Protein AF-A0A0L7LU04-F1 (afdb_monomer_lite)

Radius of gyration: 30.48 Å; chains: 1; bounding box: 85×67×81 Å

Organism: Operophtera brumata (NCBI:txid104452)

Foldseek 3Di:
DKDKDWDWDQDPVRDIDIDIDIAAADAQFDPLDPLFPPHPDDPVSNLAYLFADDQFPVDNGFAEEEEDLVCLVQQVVLLLDLQAARYEYEPLSLVSCCVPPVVSSVSVVVSCVDSVRRYHYGDQCRHPQLHDDDDVPDDPNNVSLSSSLSVLVCQQCRSPPPGDPRSGHHYEYADPDPVSVVVSVVVVGHYDHPLNRQVRRDDPPPPCSNVSRGDPDDDDDDDPPRLEDDADDPVVLVVCVVVVQKFKWFWAADPLDNQWIWTDTPPDPFTAIAGGCQQCRPADHGFTFIKGWDPLVPFDADDPDSDPDDDDPDDDDDDDDPVPGTHTYIGTRDGPGHDDFPLVVLPPDDPDPDDDPVCVVVVVVSVCSVVVAPQDDQDPQLVVLADPPPDDDPPVVVVVVVVVVCVVVVPDPDDDDPVVVVPDDPPPDDDPPVVVVVVVVVVPVVDPDVPDCPCCNRPNPPGSNVVVCVVNVDWDDDPPDIRHD

Structure (mmCIF, N/CA/C/O backbone):
data_AF-A0A0L7LU04-F1
#
_entry.id   AF-A0A0L7LU04-F1
#
loop_
_atom_site.group_PDB
_atom_site.id
_atom_site.type_symbol
_atom_site.label_atom_id
_atom_site.label_alt_id
_atom_site.label_comp_id
_atom_site.label_asym_id
_atom_site.label_entity_id
_atom_site.label_seq_id
_atom_site.pdbx_PDB_ins_code
_atom_site.Cartn_x
_atom_site.Cartn_y
_atom_site.Cartn_z
_atom_site.occupancy
_atom_site.B_iso_or_equiv
_atom_site.auth_seq_id
_atom_site.auth_comp_id
_atom_site.auth_asym_id
_atom_site.auth_atom_id
_atom_site.pdbx_PDB_model_num
ATOM 1 N N . MET A 1 1 ? 5.557 -22.199 -21.491 1.00 81.62 1 MET A N 1
ATOM 2 C CA . MET A 1 1 ? 6.171 -23.237 -20.617 1.00 81.62 1 MET A CA 1
ATOM 3 C C . MET A 1 1 ? 5.313 -23.362 -19.359 1.00 81.62 1 MET A C 1
ATOM 5 O O . MET A 1 1 ? 4.557 -22.440 -19.093 1.00 81.62 1 MET A O 1
ATOM 9 N N . TRP A 1 2 ? 5.343 -24.463 -18.610 1.00 83.25 2 TRP A N 1
ATOM 10 C CA . TRP A 1 2 ? 4.590 -24.562 -17.351 1.00 83.25 2 TRP A CA 1
ATOM 11 C C . TRP A 1 2 ? 5.420 -25.272 -16.281 1.00 83.25 2 TRP A C 1
ATOM 13 O O . TRP A 1 2 ? 6.280 -26.090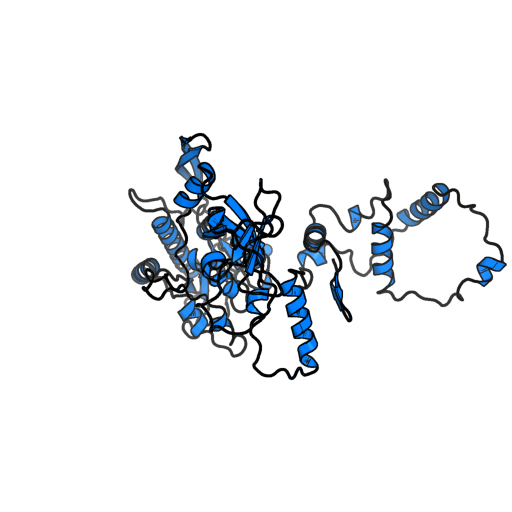 -16.602 1.00 83.25 2 TRP A O 1
ATOM 23 N N . THR A 1 3 ? 5.180 -24.919 -15.023 1.00 87.31 3 THR A N 1
ATOM 24 C CA . THR A 1 3 ? 5.770 -25.539 -13.829 1.00 87.31 3 THR A CA 1
ATOM 25 C C . THR A 1 3 ? 4.661 -25.851 -12.821 1.00 87.31 3 THR A C 1
ATOM 27 O O . THR A 1 3 ? 3.513 -25.429 -12.985 1.00 87.31 3 THR A O 1
ATOM 30 N N . THR A 1 4 ? 4.968 -26.617 -11.779 1.00 86.81 4 THR A N 1
ATOM 31 C CA . THR A 1 4 ? 4.013 -26.970 -10.721 1.00 86.81 4 THR A CA 1
ATOM 32 C C . THR A 1 4 ? 4.350 -26.247 -9.429 1.00 86.81 4 THR A C 1
ATOM 34 O O . THR A 1 4 ? 5.377 -26.518 -8.808 1.00 86.81 4 THR A O 1
ATOM 37 N N . LYS A 1 5 ? 3.443 -25.392 -8.955 1.00 84.31 5 LYS A N 1
ATOM 38 C CA . LYS A 1 5 ? 3.542 -24.763 -7.637 1.00 84.31 5 LYS A CA 1
ATOM 39 C C . LYS A 1 5 ? 2.853 -25.658 -6.614 1.00 84.31 5 LYS A C 1
ATOM 41 O O . LYS A 1 5 ? 1.632 -25.824 -6.632 1.00 84.31 5 LYS A O 1
ATOM 46 N N . THR A 1 6 ? 3.635 -26.245 -5.711 1.00 83.94 6 THR A N 1
ATOM 47 C CA . THR A 1 6 ? 3.106 -27.054 -4.605 1.00 83.94 6 THR A CA 1
ATOM 48 C C . THR A 1 6 ? 3.223 -26.302 -3.291 1.00 83.94 6 THR A C 1
ATOM 50 O O . THR A 1 6 ? 4.317 -25.870 -2.933 1.00 83.94 6 THR A O 1
ATOM 53 N N . PHE A 1 7 ? 2.132 -26.189 -2.541 1.00 84.12 7 PHE A N 1
ATOM 54 C CA . PHE A 1 7 ? 2.149 -25.609 -1.200 1.00 84.12 7 PHE A CA 1
ATOM 55 C C . PHE A 1 7 ? 1.216 -26.369 -0.261 1.00 84.12 7 PHE A C 1
ATOM 57 O O . PHE A 1 7 ? 0.313 -27.092 -0.683 1.00 84.12 7 PHE A O 1
ATOM 64 N N . ILE A 1 8 ? 1.476 -26.234 1.034 1.00 86.50 8 ILE A N 1
ATOM 65 C CA . ILE A 1 8 ? 0.716 -26.899 2.087 1.00 86.50 8 ILE A CA 1
ATOM 66 C C . ILE A 1 8 ? -0.233 -25.872 2.697 1.00 86.50 8 ILE A C 1
ATOM 68 O O . ILE A 1 8 ? 0.207 -24.818 3.148 1.00 86.50 8 ILE A O 1
ATOM 72 N N . ALA A 1 9 ? -1.528 -26.176 2.718 1.00 83.81 9 ALA A N 1
ATOM 73 C CA . ALA A 1 9 ? -2.553 -25.322 3.301 1.00 83.81 9 ALA A CA 1
ATOM 74 C C . ALA A 1 9 ? -3.255 -26.044 4.453 1.00 83.81 9 ALA A C 1
ATOM 76 O O . ALA A 1 9 ? -3.662 -27.202 4.330 1.00 83.81 9 ALA A O 1
ATOM 77 N N . LYS A 1 10 ? -3.427 -25.345 5.577 1.00 86.50 10 LYS A N 1
ATOM 78 C CA . LYS A 1 10 ? -4.241 -25.826 6.693 1.00 86.50 10 LYS A CA 1
ATOM 79 C C . LYS A 1 10 ? -5.684 -25.379 6.478 1.00 86.50 10 LYS A C 1
ATOM 81 O O . LYS A 1 10 ? -5.964 -24.197 6.317 1.00 86.50 10 LYS A O 1
ATOM 86 N N . THR A 1 11 ? -6.608 -26.328 6.464 1.00 86.00 11 THR A N 1
ATOM 87 C CA . THR A 1 11 ? -8.044 -26.036 6.370 1.00 86.00 11 THR A CA 1
ATOM 88 C C . THR A 1 11 ? -8.572 -25.440 7.676 1.00 86.00 11 THR A C 1
ATOM 90 O O . THR A 1 11 ? -7.995 -25.656 8.743 1.00 86.00 11 THR A O 1
ATOM 93 N N . LYS A 1 12 ? -9.737 -24.774 7.623 1.00 82.38 12 LYS A N 1
ATOM 94 C CA . LYS A 1 12 ? -10.444 -24.269 8.819 1.00 82.38 12 LYS A CA 1
ATOM 95 C C . LYS A 1 12 ? -10.717 -25.362 9.870 1.00 82.38 12 LYS A C 1
ATOM 97 O O . LYS A 1 12 ? -10.828 -25.059 11.048 1.00 82.38 12 LYS A O 1
ATOM 102 N N . ARG A 1 13 ? -10.790 -26.633 9.450 1.00 82.69 13 ARG A N 1
ATOM 103 C CA . ARG A 1 13 ? -10.989 -27.809 10.320 1.00 82.69 13 ARG A CA 1
ATOM 104 C C . ARG A 1 13 ? -9.685 -28.419 10.852 1.00 82.69 13 ARG A C 1
ATOM 106 O O . ARG A 1 13 ? -9.722 -29.444 11.514 1.00 82.69 13 ARG A O 1
ATOM 113 N N . GLY A 1 14 ? -8.532 -27.825 10.543 1.00 84.12 14 GLY A N 1
ATOM 114 C CA . GLY A 1 14 ? -7.225 -28.280 11.015 1.00 84.12 14 GLY A CA 1
ATOM 115 C C . GLY A 1 14 ? -6.525 -29.316 10.131 1.00 84.12 14 GLY A C 1
ATOM 116 O O . GLY A 1 14 ? -5.341 -29.559 10.347 1.00 84.12 14 GLY A O 1
ATOM 117 N N . ASN A 1 15 ? -7.194 -29.862 9.109 1.00 88.38 15 ASN A N 1
ATOM 118 C CA . ASN A 1 15 ? -6.579 -30.806 8.170 1.00 88.38 15 ASN A CA 1
ATOM 119 C C . ASN A 1 15 ? -5.531 -30.109 7.301 1.00 88.38 15 ASN A C 1
ATOM 121 O O . ASN A 1 15 ? -5.766 -28.998 6.818 1.00 88.38 15 ASN A O 1
ATOM 125 N N . ILE A 1 16 ? -4.413 -30.792 7.075 1.00 90.56 16 ILE A N 1
ATOM 126 C CA . ILE A 1 16 ? -3.304 -30.331 6.245 1.00 90.56 16 ILE A CA 1
ATOM 127 C C . ILE A 1 16 ? -3.500 -30.895 4.835 1.00 90.56 16 ILE A C 1
ATOM 129 O O . ILE A 1 16 ? -3.539 -32.109 4.653 1.00 90.56 16 ILE A O 1
ATOM 133 N N . LEU A 1 17 ? -3.634 -30.018 3.840 1.00 90.00 17 LEU A N 1
ATOM 134 C CA . LEU A 1 17 ? -3.782 -30.387 2.434 1.00 90.00 17 LEU A CA 1
ATOM 135 C C . LEU A 1 17 ? -2.553 -29.948 1.643 1.00 90.00 17 LEU A C 1
ATOM 137 O O . LEU A 1 17 ? -2.097 -28.811 1.770 1.00 90.00 17 LEU A O 1
ATOM 141 N N . LYS A 1 18 ? -2.047 -30.834 0.783 1.00 90.81 18 LYS A N 1
ATOM 142 C CA . LYS A 1 18 ? -1.066 -30.475 -0.243 1.00 90.81 18 LYS A CA 1
ATOM 143 C C . LYS A 1 18 ? -1.823 -30.011 -1.482 1.00 90.81 18 LYS A C 1
ATOM 145 O O . LYS A 1 18 ? -2.494 -30.809 -2.128 1.00 90.81 18 LYS A O 1
ATOM 150 N N . ILE A 1 19 ? -1.717 -28.727 -1.797 1.00 89.69 19 ILE A N 1
ATOM 151 C CA . ILE A 1 19 ? -2.315 -28.134 -2.989 1.00 89.69 19 ILE A CA 1
ATOM 152 C C . ILE A 1 19 ? -1.240 -28.085 -4.072 1.00 89.69 19 ILE A C 1
ATOM 154 O O . ILE A 1 19 ? -0.146 -27.561 -3.855 1.00 89.69 19 ILE A O 1
ATOM 158 N N . VAL A 1 20 ? -1.557 -28.653 -5.232 1.00 90.81 20 VAL A N 1
ATOM 159 C CA . VAL A 1 20 ? -0.726 -28.609 -6.437 1.00 90.81 20 VAL A CA 1
ATOM 160 C C . VAL A 1 20 ? -1.469 -27.764 -7.460 1.00 90.81 20 VAL A C 1
ATOM 162 O O . VAL A 1 20 ? -2.628 -28.046 -7.757 1.00 90.81 20 VAL A O 1
ATOM 165 N N . ARG A 1 21 ? -0.826 -26.708 -7.955 1.00 90.50 21 ARG A N 1
ATOM 166 C CA . ARG A 1 21 ? -1.361 -25.854 -9.017 1.00 90.50 21 ARG A CA 1
ATOM 167 C C . ARG A 1 21 ? -0.387 -25.809 -10.179 1.00 90.50 21 ARG A C 1
ATOM 169 O O . ARG A 1 21 ? 0.825 -25.749 -9.976 1.00 90.50 21 ARG A O 1
ATOM 176 N N . GLU A 1 22 ? -0.936 -25.820 -11.381 1.00 92.00 22 GLU A N 1
ATOM 177 C CA . GLU A 1 22 ? -0.183 -25.504 -12.587 1.00 92.00 22 GLU A CA 1
ATOM 178 C C . GLU A 1 22 ? 0.118 -24.006 -12.608 1.00 92.00 22 GLU A C 1
ATOM 180 O O . GLU A 1 22 ? -0.724 -23.182 -12.246 1.00 92.00 22 GLU A O 1
ATOM 185 N N . HIS A 1 23 ? 1.335 -23.664 -13.007 1.00 90.19 23 HIS A N 1
ATOM 186 C CA . HIS A 1 23 ? 1.807 -22.295 -13.108 1.00 90.19 23 HIS A CA 1
ATOM 187 C C . HIS A 1 23 ? 2.390 -22.079 -14.499 1.00 90.19 23 HIS A C 1
ATOM 189 O O . HIS A 1 23 ? 3.407 -22.671 -14.867 1.00 90.19 23 HIS A O 1
ATOM 195 N N . TYR A 1 24 ? 1.707 -21.261 -15.290 1.00 92.81 24 TYR A N 1
ATOM 196 C CA . TYR A 1 24 ? 2.056 -21.017 -16.682 1.00 92.81 24 TYR A CA 1
ATOM 197 C C . TYR A 1 24 ? 3.085 -19.892 -16.778 1.00 92.81 24 TYR A C 1
ATOM 199 O O . TYR A 1 24 ? 2.895 -18.820 -16.204 1.00 92.81 24 TYR A O 1
ATOM 207 N N . LEU A 1 25 ? 4.163 -20.171 -17.511 1.00 92.44 25 LEU A N 1
ATOM 208 C CA . LEU A 1 25 ? 5.245 -19.248 -17.831 1.00 92.44 25 LEU A CA 1
ATOM 209 C C . LEU A 1 25 ? 5.133 -18.824 -19.293 1.00 92.44 25 LEU A C 1
ATOM 211 O O . LEU A 1 25 ? 5.158 -19.662 -20.209 1.00 92.44 25 LEU A O 1
ATOM 215 N N . ARG A 1 26 ? 5.014 -17.518 -19.462 1.00 91.12 26 ARG A N 1
ATOM 216 C CA . ARG A 1 26 ? 4.784 -16.771 -20.687 1.00 91.12 26 ARG A CA 1
ATOM 217 C C . ARG A 1 26 ? 6.038 -15.986 -21.062 1.00 91.12 26 ARG A C 1
ATOM 219 O O . ARG A 1 26 ? 6.888 -15.723 -20.217 1.00 91.12 26 ARG A O 1
ATOM 226 N N . ASP A 1 27 ? 6.154 -15.676 -22.339 1.00 87.06 27 ASP A N 1
ATOM 227 C CA . ASP A 1 27 ? 7.192 -14.845 -22.955 1.00 87.06 27 ASP A CA 1
ATOM 228 C C . ASP A 1 27 ? 6.599 -13.608 -23.651 1.00 87.06 27 ASP A C 1
ATOM 230 O O . ASP A 1 27 ? 7.330 -12.708 -24.050 1.00 87.06 27 ASP A O 1
ATOM 234 N N . ASP A 1 28 ? 5.271 -13.534 -23.746 1.00 84.69 28 ASP A N 1
ATOM 235 C CA . ASP A 1 28 ? 4.505 -12.452 -24.361 1.00 84.69 28 ASP A CA 1
ATOM 236 C C . ASP A 1 28 ? 4.049 -11.380 -23.355 1.00 84.69 28 ASP A C 1
ATOM 238 O O . ASP A 1 28 ? 3.158 -10.585 -23.654 1.00 84.69 28 ASP A O 1
ATOM 242 N N . LEU A 1 29 ? 4.632 -11.346 -22.149 1.00 85.69 29 LEU A N 1
ATOM 243 C CA . LEU A 1 29 ? 4.326 -10.302 -21.171 1.00 85.69 29 LEU A CA 1
ATOM 244 C C . LEU A 1 29 ? 5.107 -9.025 -21.478 1.00 85.69 29 LEU A C 1
ATOM 246 O O . LEU A 1 29 ? 6.306 -9.034 -21.757 1.00 85.69 29 LEU A O 1
ATOM 250 N N . LEU A 1 30 ? 4.384 -7.914 -21.409 1.00 87.81 30 LEU A N 1
ATOM 251 C CA . LEU A 1 30 ? 4.849 -6.593 -21.800 1.00 87.81 30 LEU A CA 1
ATOM 252 C C . LEU A 1 30 ? 5.572 -5.901 -20.640 1.00 87.81 30 LEU A C 1
ATOM 254 O O . LEU A 1 30 ? 5.132 -5.970 -19.494 1.00 87.81 30 LEU A O 1
ATOM 258 N N . CYS A 1 31 ? 6.656 -5.186 -20.946 1.00 85.75 31 CYS A N 1
ATOM 259 C CA . CYS A 1 31 ? 7.436 -4.453 -19.943 1.00 85.75 31 CYS A CA 1
ATOM 260 C C . CYS A 1 31 ? 6.826 -3.097 -19.520 1.00 85.75 31 CYS A C 1
ATOM 262 O O . CYS A 1 31 ? 7.292 -2.503 -18.550 1.00 85.75 31 CYS A O 1
ATOM 264 N N . GLY A 1 32 ? 5.804 -2.617 -20.238 1.00 85.50 32 GLY A N 1
ATOM 265 C CA . GLY A 1 32 ? 5.115 -1.337 -20.030 1.00 85.50 32 GLY A CA 1
ATOM 266 C C . GLY A 1 32 ? 5.879 -0.077 -20.453 1.00 85.50 32 GLY A C 1
ATOM 267 O O . GLY A 1 32 ? 5.367 1.017 -20.228 1.00 85.50 32 GLY A O 1
ATOM 268 N N . SER A 1 33 ? 7.080 -0.196 -21.031 1.00 87.88 33 SER A N 1
ATOM 269 C CA . SER A 1 33 ? 7.980 0.935 -21.294 1.00 87.88 33 SER A CA 1
ATOM 270 C C . SER A 1 33 ? 7.949 1.433 -22.734 1.00 87.88 33 SER A C 1
ATOM 272 O O . SER A 1 33 ? 8.171 0.667 -23.667 1.00 87.88 33 SER A O 1
ATOM 274 N N . ALA A 1 34 ? 7.800 2.750 -22.900 1.00 85.00 34 ALA A N 1
ATOM 275 C CA . ALA A 1 34 ? 7.950 3.427 -24.188 1.00 85.00 34 ALA A CA 1
ATOM 276 C C . ALA A 1 34 ? 9.391 3.391 -24.732 1.00 85.00 34 ALA A C 1
ATOM 278 O O . ALA A 1 34 ? 9.600 3.609 -25.922 1.00 85.00 34 ALA A O 1
ATOM 279 N N . ALA A 1 35 ? 10.393 3.144 -23.877 1.00 82.94 35 ALA A N 1
ATOM 280 C CA . ALA A 1 35 ? 11.785 2.981 -24.304 1.00 82.94 35 ALA A CA 1
ATOM 281 C C . ALA A 1 35 ? 12.062 1.582 -24.883 1.00 82.94 35 ALA A C 1
ATOM 283 O O . ALA A 1 35 ? 13.128 1.347 -25.453 1.00 82.94 35 ALA A O 1
ATOM 284 N N . CYS A 1 36 ? 11.134 0.633 -24.725 1.00 83.94 36 CYS A N 1
ATOM 285 C CA . CYS A 1 36 ? 11.332 -0.723 -25.200 1.00 83.94 36 CYS A CA 1
ATOM 286 C C . CYS A 1 36 ? 10.977 -0.867 -26.683 1.00 83.94 36 CYS A C 1
ATOM 288 O O . CYS A 1 36 ? 9.837 -0.674 -27.093 1.00 83.94 36 CYS A O 1
ATOM 290 N N . ASN A 1 37 ? 11.956 -1.324 -27.467 1.00 76.81 37 ASN A N 1
ATOM 291 C CA . ASN A 1 37 ? 11.791 -1.636 -28.891 1.00 76.81 37 ASN A CA 1
ATOM 292 C C . ASN A 1 37 ? 11.601 -3.142 -29.165 1.00 76.81 37 ASN A C 1
ATOM 294 O O . ASN A 1 37 ? 11.558 -3.562 -30.319 1.00 76.81 37 ASN A O 1
ATOM 298 N N . VAL A 1 38 ? 11.572 -3.974 -28.117 1.00 77.94 38 VAL A N 1
ATOM 299 C CA . VAL A 1 38 ? 11.483 -5.445 -28.216 1.00 77.94 38 VAL A CA 1
ATOM 300 C C . VAL A 1 38 ? 10.051 -5.934 -28.017 1.00 77.94 38 VAL A C 1
ATOM 302 O O . VAL A 1 38 ? 9.598 -6.836 -28.718 1.00 77.94 38 VAL A O 1
ATOM 305 N N . CYS A 1 39 ? 9.347 -5.369 -27.039 1.00 81.50 39 CYS A N 1
ATOM 306 C CA . CYS A 1 39 ? 7.998 -5.784 -26.690 1.00 81.50 39 CYS A CA 1
ATOM 307 C C . CYS A 1 39 ? 6.972 -5.213 -27.688 1.00 81.50 39 CYS A C 1
ATOM 309 O O . CYS A 1 39 ? 7.042 -4.030 -28.024 1.00 81.50 39 CYS A O 1
ATOM 311 N N . PRO A 1 40 ? 5.988 -6.012 -28.140 1.00 74.12 40 PRO A N 1
ATOM 312 C CA . PRO A 1 40 ? 4.936 -5.554 -29.043 1.00 74.12 40 PRO A CA 1
ATOM 313 C C . PRO A 1 40 ? 3.859 -4.779 -28.268 1.00 74.12 40 PRO A C 1
ATOM 315 O O . PRO A 1 40 ? 2.761 -5.283 -28.044 1.00 74.12 40 PRO A O 1
ATOM 318 N N . HIS A 1 41 ? 4.190 -3.570 -27.817 1.00 73.44 41 HIS A N 1
ATOM 319 C CA . HIS A 1 41 ? 3.253 -2.698 -27.114 1.00 73.44 41 HIS A CA 1
ATOM 320 C C . HIS A 1 41 ? 2.180 -2.144 -28.056 1.00 73.44 41 HIS A C 1
ATOM 322 O O . HIS A 1 41 ? 2.491 -1.701 -29.163 1.00 73.44 41 HIS A O 1
ATOM 328 N N . LYS A 1 42 ? 0.922 -2.116 -27.604 1.00 70.50 42 LYS A N 1
ATOM 329 C CA . LYS A 1 42 ? -0.072 -1.170 -28.133 1.00 70.50 42 LYS A CA 1
ATOM 330 C C . LYS A 1 42 ? 0.049 0.165 -27.401 1.00 70.50 42 LYS A C 1
ATOM 332 O O . LYS A 1 42 ? 0.465 0.182 -26.246 1.00 70.50 42 LYS A O 1
ATOM 337 N N . ASP A 1 43 ? -0.382 1.255 -28.033 1.00 64.12 43 ASP A N 1
ATOM 338 C CA . ASP A 1 43 ? -0.293 2.605 -27.453 1.00 64.12 43 ASP A CA 1
ATOM 339 C C . ASP A 1 43 ? -0.981 2.710 -26.076 1.00 64.12 43 ASP A C 1
ATOM 341 O O . ASP A 1 43 ? -0.444 3.335 -25.168 1.00 64.12 43 ASP A O 1
ATOM 345 N N . ASP A 1 44 ? -2.105 2.013 -25.873 1.00 66.00 44 ASP A N 1
ATOM 346 C CA . ASP A 1 44 ? -2.839 1.990 -24.594 1.00 66.00 44 ASP A CA 1
ATOM 347 C C . ASP A 1 44 ? -2.147 1.171 -23.481 1.00 66.00 44 ASP A C 1
ATOM 349 O O . ASP A 1 44 ? -2.550 1.231 -22.318 1.00 66.00 44 ASP A O 1
ATOM 353 N N . GLU A 1 45 ? -1.137 0.370 -23.831 1.00 68.31 45 GLU A N 1
ATOM 354 C CA . GLU A 1 45 ? -0.403 -0.537 -22.934 1.00 68.31 45 GLU A CA 1
ATOM 355 C C . GLU A 1 45 ? 0.968 0.036 -22.527 1.00 68.31 45 GLU A C 1
ATOM 357 O O . GLU A 1 45 ? 1.679 -0.561 -21.711 1.00 68.31 45 GLU A O 1
ATOM 362 N N . ILE A 1 46 ? 1.342 1.191 -23.090 1.00 74.00 46 ILE A N 1
ATOM 363 C CA . ILE A 1 46 ? 2.531 1.956 -22.721 1.00 74.00 46 ILE A CA 1
ATOM 364 C C . ILE A 1 46 ? 2.163 2.853 -21.544 1.00 74.00 46 ILE A C 1
ATOM 366 O O . ILE A 1 46 ? 1.357 3.771 -21.668 1.00 74.00 46 ILE A O 1
ATOM 370 N N . VAL A 1 47 ? 2.770 2.578 -20.393 1.00 78.38 47 VAL A N 1
ATOM 371 C CA . VAL A 1 47 ? 2.519 3.333 -19.160 1.00 78.38 47 VAL A CA 1
ATOM 372 C C . VAL A 1 47 ? 3.764 4.098 -18.730 1.00 78.38 47 VAL A C 1
ATOM 374 O O . VAL A 1 47 ? 3.649 5.226 -18.276 1.00 78.38 47 VAL A O 1
ATOM 377 N N . LEU A 1 48 ? 4.956 3.518 -18.888 1.00 86.06 48 LEU A N 1
ATOM 378 C CA . LEU A 1 48 ? 6.213 4.142 -18.479 1.00 86.06 48 LEU A CA 1
ATOM 379 C C . LEU A 1 48 ? 6.793 4.990 -19.614 1.00 86.06 48 LEU A C 1
ATOM 381 O O . LEU A 1 48 ? 6.894 4.547 -20.762 1.00 86.06 48 LEU A O 1
ATOM 385 N N . GLU A 1 49 ? 7.249 6.190 -19.275 1.00 86.19 49 GLU A N 1
ATOM 386 C CA . GLU A 1 49 ? 7.833 7.145 -20.215 1.00 86.19 49 GLU A CA 1
ATOM 387 C C . GLU A 1 49 ? 9.208 6.699 -20.707 1.00 86.19 49 GLU A C 1
ATOM 389 O O . GLU A 1 49 ? 9.979 6.088 -19.971 1.00 86.19 49 GLU A O 1
ATOM 394 N N . ALA A 1 50 ? 9.575 7.067 -21.937 1.00 82.69 50 ALA A N 1
ATOM 395 C CA . ALA A 1 50 ? 10.880 6.707 -22.492 1.00 82.69 50 ALA A CA 1
ATOM 396 C C . ALA A 1 50 ? 12.045 7.418 -21.777 1.00 82.69 50 ALA A C 1
ATOM 398 O O . ALA A 1 50 ? 13.134 6.862 -21.661 1.00 82.69 50 ALA A O 1
ATOM 399 N N . LYS A 1 51 ? 11.813 8.648 -21.298 1.00 83.25 51 LYS A N 1
ATOM 400 C CA . LYS A 1 51 ? 12.802 9.499 -20.617 1.00 83.25 51 LYS A CA 1
ATOM 401 C C . LYS A 1 51 ? 12.192 10.099 -19.348 1.00 83.25 51 LYS A C 1
ATOM 403 O O . LYS A 1 51 ? 11.809 11.269 -19.368 1.00 83.25 51 LYS A O 1
ATOM 408 N N . PRO A 1 52 ? 12.068 9.310 -18.268 1.00 84.62 52 PRO A N 1
ATOM 409 C CA . PRO A 1 52 ? 11.537 9.802 -17.004 1.00 84.62 52 PRO A CA 1
ATOM 410 C C . PRO A 1 52 ? 12.418 10.927 -16.449 1.00 84.62 52 PRO A C 1
ATOM 412 O O . PRO A 1 52 ? 13.650 10.854 -16.496 1.00 84.62 52 PRO A O 1
ATOM 415 N N . LYS A 1 53 ? 11.788 11.970 -15.904 1.00 81.31 53 LYS A N 1
ATOM 416 C CA . LYS A 1 53 ? 12.494 13.061 -15.224 1.00 81.31 53 LYS A CA 1
ATOM 417 C C . LYS A 1 53 ? 13.044 12.550 -13.891 1.00 81.31 53 LYS A C 1
ATOM 419 O O . LYS A 1 53 ? 12.278 12.127 -13.029 1.00 81.31 53 LYS A O 1
ATOM 424 N N . SER A 1 54 ? 14.359 12.616 -13.701 1.00 77.25 54 SER A N 1
ATOM 425 C CA . SER A 1 54 ? 14.969 12.338 -12.403 1.00 77.25 54 SER A CA 1
ATOM 426 C C . SER A 1 54 ? 14.624 13.452 -11.417 1.00 77.25 54 SER A C 1
ATOM 428 O O . SER A 1 54 ? 14.912 14.624 -11.652 1.00 77.25 54 SER A O 1
ATOM 430 N N . ILE A 1 55 ? 14.001 13.080 -10.300 1.00 78.25 55 ILE A N 1
ATOM 431 C CA . ILE A 1 55 ? 13.745 14.002 -9.188 1.00 78.25 55 ILE A CA 1
ATOM 432 C C . ILE A 1 55 ? 14.820 13.908 -8.102 1.00 78.25 55 ILE A C 1
ATOM 434 O O . ILE A 1 55 ? 14.887 14.780 -7.255 1.00 78.25 55 ILE A O 1
ATOM 438 N N . CYS A 1 56 ? 15.651 12.864 -8.084 1.00 81.56 56 CYS A N 1
ATOM 439 C CA . CYS A 1 56 ? 16.602 12.599 -7.003 1.00 81.56 56 CYS A CA 1
ATOM 440 C C . CYS A 1 56 ? 18.030 13.018 -7.391 1.00 81.56 56 CYS A C 1
ATOM 442 O O . CYS A 1 56 ? 18.539 12.578 -8.419 1.00 81.56 56 CYS A O 1
ATOM 444 N N . ALA A 1 57 ? 18.704 13.796 -6.538 1.00 81.06 57 ALA A N 1
ATOM 445 C CA . ALA A 1 57 ? 20.094 14.230 -6.723 1.00 81.06 57 ALA A CA 1
ATOM 446 C C . ALA A 1 57 ? 21.092 13.062 -6.734 1.00 81.06 57 ALA A C 1
ATOM 448 O O . ALA A 1 57 ? 22.150 13.161 -7.353 1.00 81.06 57 ALA A O 1
ATOM 449 N N . LEU A 1 58 ? 20.769 11.951 -6.058 1.00 83.44 58 LEU A N 1
ATOM 450 C CA . LEU A 1 58 ? 21.608 10.745 -6.059 1.00 83.44 58 LEU A CA 1
ATOM 451 C C . LEU A 1 58 ? 21.702 10.112 -7.452 1.00 83.44 58 LEU A C 1
ATOM 453 O O . LEU A 1 58 ? 22.687 9.443 -7.767 1.00 83.44 58 LEU A O 1
ATOM 457 N N . PHE A 1 59 ? 20.678 10.318 -8.281 1.00 85.00 59 PHE A N 1
ATOM 458 C CA . PHE A 1 59 ? 20.542 9.694 -9.587 1.00 85.00 59 PHE A CA 1
ATOM 459 C C . PHE A 1 59 ? 20.231 10.756 -10.639 1.00 85.00 59 PHE A C 1
ATOM 461 O O . PHE A 1 59 ? 19.084 10.942 -11.041 1.00 85.00 59 PHE A O 1
ATOM 468 N N . ASP A 1 60 ? 21.281 11.420 -11.126 1.00 82.56 60 ASP A N 1
ATOM 469 C CA . ASP A 1 60 ? 21.200 12.465 -12.160 1.00 82.56 60 ASP A CA 1
ATOM 470 C C . ASP A 1 60 ? 21.009 11.897 -13.585 1.00 82.56 60 ASP A C 1
ATOM 472 O O . ASP A 1 60 ? 21.576 12.362 -14.571 1.00 82.56 60 ASP A O 1
ATOM 476 N N . TYR A 1 61 ? 20.256 10.803 -13.698 1.00 86.62 61 TYR A N 1
ATOM 477 C CA . TYR A 1 61 ? 19.947 10.131 -14.955 1.00 86.62 61 TYR A CA 1
ATOM 478 C C . TYR A 1 61 ? 18.498 9.628 -14.958 1.00 86.62 61 TYR A C 1
ATOM 480 O O . TYR A 1 61 ? 17.967 9.304 -13.890 1.00 86.62 61 TYR A O 1
ATOM 488 N N . PRO A 1 62 ? 17.855 9.502 -16.137 1.00 88.75 62 PRO A N 1
ATOM 489 C CA . PRO A 1 62 ? 16.515 8.936 -16.248 1.00 88.75 62 PRO A CA 1
ATOM 490 C C . PRO A 1 62 ? 16.473 7.525 -15.659 1.00 88.75 62 PRO A C 1
ATOM 492 O O . PRO A 1 62 ? 17.260 6.657 -16.051 1.00 88.75 62 PRO A O 1
ATOM 495 N N . HIS A 1 63 ? 15.571 7.291 -14.709 1.00 90.81 63 HIS A N 1
ATOM 496 C CA . HIS A 1 63 ? 15.431 5.995 -14.061 1.00 90.81 63 HIS A CA 1
ATOM 497 C C . HIS A 1 63 ? 13.976 5.633 -13.761 1.00 90.81 63 HIS A C 1
ATOM 499 O O . HIS A 1 63 ? 13.139 6.504 -13.539 1.00 90.81 63 HIS A O 1
ATOM 505 N N . TYR A 1 64 ? 13.701 4.331 -13.737 1.00 93.75 64 TYR A N 1
ATOM 506 C CA . TYR A 1 64 ? 12.483 3.733 -13.204 1.00 93.75 64 TYR A CA 1
ATOM 507 C C . TYR A 1 64 ? 12.706 3.254 -11.776 1.00 93.75 64 TYR A C 1
ATOM 509 O O . TYR A 1 64 ? 13.799 2.800 -11.426 1.00 93.75 64 TYR A O 1
ATOM 517 N N . LEU A 1 65 ? 11.651 3.310 -10.971 1.00 94.56 65 LEU A N 1
ATOM 518 C CA . LEU A 1 65 ? 11.673 2.838 -9.590 1.00 94.56 65 LEU A CA 1
ATOM 519 C C . LEU A 1 65 ? 11.018 1.465 -9.503 1.00 94.56 65 LEU A C 1
ATOM 521 O O . LEU A 1 65 ? 9.878 1.308 -9.919 1.00 94.56 65 LEU A O 1
ATOM 525 N N . VAL A 1 66 ? 11.708 0.479 -8.939 1.00 96.19 66 VAL A N 1
ATOM 526 C CA . VAL A 1 66 ? 11.112 -0.810 -8.561 1.00 96.19 66 VAL A CA 1
ATOM 527 C C . VAL A 1 66 ? 10.934 -0.808 -7.053 1.00 96.19 66 VAL A C 1
ATOM 529 O O . VAL A 1 66 ? 11.896 -0.580 -6.321 1.00 96.19 66 VAL A O 1
ATOM 532 N N . LEU A 1 67 ? 9.711 -1.046 -6.586 1.00 95.38 67 LEU A N 1
ATOM 533 C CA . LEU A 1 67 ? 9.408 -1.048 -5.155 1.00 95.38 67 LEU A CA 1
ATOM 534 C C . LEU A 1 67 ? 9.552 -2.440 -4.546 1.00 95.38 67 LEU A C 1
ATOM 536 O O . LEU A 1 67 ? 9.156 -3.436 -5.154 1.00 95.38 67 LEU A O 1
ATOM 540 N N . ASP A 1 68 ? 10.055 -2.485 -3.317 1.00 94.94 68 ASP A N 1
ATOM 541 C CA . ASP A 1 68 ? 9.945 -3.640 -2.430 1.00 94.94 68 ASP A CA 1
ATOM 542 C C . ASP A 1 68 ? 8.599 -3.663 -1.670 1.00 94.94 68 ASP A C 1
ATOM 544 O O . ASP A 1 68 ? 7.946 -2.633 -1.480 1.00 94.94 68 ASP A O 1
ATOM 548 N N . SER A 1 69 ? 8.192 -4.839 -1.188 1.00 92.44 69 SER A N 1
ATOM 549 C CA . SER A 1 69 ? 6.976 -5.043 -0.391 1.00 92.44 69 SER A CA 1
ATOM 550 C C . SER A 1 69 ? 6.955 -4.188 0.877 1.00 92.44 69 SER A C 1
ATOM 552 O O . SER A 1 69 ? 5.936 -3.568 1.184 1.00 92.44 69 SER A O 1
ATOM 554 N N . ASN A 1 70 ? 8.078 -4.099 1.596 1.00 90.81 70 ASN A N 1
ATOM 555 C CA . ASN A 1 70 ? 8.158 -3.336 2.846 1.00 90.81 70 ASN A CA 1
ATOM 556 C C . ASN A 1 70 ? 8.017 -1.829 2.620 1.00 90.81 70 ASN A C 1
ATOM 558 O O . ASN A 1 70 ? 7.410 -1.136 3.435 1.00 90.81 70 ASN A O 1
ATOM 562 N N . VAL A 1 71 ? 8.529 -1.333 1.492 1.00 92.12 71 VAL A N 1
ATOM 563 C CA . VAL A 1 71 ? 8.392 0.073 1.098 1.00 92.12 71 VAL A CA 1
ATOM 564 C C . VAL A 1 71 ? 6.920 0.426 0.928 1.00 92.12 71 VAL A C 1
ATOM 566 O O . VAL A 1 71 ? 6.454 1.410 1.491 1.00 92.12 71 VAL A O 1
ATOM 569 N N . VAL A 1 72 ? 6.159 -0.419 0.233 1.00 92.81 72 VAL A N 1
ATOM 570 C CA . VAL A 1 72 ? 4.722 -0.198 0.040 1.00 92.81 72 VAL A CA 1
ATOM 571 C C . VAL A 1 72 ? 3.945 -0.309 1.354 1.00 92.81 72 VAL A C 1
ATOM 573 O O . VAL A 1 72 ? 3.044 0.485 1.601 1.00 92.81 72 VAL A O 1
ATOM 576 N N . LEU A 1 73 ? 4.285 -1.272 2.215 1.00 90.06 73 LEU A N 1
ATOM 577 C CA . LEU A 1 73 ? 3.585 -1.483 3.488 1.00 90.06 73 LEU A CA 1
ATOM 578 C C . LEU A 1 73 ? 3.809 -0.361 4.506 1.00 90.06 73 LEU A C 1
ATOM 580 O O . LEU A 1 73 ? 2.916 -0.090 5.307 1.00 90.06 73 LEU A O 1
ATOM 584 N N . HIS A 1 74 ? 4.990 0.257 4.509 1.00 88.19 74 HIS A N 1
ATOM 585 C CA . HIS A 1 74 ? 5.369 1.233 5.532 1.00 88.19 74 HIS A CA 1
ATOM 586 C C . HIS A 1 74 ? 5.376 2.679 5.040 1.00 88.19 74 HIS A C 1
ATOM 588 O O . HIS A 1 74 ? 5.313 3.580 5.868 1.00 88.19 74 HIS A O 1
ATOM 594 N N . GLN A 1 75 ? 5.459 2.916 3.730 1.00 88.88 75 GLN A N 1
ATOM 595 C CA . GLN A 1 75 ? 5.614 4.253 3.145 1.00 88.88 75 GLN A CA 1
ATOM 596 C C . GLN A 1 75 ? 4.530 4.555 2.099 1.00 88.88 75 GLN A C 1
ATOM 598 O O . GLN A 1 75 ? 4.779 5.286 1.142 1.00 88.88 75 GLN A O 1
ATOM 603 N N . ILE A 1 76 ? 3.323 3.995 2.254 1.00 89.44 76 ILE A N 1
ATOM 604 C CA . ILE A 1 76 ? 2.213 4.235 1.316 1.00 89.44 76 ILE A CA 1
ATOM 605 C C . ILE A 1 76 ? 1.870 5.727 1.199 1.00 89.44 76 ILE A C 1
ATOM 607 O O . ILE A 1 76 ? 1.629 6.198 0.096 1.00 89.44 76 ILE A O 1
ATOM 611 N N . ASP A 1 77 ? 1.970 6.486 2.293 1.00 87.38 77 ASP A N 1
ATOM 612 C CA . ASP A 1 77 ? 1.675 7.925 2.313 1.00 87.38 77 ASP A CA 1
ATOM 613 C C . ASP A 1 77 ? 2.664 8.729 1.442 1.00 87.38 77 ASP A C 1
ATOM 615 O O . ASP A 1 77 ? 2.295 9.717 0.815 1.00 87.38 77 ASP A O 1
ATOM 619 N N . VAL A 1 78 ? 3.920 8.273 1.336 1.00 88.38 78 VAL A N 1
ATOM 620 C CA . VAL A 1 78 ? 4.924 8.837 0.413 1.00 88.38 78 VAL A CA 1
ATOM 621 C C . VAL A 1 78 ? 4.602 8.460 -1.035 1.00 88.38 78 VAL A C 1
ATOM 623 O O . VAL A 1 78 ? 4.840 9.245 -1.951 1.00 88.38 78 VAL A O 1
ATOM 626 N N . LEU A 1 79 ? 4.063 7.257 -1.257 1.00 89.38 79 LEU A N 1
ATOM 627 C CA . LEU A 1 79 ? 3.645 6.802 -2.582 1.00 89.38 79 LEU A CA 1
ATOM 628 C C . LEU A 1 79 ? 2.360 7.483 -3.058 1.00 89.38 79 LEU A C 1
ATOM 630 O O . LEU A 1 79 ? 2.140 7.511 -4.263 1.00 89.38 79 LEU A O 1
ATOM 634 N N . GLU A 1 80 ? 1.520 8.026 -2.183 1.00 87.56 80 GLU A N 1
ATOM 635 C CA . GLU A 1 80 ? 0.306 8.758 -2.571 1.00 87.56 80 GLU A CA 1
ATOM 636 C C . GLU A 1 80 ? 0.594 10.167 -3.082 1.00 87.56 80 GLU A C 1
ATOM 638 O O . GLU A 1 80 ? -0.121 10.649 -3.959 1.00 87.56 80 GLU A O 1
ATOM 643 N N . GLU A 1 81 ? 1.686 10.778 -2.628 1.00 86.00 81 GLU A N 1
ATOM 644 C CA . GLU A 1 81 ? 2.128 12.084 -3.106 1.00 86.00 81 GLU A CA 1
ATOM 645 C C . GLU A 1 81 ? 2.501 12.077 -4.592 1.00 86.00 81 GLU A C 1
ATOM 647 O O . GLU A 1 81 ? 3.158 11.162 -5.093 1.00 86.00 81 GLU A O 1
ATOM 652 N N . ASP A 1 82 ? 2.180 13.167 -5.291 1.00 82.62 82 ASP A N 1
ATOM 653 C CA . ASP A 1 82 ? 2.437 13.344 -6.729 1.00 82.62 82 ASP A CA 1
ATOM 654 C C . ASP A 1 82 ? 3.935 13.478 -7.088 1.00 82.62 82 ASP A C 1
ATOM 656 O O . ASP A 1 82 ? 4.286 13.715 -8.243 1.00 82.62 82 ASP A O 1
ATOM 660 N N . ALA A 1 83 ? 4.838 13.315 -6.117 1.00 83.81 83 ALA A N 1
ATOM 661 C CA . ALA A 1 83 ? 6.281 13.425 -6.306 1.00 83.81 83 ALA A CA 1
ATOM 662 C C . ALA A 1 83 ? 6.860 12.272 -7.143 1.00 83.81 83 ALA A C 1
ATOM 664 O O . ALA A 1 83 ? 7.701 12.490 -8.016 1.00 83.81 83 ALA A O 1
ATOM 665 N N . LEU A 1 84 ? 6.429 11.035 -6.875 1.00 87.50 84 LEU A N 1
ATOM 666 C CA . LEU A 1 84 ? 6.983 9.840 -7.514 1.00 87.50 84 LEU A CA 1
ATOM 667 C C . LEU A 1 84 ? 6.212 9.500 -8.791 1.00 87.50 84 LEU A C 1
ATOM 669 O O . LEU A 1 84 ? 4.984 9.367 -8.763 1.00 87.50 84 LEU A O 1
ATOM 673 N N . SER A 1 85 ? 6.951 9.308 -9.885 1.00 89.00 85 SER A N 1
ATOM 674 C CA . SER A 1 85 ? 6.430 8.900 -11.192 1.00 89.00 85 SER A CA 1
ATOM 675 C C . SER A 1 85 ? 7.274 7.781 -11.805 1.00 89.00 85 SER A C 1
ATOM 677 O O . SER A 1 85 ? 8.416 7.569 -11.396 1.00 89.00 85 SER A O 1
ATOM 679 N N . ASN A 1 86 ? 6.720 7.077 -12.797 1.00 91.38 86 ASN A N 1
ATOM 680 C CA . ASN A 1 86 ? 7.399 6.000 -13.530 1.00 91.38 86 ASN A CA 1
ATOM 681 C C . ASN A 1 86 ? 7.871 4.857 -12.607 1.00 91.38 86 ASN A C 1
ATOM 683 O O . ASN A 1 86 ? 9.046 4.475 -12.567 1.00 91.38 86 ASN A O 1
ATOM 687 N N . VAL A 1 87 ? 6.917 4.322 -11.843 1.00 93.94 87 VAL A N 1
ATOM 688 C CA . VAL A 1 87 ? 7.141 3.294 -10.823 1.00 93.94 87 VAL A CA 1
ATOM 689 C C . VAL A 1 87 ? 6.646 1.937 -11.320 1.00 93.94 87 VAL A C 1
ATOM 691 O O . VAL A 1 87 ? 5.527 1.806 -11.814 1.00 93.94 87 VAL A O 1
ATOM 694 N N . ILE A 1 88 ? 7.468 0.908 -11.151 1.00 95.12 88 ILE A N 1
ATOM 695 C CA . ILE A 1 88 ? 7.182 -0.484 -11.482 1.00 95.12 88 ILE A CA 1
ATOM 696 C C . ILE A 1 88 ? 6.823 -1.228 -10.197 1.00 95.12 88 ILE A C 1
ATOM 698 O O . ILE A 1 88 ? 7.633 -1.364 -9.276 1.00 95.12 88 ILE A O 1
ATOM 702 N N . ILE A 1 89 ? 5.608 -1.764 -10.163 1.00 95.38 89 ILE A N 1
ATOM 703 C CA . ILE A 1 89 ? 5.107 -2.601 -9.079 1.00 95.38 89 ILE A CA 1
ATOM 704 C C . ILE A 1 89 ? 5.028 -4.041 -9.573 1.00 95.38 89 ILE A C 1
ATOM 706 O O . ILE A 1 89 ? 4.308 -4.366 -10.516 1.00 95.38 89 ILE A O 1
ATOM 710 N N . LEU A 1 90 ? 5.758 -4.928 -8.908 1.00 96.25 90 LEU A N 1
ATOM 711 C CA . LEU A 1 90 ? 5.796 -6.344 -9.254 1.00 96.25 90 LEU A CA 1
ATOM 712 C C . LEU A 1 90 ? 4.559 -7.081 -8.719 1.00 96.25 90 LEU A C 1
ATOM 714 O O . LEU A 1 90 ? 4.048 -6.770 -7.643 1.00 96.25 90 LEU A O 1
ATOM 718 N N . GLN A 1 91 ? 4.107 -8.118 -9.425 1.00 94.62 91 GLN A N 1
ATOM 719 C CA . GLN A 1 91 ? 3.014 -8.978 -8.961 1.00 94.62 91 GLN A CA 1
ATOM 720 C C . GLN A 1 91 ? 3.332 -9.631 -7.610 1.00 94.62 91 GLN A C 1
ATOM 722 O O . GLN A 1 91 ? 2.445 -9.733 -6.767 1.00 94.62 91 GLN A O 1
ATOM 727 N N . THR A 1 92 ? 4.587 -10.028 -7.370 1.00 94.38 92 THR A N 1
ATOM 728 C CA . THR A 1 92 ? 5.017 -10.546 -6.057 1.00 94.38 92 THR A CA 1
ATOM 729 C C . THR A 1 92 ? 4.741 -9.567 -4.924 1.00 94.38 92 THR A C 1
ATOM 731 O O . THR A 1 92 ? 4.258 -9.977 -3.873 1.00 94.38 92 THR A O 1
ATOM 734 N N . VAL A 1 93 ? 5.002 -8.281 -5.168 1.00 95.12 93 VAL A N 1
ATOM 735 C CA . VAL A 1 93 ? 4.783 -7.197 -4.206 1.00 95.12 93 VAL A CA 1
ATOM 736 C C . VAL A 1 93 ? 3.286 -6.975 -3.994 1.00 95.12 93 VAL A C 1
ATOM 738 O O . VAL A 1 93 ? 2.825 -6.914 -2.858 1.00 95.12 93 VAL A O 1
ATOM 741 N N . LEU A 1 94 ? 2.493 -6.959 -5.070 1.00 94.81 94 LEU A N 1
ATOM 742 C CA . LEU A 1 94 ? 1.031 -6.837 -4.989 1.00 94.81 94 LEU A CA 1
ATOM 743 C C . LEU A 1 94 ? 0.384 -7.973 -4.192 1.00 94.81 94 LEU A C 1
ATOM 745 O O . LEU A 1 94 ? -0.488 -7.726 -3.360 1.00 94.81 94 LEU A O 1
ATOM 749 N N . GLU A 1 95 ? 0.794 -9.218 -4.442 1.00 92.94 95 GLU A N 1
ATOM 750 C CA . GLU A 1 95 ? 0.283 -10.382 -3.716 1.00 92.94 95 GLU A CA 1
ATOM 751 C C . GLU A 1 95 ? 0.664 -10.326 -2.235 1.00 92.94 95 GLU A C 1
ATOM 753 O O . GLU A 1 95 ? -0.173 -10.600 -1.374 1.00 92.94 95 GLU A O 1
ATOM 758 N N . GLU A 1 96 ? 1.897 -9.936 -1.921 1.00 93.00 96 GLU A N 1
ATOM 759 C CA . GLU A 1 96 ? 2.366 -9.803 -0.546 1.00 93.00 96 GLU A CA 1
ATOM 760 C C . GLU A 1 96 ? 1.619 -8.709 0.220 1.00 93.00 96 GLU A C 1
ATOM 762 O O . GLU A 1 96 ? 1.073 -8.982 1.291 1.00 93.00 96 GLU A O 1
ATOM 767 N N . VAL A 1 97 ? 1.492 -7.513 -0.360 1.00 93.62 97 VAL A N 1
ATOM 768 C CA . VAL A 1 97 ? 0.742 -6.400 0.237 1.00 93.62 97 VAL A CA 1
ATOM 769 C C . VAL A 1 97 ? -0.719 -6.794 0.454 1.00 93.62 97 VAL A C 1
ATOM 771 O O . VAL A 1 97 ? -1.251 -6.587 1.540 1.00 93.62 97 VAL A O 1
ATOM 774 N N . LYS A 1 98 ? -1.350 -7.462 -0.521 1.00 93.25 98 LYS A N 1
ATOM 775 C CA . LYS A 1 98 ? -2.723 -7.976 -0.397 1.00 93.25 98 LYS A CA 1
ATOM 776 C C . LYS A 1 98 ? -2.890 -8.957 0.765 1.00 93.25 98 LYS A C 1
ATOM 778 O O . LYS A 1 98 ? -3.915 -8.942 1.442 1.00 93.25 98 LYS A O 1
ATOM 783 N N . HIS A 1 99 ? -1.914 -9.838 0.978 1.00 89.00 99 HIS A N 1
ATOM 784 C CA . HIS A 1 99 ? -1.964 -10.824 2.057 1.00 89.00 99 HIS A CA 1
ATOM 785 C C . HIS A 1 99 ? -1.694 -10.221 3.440 1.00 89.00 99 HIS A C 1
ATOM 787 O O . HIS A 1 99 ? -2.232 -10.738 4.419 1.00 89.00 99 HIS A O 1
ATOM 793 N N . GLN A 1 100 ? -0.884 -9.164 3.520 1.00 88.88 100 GLN A N 1
ATOM 794 C CA . GLN A 1 100 ? -0.528 -8.496 4.774 1.00 88.88 100 GLN A CA 1
ATOM 795 C C . GLN A 1 100 ? -1.567 -7.447 5.188 1.00 88.88 100 GLN A C 1
ATOM 797 O O . GLN A 1 100 ? -2.039 -7.464 6.322 1.00 88.88 100 GLN A O 1
ATOM 802 N N . ASN A 1 101 ? -1.944 -6.544 4.279 1.00 87.12 101 ASN A N 1
ATOM 803 C CA . ASN A 1 101 ? -2.872 -5.454 4.557 1.00 87.12 101 ASN A CA 1
ATOM 804 C C . ASN A 1 101 ? -3.737 -5.114 3.329 1.00 87.12 101 ASN A C 1
ATOM 806 O O . ASN A 1 101 ? -3.316 -4.424 2.399 1.00 87.12 101 ASN A O 1
ATOM 810 N N . GLN A 1 102 ? -4.996 -5.558 3.366 1.00 87.62 102 GLN A N 1
ATOM 811 C CA . GLN A 1 102 ? -5.964 -5.331 2.291 1.00 87.62 102 GLN A CA 1
ATOM 812 C C . GLN A 1 102 ? -6.281 -3.839 2.070 1.00 87.62 102 GLN A C 1
ATOM 814 O O . GLN A 1 102 ? -6.582 -3.466 0.938 1.00 87.62 102 GLN A O 1
ATOM 819 N N . ALA A 1 103 ? -6.207 -2.992 3.106 1.00 85.50 103 ALA A N 1
ATOM 820 C CA . ALA A 1 103 ? -6.478 -1.558 2.984 1.00 85.50 103 ALA A CA 1
ATOM 821 C C . ALA A 1 103 ? -5.372 -0.850 2.187 1.00 85.50 103 ALA A C 1
ATOM 823 O O . ALA A 1 103 ? -5.666 -0.151 1.221 1.00 85.50 103 ALA A O 1
ATOM 824 N N . ILE A 1 104 ? -4.101 -1.127 2.507 1.00 89.50 104 ILE A N 1
ATOM 825 C CA . ILE A 1 104 ? -2.951 -0.624 1.732 1.00 89.50 104 ILE A CA 1
ATOM 826 C C . ILE A 1 104 ? -3.010 -1.141 0.293 1.00 89.50 104 ILE A C 1
ATOM 828 O O . ILE A 1 104 ? -2.722 -0.406 -0.644 1.00 89.50 104 ILE A O 1
ATOM 832 N N . PHE A 1 105 ? -3.444 -2.389 0.091 1.00 92.44 105 PHE A N 1
ATOM 833 C CA . PHE A 1 105 ? -3.637 -2.929 -1.251 1.00 92.44 105 PHE A CA 1
ATOM 834 C C . PHE A 1 105 ? -4.701 -2.166 -2.061 1.00 92.44 105 PHE A C 1
ATOM 836 O O . PHE A 1 105 ? -4.495 -1.964 -3.253 1.00 92.44 105 PHE A O 1
ATOM 843 N N . GLN A 1 106 ? -5.818 -1.731 -1.457 1.00 89.25 106 GLN A N 1
ATOM 844 C CA . GLN A 1 106 ? -6.799 -0.887 -2.162 1.00 89.25 106 GLN A CA 1
ATOM 845 C C . GLN A 1 106 ? -6.214 0.484 -2.515 1.00 89.25 106 GLN A C 1
ATOM 847 O O . GLN A 1 106 ? -6.262 0.858 -3.683 1.00 89.25 106 GLN A O 1
ATOM 852 N N . ARG A 1 107 ? -5.564 1.157 -1.556 1.00 90.69 107 ARG A N 1
ATOM 853 C CA . ARG A 1 107 ? -4.873 2.440 -1.785 1.00 90.69 107 ARG A CA 1
ATOM 854 C C . ARG A 1 107 ? -3.852 2.333 -2.925 1.00 90.69 107 ARG A C 1
ATOM 856 O O . ARG A 1 107 ? -3.836 3.138 -3.848 1.00 90.69 107 ARG A O 1
ATOM 863 N N . LEU A 1 108 ? -3.064 1.257 -2.952 1.00 92.06 108 LEU A N 1
ATOM 864 C CA . LEU A 1 108 ? -2.109 0.996 -4.030 1.00 92.06 108 LEU A CA 1
ATOM 865 C C . LEU A 1 108 ? -2.776 0.809 -5.402 1.00 92.06 108 LEU A C 1
ATOM 867 O O . LEU A 1 108 ? -2.232 1.253 -6.411 1.00 92.06 108 LEU A O 1
ATOM 871 N N . LEU A 1 109 ? -3.940 0.152 -5.466 1.00 91.00 109 LEU A N 1
ATOM 872 C CA . LEU A 1 109 ? -4.693 0.013 -6.717 1.00 91.00 109 LEU A CA 1
ATOM 873 C C . LEU A 1 109 ? -5.233 1.357 -7.215 1.00 91.00 109 LEU A C 1
ATOM 875 O O . LEU A 1 109 ? -5.262 1.570 -8.425 1.00 91.00 109 LEU A O 1
ATOM 879 N N . GLU A 1 110 ? -5.625 2.258 -6.314 1.00 88.44 110 GLU A N 1
ATOM 880 C CA . GLU A 1 110 ? -6.031 3.623 -6.665 1.00 88.44 110 GLU A CA 1
ATOM 881 C C . GLU A 1 110 ? -4.856 4.414 -7.254 1.00 88.44 110 GLU A C 1
ATOM 883 O O . GLU A 1 110 ? -5.007 5.044 -8.303 1.00 88.44 110 GLU A O 1
ATOM 888 N N . ILE A 1 111 ? -3.659 4.285 -6.664 1.00 89.44 111 ILE A N 1
ATOM 889 C CA . ILE A 1 111 ? -2.422 4.878 -7.200 1.00 89.44 111 ILE A CA 1
ATOM 890 C C . ILE A 1 111 ? -2.117 4.332 -8.603 1.00 89.44 111 ILE A C 1
ATOM 892 O O . ILE A 1 111 ? -1.840 5.106 -9.517 1.00 89.44 111 ILE A O 1
ATOM 896 N N . ILE A 1 112 ? -2.215 3.011 -8.805 1.00 89.38 112 ILE A N 1
ATOM 897 C CA . ILE A 1 112 ? -2.012 2.378 -10.123 1.00 89.38 112 ILE A CA 1
ATOM 898 C C . ILE A 1 112 ? -3.082 2.827 -11.132 1.00 89.38 112 ILE A C 1
ATOM 900 O O . ILE A 1 112 ? -2.794 2.980 -12.318 1.00 89.38 112 ILE A O 1
ATOM 904 N N . GLY A 1 113 ? -4.318 3.051 -10.680 1.00 85.50 113 GLY A N 1
ATOM 905 C CA . GLY A 1 113 ? -5.410 3.543 -11.519 1.00 85.50 113 GLY A CA 1
ATOM 906 C C . GLY A 1 113 ? -5.185 4.966 -12.039 1.00 85.50 113 GLY A C 1
ATOM 907 O O . GLY A 1 113 ? -5.717 5.327 -13.094 1.00 85.50 113 GLY A O 1
ATOM 908 N N . ASN A 1 114 ? -4.377 5.771 -11.343 1.00 83.19 114 ASN A N 1
ATOM 909 C CA . ASN A 1 114 ? -4.056 7.132 -11.748 1.00 83.19 114 ASN A CA 1
ATOM 910 C C . ASN A 1 114 ? -2.980 7.161 -12.849 1.00 83.19 114 ASN A C 1
ATOM 912 O O . ASN A 1 114 ? -1.773 7.123 -12.597 1.00 83.19 114 ASN A O 1
ATOM 916 N N . LYS A 1 115 ? -3.427 7.322 -14.099 1.00 81.19 115 LYS A N 1
ATOM 917 C CA . LYS A 1 115 ? -2.555 7.355 -15.284 1.00 81.19 115 LYS A CA 1
ATOM 918 C C . LYS A 1 115 ? -1.555 8.515 -15.312 1.00 81.19 115 LYS A C 1
ATOM 920 O O . LYS A 1 115 ? -0.590 8.433 -16.055 1.00 81.19 115 LYS A O 1
ATOM 925 N N . LYS A 1 116 ? -1.741 9.578 -14.521 1.00 84.31 116 LYS A N 1
ATOM 926 C CA . LYS A 1 116 ? -0.850 10.757 -14.543 1.00 84.31 116 LYS A CA 1
ATOM 927 C C . LYS A 1 116 ? 0.559 10.458 -14.042 1.00 84.31 116 LYS A C 1
ATOM 929 O O . LYS A 1 116 ? 1.495 11.163 -14.396 1.00 84.31 116 LYS A O 1
ATOM 934 N N . ARG A 1 117 ? 0.693 9.446 -13.183 1.00 82.31 117 ARG A N 1
ATOM 935 C CA . ARG A 1 117 ? 1.933 9.151 -12.457 1.00 82.31 117 ARG A CA 1
ATOM 936 C C . ARG A 1 117 ? 2.701 7.962 -13.027 1.00 82.31 117 ARG A C 1
ATOM 938 O O . ARG A 1 117 ? 3.786 7.651 -12.542 1.00 82.31 117 ARG A O 1
ATOM 945 N N . ASN A 1 118 ? 2.172 7.316 -14.068 1.00 90.12 118 ASN A N 1
ATOM 946 C CA . ASN A 1 118 ? 2.846 6.234 -14.785 1.00 90.12 118 ASN A CA 1
ATOM 947 C C . ASN A 1 118 ? 3.238 5.057 -13.868 1.00 90.12 118 ASN A C 1
ATOM 949 O O . ASN A 1 118 ? 4.378 4.594 -13.877 1.00 90.12 118 ASN A O 1
ATOM 953 N N . PHE A 1 119 ? 2.302 4.586 -13.039 1.00 92.69 119 PHE A N 1
ATOM 954 C CA . PHE A 1 119 ? 2.486 3.385 -12.221 1.00 92.69 119 PHE A CA 1
ATOM 955 C C . PHE A 1 119 ? 2.137 2.140 -13.037 1.00 92.69 119 PHE A C 1
ATOM 957 O O . PHE A 1 119 ? 1.006 1.980 -13.494 1.00 92.69 119 PHE A O 1
ATOM 964 N N . PHE A 1 120 ? 3.101 1.240 -13.208 1.00 92.81 120 PHE A N 1
ATOM 965 C CA . PHE A 1 120 ? 2.945 0.045 -14.027 1.00 92.81 120 PHE A CA 1
ATOM 966 C C . PHE A 1 120 ? 2.995 -1.232 -13.187 1.00 92.81 120 PHE A C 1
ATOM 968 O O . PHE A 1 120 ? 3.920 -1.441 -12.402 1.00 92.81 120 PHE A O 1
ATOM 975 N N . SER A 1 121 ? 2.016 -2.118 -13.384 1.00 93.12 121 SER A N 1
ATOM 976 C CA . SER A 1 121 ? 1.997 -3.443 -12.760 1.00 93.12 121 SER A CA 1
ATOM 977 C C . SER A 1 121 ? 2.654 -4.477 -13.674 1.00 93.12 121 SER A C 1
ATOM 979 O O . SER A 1 121 ? 2.149 -4.765 -14.759 1.00 93.12 121 SER A O 1
ATOM 981 N N . PHE A 1 122 ? 3.761 -5.067 -13.221 1.00 94.56 122 PHE A N 1
ATOM 982 C CA . PHE A 1 122 ? 4.498 -6.082 -13.968 1.00 94.56 122 PHE A CA 1
ATOM 983 C C . PHE A 1 122 ? 4.297 -7.490 -13.394 1.00 94.56 122 PHE A C 1
ATOM 985 O O . PHE A 1 122 ? 4.544 -7.769 -12.218 1.00 94.56 122 PHE A O 1
ATOM 992 N N . VAL A 1 123 ? 3.894 -8.413 -14.267 1.00 94.19 123 VAL A N 1
ATOM 993 C CA . VAL A 1 123 ? 3.508 -9.793 -13.939 1.00 94.19 123 VAL A CA 1
ATOM 994 C C . VAL A 1 123 ? 4.743 -10.710 -13.898 1.00 94.19 123 VAL A C 1
ATOM 996 O O . VAL A 1 123 ? 4.905 -11.618 -14.713 1.00 94.19 123 VAL A O 1
ATOM 999 N N . ASN A 1 124 ? 5.643 -10.470 -12.941 1.00 94.19 124 ASN A N 1
ATOM 1000 C CA . ASN A 1 124 ? 6.930 -11.173 -12.842 1.00 94.19 124 ASN A CA 1
ATOM 1001 C C . ASN A 1 124 ? 6.814 -12.678 -12.545 1.00 94.19 124 ASN A C 1
ATOM 1003 O O . ASN A 1 124 ? 7.694 -13.444 -12.937 1.00 94.19 124 ASN A O 1
ATOM 1007 N N . GLU A 1 125 ? 5.747 -13.126 -11.878 1.00 92.25 125 GLU A N 1
ATOM 1008 C CA . GLU A 1 125 ? 5.543 -14.553 -11.602 1.00 92.25 125 GLU A CA 1
ATOM 1009 C C . GLU A 1 125 ? 5.243 -15.351 -12.871 1.00 92.25 125 GLU A C 1
ATOM 1011 O O . GLU A 1 125 ? 5.623 -16.514 -12.966 1.00 92.25 125 GLU A O 1
ATOM 1016 N N . HIS A 1 126 ? 4.553 -14.767 -13.848 1.00 92.12 126 HIS A N 1
ATOM 1017 C CA . HIS A 1 126 ? 4.188 -15.476 -15.073 1.00 92.12 126 HIS A CA 1
ATOM 1018 C C . HIS A 1 126 ? 5.175 -15.250 -16.212 1.00 92.12 126 HIS A C 1
ATOM 1020 O O . HIS A 1 126 ? 5.029 -15.890 -17.247 1.00 92.12 126 HIS A O 1
ATOM 1026 N N . GLN A 1 127 ? 6.184 -14.399 -16.033 1.00 92.19 127 GLN A N 1
ATOM 1027 C CA . GLN A 1 127 ? 7.204 -14.155 -17.046 1.00 92.19 127 GLN A CA 1
ATOM 1028 C C . GLN A 1 127 ? 8.352 -15.154 -16.913 1.00 92.19 127 GLN A C 1
ATOM 1030 O O . GLN A 1 127 ? 8.937 -15.331 -15.846 1.00 92.19 127 GLN A O 1
ATOM 1035 N N . LYS A 1 128 ? 8.688 -15.811 -18.025 1.00 90.94 128 LYS A N 1
ATOM 1036 C CA . LYS A 1 128 ? 9.658 -16.913 -18.079 1.00 90.94 128 LYS A CA 1
ATOM 1037 C C . LYS A 1 128 ? 11.035 -16.538 -17.522 1.00 90.94 128 LYS A C 1
ATOM 1039 O O . LYS A 1 128 ? 11.624 -17.344 -16.810 1.00 90.94 128 LYS A O 1
ATOM 1044 N N . ASP A 1 129 ? 11.526 -15.341 -17.835 1.00 90.38 129 ASP A N 1
ATOM 1045 C CA . ASP A 1 129 ? 12.892 -14.915 -17.497 1.00 90.38 129 ASP A CA 1
ATOM 1046 C C . ASP A 1 129 ? 13.019 -14.319 -16.085 1.00 90.38 129 ASP A C 1
ATOM 1048 O O . ASP A 1 129 ? 14.118 -14.247 -15.528 1.00 90.38 129 ASP A O 1
ATOM 1052 N N . THR A 1 130 ? 11.901 -13.898 -15.488 1.00 93.94 130 THR A N 1
ATOM 1053 C CA . THR A 1 130 ? 11.873 -13.338 -14.127 1.00 93.94 130 THR A CA 1
ATOM 1054 C C . THR A 1 130 ? 11.361 -14.324 -13.086 1.00 93.94 130 THR A C 1
ATOM 1056 O O . THR A 1 130 ? 11.581 -14.121 -11.892 1.00 93.94 130 THR A O 1
ATOM 1059 N N . TYR A 1 131 ? 10.689 -15.396 -13.512 1.00 93.81 131 TYR A N 1
ATOM 1060 C CA . TYR A 1 131 ? 10.167 -16.406 -12.608 1.00 93.81 131 TYR A CA 1
ATOM 1061 C C . TYR A 1 131 ? 11.287 -17.162 -11.897 1.00 93.81 131 TYR A C 1
ATOM 1063 O O . TYR A 1 131 ? 12.220 -17.679 -12.513 1.00 93.81 131 TYR A O 1
ATOM 1071 N N . ILE A 1 132 ? 11.143 -17.292 -10.579 1.00 92.56 132 ILE A N 1
ATOM 1072 C CA . ILE A 1 132 ? 12.078 -18.043 -9.749 1.00 92.56 132 ILE A CA 1
ATOM 1073 C C . ILE A 1 132 ? 11.372 -19.070 -8.865 1.00 92.56 132 ILE A C 1
ATOM 1075 O O . ILE A 1 132 ? 10.358 -18.800 -8.210 1.00 92.56 132 ILE A O 1
ATOM 1079 N N . GLU A 1 133 ? 11.976 -20.252 -8.782 1.00 89.50 133 GLU A N 1
ATOM 1080 C CA . GLU A 1 133 ? 11.547 -21.312 -7.877 1.00 89.50 133 GLU A CA 1
ATOM 1081 C C . GLU A 1 133 ? 12.163 -21.138 -6.484 1.00 89.50 133 GLU A C 1
ATOM 1083 O O . GLU A 1 133 ? 13.259 -20.585 -6.309 1.00 89.50 133 GLU A O 1
ATOM 1088 N N . ARG A 1 134 ? 11.434 -21.609 -5.470 1.00 89.69 134 ARG A N 1
ATOM 1089 C CA . ARG A 1 134 ? 11.873 -21.573 -4.074 1.00 89.69 134 ARG A CA 1
ATOM 1090 C C . ARG A 1 134 ? 12.955 -22.625 -3.841 1.00 89.69 134 ARG A C 1
ATOM 1092 O 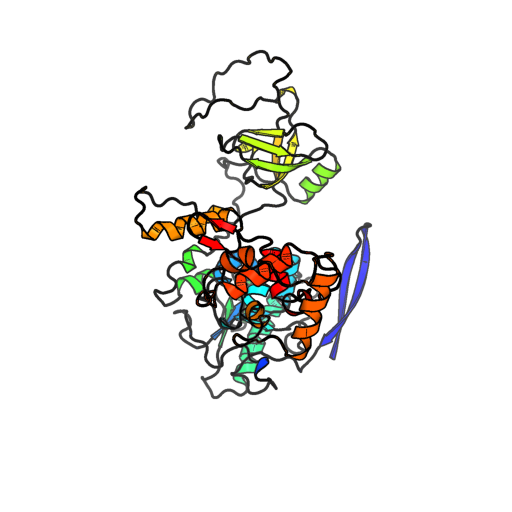O . ARG A 1 134 ? 12.746 -23.802 -4.131 1.00 89.69 134 ARG A O 1
ATOM 1099 N N . LYS A 1 135 ? 14.092 -22.213 -3.281 1.00 90.94 135 LYS A N 1
ATOM 1100 C CA . LYS A 1 135 ? 15.182 -23.127 -2.918 1.00 90.94 135 LYS A CA 1
ATOM 1101 C C . LYS A 1 135 ? 14.803 -23.952 -1.677 1.00 90.94 135 LYS A C 1
ATOM 1103 O O . LYS A 1 135 ? 14.050 -23.475 -0.822 1.00 90.94 135 LYS A O 1
ATOM 1108 N N . PRO A 1 136 ? 15.316 -25.188 -1.535 1.00 88.75 136 PRO A N 1
ATOM 1109 C CA . PRO A 1 136 ? 15.052 -26.000 -0.351 1.00 88.75 136 PRO A CA 1
ATOM 1110 C C . PRO A 1 136 ? 15.590 -25.301 0.908 1.00 88.75 136 PRO A C 1
ATOM 1112 O O . PRO A 1 136 ? 16.768 -24.971 0.980 1.00 88.75 136 PRO A O 1
ATOM 1115 N N . GLY A 1 137 ? 14.717 -25.067 1.892 1.00 87.19 137 GLY A N 1
ATOM 1116 C CA . GLY A 1 137 ? 15.060 -24.405 3.161 1.00 87.19 137 GLY A CA 1
ATOM 1117 C C . GLY A 1 137 ? 14.976 -22.871 3.163 1.00 87.19 137 GLY A C 1
ATOM 1118 O O . GLY A 1 137 ? 15.057 -22.274 4.230 1.00 87.19 137 GLY A O 1
ATOM 1119 N N . GLU A 1 138 ? 14.756 -22.233 2.012 1.00 91.44 138 GLU A N 1
ATOM 1120 C CA . GLU A 1 138 ? 14.581 -20.775 1.886 1.00 91.44 138 GLU A CA 1
ATOM 1121 C C . GLU A 1 138 ? 13.228 -20.339 2.474 1.00 91.44 138 GLU A C 1
ATOM 1123 O O . GLU A 1 138 ? 12.228 -21.054 2.309 1.00 91.44 138 GLU A O 1
ATOM 1128 N N . LYS A 1 139 ? 13.149 -19.187 3.158 1.00 89.69 139 LYS A N 1
ATOM 1129 C CA . LYS A 1 139 ? 11.857 -18.637 3.608 1.00 89.69 139 LYS A CA 1
ATOM 1130 C C . LYS A 1 139 ? 11.091 -18.037 2.427 1.00 89.69 139 LYS A C 1
ATOM 1132 O O . LYS A 1 139 ? 11.629 -17.833 1.345 1.00 89.69 139 LYS A O 1
ATOM 1137 N N . GLN A 1 140 ? 9.797 -17.781 2.622 1.00 88.31 140 GLN A N 1
ATOM 1138 C CA . GLN A 1 140 ? 8.991 -17.148 1.575 1.00 88.31 140 GLN A CA 1
ATOM 1139 C C . GLN A 1 140 ? 9.452 -15.708 1.294 1.00 88.31 140 GLN A C 1
ATOM 1141 O O . GLN A 1 140 ? 9.496 -15.334 0.129 1.00 88.31 140 GLN A O 1
ATOM 1146 N N . ASN A 1 141 ? 9.846 -14.963 2.336 1.00 89.44 141 ASN A N 1
ATOM 1147 C CA . ASN A 1 141 ? 10.374 -13.600 2.216 1.00 89.44 141 ASN A CA 1
ATOM 1148 C C . ASN A 1 141 ? 11.648 -13.569 1.365 1.00 89.44 141 ASN A C 1
ATOM 1150 O O . ASN A 1 141 ? 11.645 -12.971 0.302 1.00 89.44 141 ASN A O 1
ATOM 1154 N N . ASP A 1 142 ? 12.660 -14.361 1.736 1.00 90.62 142 ASP A N 1
ATOM 1155 C CA . ASP A 1 142 ? 13.935 -14.425 1.006 1.00 90.62 142 ASP A CA 1
ATOM 1156 C C . ASP A 1 142 ? 13.743 -14.774 -0.485 1.00 90.62 142 ASP A C 1
ATOM 1158 O O . ASP A 1 142 ? 14.458 -14.285 -1.365 1.00 90.62 142 ASP A O 1
ATOM 1162 N N . ARG A 1 143 ? 12.746 -15.622 -0.784 1.00 93.06 143 ARG A N 1
ATOM 1163 C CA . ARG A 1 143 ? 12.354 -15.925 -2.162 1.00 93.06 143 ARG A CA 1
ATOM 1164 C C . ARG A 1 143 ? 11.744 -14.700 -2.838 1.00 93.06 143 ARG A C 1
ATOM 1166 O O . ARG A 1 143 ? 12.092 -14.443 -3.982 1.00 93.06 143 ARG A O 1
ATOM 1173 N N . ASN A 1 144 ? 10.819 -13.988 -2.199 1.00 93.25 144 ASN A N 1
ATOM 1174 C CA . ASN A 1 144 ? 10.211 -12.785 -2.772 1.00 93.25 144 ASN A CA 1
ATOM 1175 C C . ASN A 1 144 ? 11.277 -11.711 -3.044 1.00 93.25 144 ASN A C 1
ATOM 1177 O O . ASN A 1 144 ? 11.352 -11.229 -4.171 1.00 93.25 144 ASN A O 1
ATOM 1181 N N . ASP A 1 145 ? 12.187 -11.464 -2.101 1.00 93.19 145 ASP A N 1
ATOM 1182 C CA . ASP A 1 145 ? 13.307 -10.521 -2.250 1.00 93.19 145 ASP A CA 1
ATOM 1183 C C . ASP A 1 145 ? 14.182 -10.879 -3.461 1.00 93.19 145 ASP A C 1
ATOM 1185 O O . ASP A 1 145 ? 14.582 -10.037 -4.269 1.00 93.19 145 ASP A O 1
ATOM 1189 N N . ARG A 1 146 ? 14.446 -12.178 -3.648 1.00 94.12 146 ARG A N 1
ATOM 1190 C CA . ARG A 1 146 ? 15.172 -12.688 -4.816 1.00 94.12 146 ARG A CA 1
ATOM 1191 C C . ARG A 1 146 ? 14.388 -12.518 -6.120 1.00 94.12 146 ARG A C 1
ATOM 1193 O O . ARG A 1 146 ? 15.013 -12.290 -7.153 1.00 94.12 146 ARG A O 1
ATOM 1200 N N . ALA A 1 147 ? 13.059 -12.625 -6.095 1.00 95.12 147 ALA A N 1
ATOM 1201 C CA . ALA A 1 147 ? 12.214 -12.412 -7.274 1.00 95.12 147 ALA A CA 1
ATOM 1202 C C . ALA A 1 147 ? 12.230 -10.940 -7.697 1.00 95.12 147 ALA A C 1
ATOM 1204 O O . ALA A 1 147 ? 12.290 -10.645 -8.889 1.00 95.12 147 ALA A O 1
ATOM 1205 N N . ILE A 1 148 ? 12.227 -10.031 -6.720 1.00 95.81 148 ILE A N 1
ATOM 1206 C CA . ILE A 1 148 ? 12.304 -8.586 -6.937 1.00 95.81 148 ILE A CA 1
ATOM 1207 C C . ILE A 1 148 ? 13.652 -8.218 -7.564 1.00 95.81 148 ILE A C 1
ATOM 1209 O O . ILE A 1 148 ? 13.688 -7.559 -8.602 1.00 95.81 148 ILE A O 1
ATOM 1213 N N . ARG A 1 149 ? 14.760 -8.733 -7.014 1.00 95.50 149 ARG A N 1
ATOM 1214 C CA . ARG A 1 149 ? 16.102 -8.534 -7.590 1.00 95.50 149 ARG A CA 1
ATOM 1215 C C . ARG A 1 149 ? 16.237 -9.112 -8.998 1.00 95.50 149 ARG A C 1
ATOM 1217 O O . ARG A 1 149 ? 16.785 -8.451 -9.875 1.00 95.50 149 ARG A O 1
ATOM 1224 N N . GLN A 1 150 ? 15.697 -10.309 -9.241 1.00 95.44 150 GLN A N 1
ATOM 1225 C CA . GLN A 1 150 ? 15.693 -10.912 -10.577 1.00 95.44 150 GLN A CA 1
ATOM 1226 C C . GLN A 1 150 ? 14.914 -10.053 -11.582 1.00 95.44 150 GLN A C 1
ATOM 1228 O O . GLN A 1 150 ? 15.371 -9.871 -12.708 1.00 95.44 150 GLN A O 1
ATOM 1233 N N . ALA A 1 151 ? 13.760 -9.509 -11.188 1.00 95.44 151 ALA A N 1
ATOM 1234 C CA . ALA A 1 151 ? 12.979 -8.623 -12.043 1.00 95.44 151 ALA A CA 1
ATOM 1235 C C . ALA A 1 151 ? 13.716 -7.303 -12.327 1.00 95.44 151 ALA A C 1
ATOM 1237 O O . ALA A 1 151 ? 13.751 -6.874 -13.477 1.00 95.44 151 ALA A O 1
ATOM 1238 N N . ALA A 1 152 ? 14.359 -6.696 -11.323 1.00 95.00 152 ALA A N 1
ATOM 1239 C CA . ALA A 1 152 ? 15.156 -5.481 -11.503 1.00 95.00 152 ALA A CA 1
ATOM 1240 C C . ALA A 1 152 ? 16.324 -5.696 -12.485 1.00 95.00 152 ALA A C 1
ATOM 1242 O O . ALA A 1 152 ? 16.478 -4.933 -13.439 1.00 95.00 152 ALA A O 1
ATOM 1243 N N . ALA A 1 153 ? 17.082 -6.786 -12.320 1.00 94.88 153 ALA A N 1
ATOM 1244 C CA . ALA A 1 153 ? 18.161 -7.156 -13.239 1.00 94.88 153 ALA A CA 1
ATOM 1245 C C . ALA A 1 153 ? 17.644 -7.472 -14.656 1.00 94.88 153 ALA A C 1
ATOM 1247 O O . ALA A 1 153 ? 18.273 -7.126 -15.660 1.00 94.88 153 ALA A O 1
ATOM 1248 N N . TRP A 1 154 ? 16.475 -8.111 -14.760 1.00 93.81 154 TRP A N 1
ATOM 1249 C CA . TRP A 1 154 ? 15.839 -8.362 -16.050 1.00 93.81 154 TRP A CA 1
ATOM 1250 C C . TRP A 1 154 ? 15.460 -7.057 -16.748 1.00 93.81 154 TRP A C 1
ATOM 1252 O O . TRP A 1 154 ? 15.760 -6.915 -17.924 1.00 93.81 154 TRP A O 1
ATOM 1262 N N . TYR A 1 155 ? 14.882 -6.079 -16.047 1.00 92.25 155 TYR A N 1
ATOM 1263 C CA . TYR A 1 155 ? 14.553 -4.785 -16.650 1.00 92.25 155 TYR A CA 1
ATOM 1264 C C . TYR A 1 155 ? 15.797 -4.044 -17.156 1.00 92.25 155 TYR A C 1
ATOM 1266 O O . TYR A 1 155 ? 15.778 -3.507 -18.261 1.00 92.25 155 TYR A O 1
ATOM 1274 N N . GLU A 1 156 ? 16.898 -4.059 -16.403 1.00 90.31 156 GLU A N 1
ATOM 1275 C CA . GLU A 1 156 ? 18.152 -3.421 -16.823 1.00 90.31 156 GLU A CA 1
ATOM 1276 C C . GLU A 1 156 ? 18.743 -4.075 -18.085 1.00 90.31 156 GLU A C 1
ATOM 1278 O O . GLU A 1 156 ? 19.136 -3.395 -19.040 1.00 90.31 156 GLU A O 1
ATOM 1283 N N . THR A 1 157 ? 18.747 -5.408 -18.142 1.00 90.25 157 THR A N 1
ATOM 1284 C CA . THR A 1 157 ? 19.191 -6.139 -19.341 1.00 90.25 157 THR A CA 1
ATOM 1285 C C . THR A 1 157 ? 18.220 -5.959 -20.510 1.00 90.25 157 THR A C 1
ATOM 1287 O O . THR A 1 157 ? 18.644 -5.715 -21.633 1.00 90.25 157 THR A O 1
ATOM 1290 N N . HIS A 1 158 ? 16.913 -5.994 -20.265 1.00 88.62 158 HIS A N 1
ATOM 1291 C CA . HIS A 1 158 ? 15.879 -5.863 -21.287 1.00 88.62 158 HIS A CA 1
ATOM 1292 C C . HIS A 1 158 ? 15.898 -4.489 -21.971 1.00 88.62 158 HIS A C 1
ATOM 1294 O O . HIS A 1 158 ? 15.865 -4.412 -23.200 1.00 88.62 158 HIS A O 1
ATOM 1300 N N . LEU A 1 159 ? 16.011 -3.409 -21.192 1.00 86.44 159 LEU A N 1
ATOM 1301 C CA . LEU A 1 159 ? 16.037 -2.039 -21.712 1.00 86.44 159 LEU A CA 1
ATOM 1302 C C . LEU A 1 159 ? 17.356 -1.703 -22.427 1.00 86.44 159 LEU A C 1
ATOM 1304 O O . LEU A 1 159 ? 17.373 -0.863 -23.329 1.00 86.44 159 LEU A O 1
ATOM 1308 N N . SER A 1 160 ? 18.459 -2.369 -22.073 1.00 83.06 160 SER A N 1
ATOM 1309 C CA . SER A 1 160 ? 19.769 -2.140 -22.700 1.00 83.06 160 SER A CA 1
ATOM 1310 C C . SER A 1 160 ? 19.971 -2.870 -24.032 1.00 83.06 160 SER A C 1
ATOM 1312 O O . SER A 1 160 ? 20.771 -2.409 -24.842 1.00 83.06 160 SER A O 1
ATOM 1314 N N . ILE A 1 161 ? 19.238 -3.957 -24.305 1.00 73.69 161 ILE A N 1
ATOM 1315 C CA . ILE A 1 161 ? 19.464 -4.817 -25.484 1.00 73.69 161 ILE A CA 1
ATOM 1316 C C . ILE A 1 161 ? 19.309 -4.078 -26.826 1.00 73.69 161 ILE A C 1
ATOM 1318 O O . ILE A 1 161 ? 20.041 -4.396 -27.758 1.00 73.69 161 ILE A O 1
ATOM 1322 N N . ASN A 1 162 ? 18.416 -3.086 -26.938 1.00 60.28 162 ASN A N 1
ATOM 1323 C CA . ASN A 1 162 ? 18.104 -2.415 -28.214 1.00 60.28 162 ASN A CA 1
ATOM 1324 C C . ASN A 1 162 ? 18.003 -0.884 -28.127 1.00 60.28 162 ASN A C 1
ATOM 1326 O O . ASN A 1 162 ? 17.503 -0.240 -29.055 1.00 60.28 162 ASN A O 1
ATOM 1330 N N . SER A 1 163 ? 18.465 -0.296 -27.027 1.00 63.91 163 SER A N 1
ATOM 1331 C CA . SER A 1 163 ? 18.527 1.159 -26.896 1.00 63.91 163 SER A CA 1
ATOM 1332 C C . SER A 1 163 ? 19.884 1.669 -27.387 1.00 63.91 163 SER A C 1
ATOM 1334 O O . SER A 1 163 ? 20.905 1.025 -27.120 1.00 63.91 163 SER A O 1
ATOM 1336 N N . PRO A 1 164 ? 19.951 2.817 -28.088 1.00 63.97 164 PRO A N 1
ATOM 1337 C CA . PRO A 1 164 ? 21.229 3.461 -28.362 1.00 63.97 164 PRO A CA 1
ATOM 1338 C C . PRO A 1 164 ? 21.972 3.700 -27.039 1.00 63.97 164 PRO A C 1
ATOM 1340 O O . PRO A 1 164 ? 21.365 4.042 -26.022 1.00 63.97 164 PRO A O 1
ATOM 1343 N N . VAL A 1 165 ? 23.287 3.457 -27.047 1.00 59.06 165 VAL A N 1
ATOM 1344 C CA . VAL A 1 165 ? 24.143 3.492 -25.851 1.00 59.06 165 VAL A CA 1
ATOM 1345 C C . VAL A 1 165 ? 23.930 4.805 -25.091 1.00 59.06 165 VAL A C 1
ATOM 1347 O O . VAL A 1 165 ? 24.282 5.870 -25.589 1.00 59.06 165 VAL A O 1
ATOM 1350 N N . GLY A 1 166 ? 23.365 4.712 -23.883 1.00 61.34 166 GLY A N 1
ATOM 1351 C CA . GLY A 1 166 ? 23.154 5.849 -22.982 1.00 61.34 166 GLY A CA 1
ATOM 1352 C C . GLY A 1 166 ? 21.776 6.518 -23.030 1.00 61.34 166 GLY A C 1
ATOM 1353 O O . GLY A 1 166 ? 21.582 7.461 -22.272 1.00 61.34 166 GLY A O 1
ATOM 1354 N N . ASP A 1 167 ? 20.831 6.049 -23.855 1.00 69.75 167 ASP A N 1
ATOM 1355 C CA . ASP A 1 167 ? 19.482 6.648 -23.941 1.00 69.75 167 ASP A CA 1
ATOM 1356 C C . ASP A 1 167 ? 18.386 5.846 -23.212 1.00 69.75 167 ASP A C 1
ATOM 1358 O O . ASP A 1 167 ? 17.247 6.298 -23.122 1.00 69.75 167 ASP A O 1
ATOM 1362 N N . ALA A 1 168 ? 18.715 4.660 -22.683 1.00 78.56 168 ALA A N 1
ATOM 1363 C CA . ALA A 1 168 ? 17.780 3.843 -21.909 1.00 78.56 168 ALA A CA 1
ATOM 1364 C C . ALA A 1 168 ? 17.659 4.337 -20.458 1.00 78.56 168 ALA A C 1
ATOM 1366 O O . ALA A 1 168 ? 18.689 4.614 -19.829 1.00 78.56 168 ALA A O 1
ATOM 1367 N N . PRO A 1 169 ? 16.443 4.357 -19.883 1.00 86.12 169 PRO A N 1
ATOM 1368 C CA . PRO A 1 169 ? 16.277 4.590 -18.460 1.00 86.12 169 PRO A CA 1
ATOM 1369 C C . PRO A 1 169 ? 16.887 3.438 -17.656 1.00 86.12 169 PRO A C 1
ATOM 1371 O O . PRO A 1 169 ? 16.715 2.262 -17.985 1.00 86.12 169 PRO A O 1
ATOM 1374 N N . LYS A 1 170 ? 17.606 3.781 -16.587 1.00 90.38 170 LYS A N 1
ATOM 1375 C CA . LYS A 1 170 ? 18.131 2.803 -15.625 1.00 90.38 170 LYS A CA 1
ATOM 1376 C C . LYS A 1 170 ? 17.045 2.359 -14.648 1.00 90.38 170 LYS A C 1
ATOM 1378 O O . LYS A 1 170 ? 15.988 2.972 -14.568 1.00 90.38 170 LYS A O 1
ATOM 1383 N N . VAL A 1 171 ? 17.302 1.308 -13.877 1.00 92.81 171 VAL A N 1
ATOM 1384 C CA . VAL A 1 171 ? 16.364 0.815 -12.860 1.00 92.81 171 VAL A CA 1
ATOM 1385 C C . VAL A 1 171 ? 16.980 0.985 -11.477 1.00 92.81 171 VAL A C 1
ATOM 1387 O O . VAL A 1 171 ? 18.127 0.602 -11.265 1.00 92.81 171 VAL A O 1
ATOM 1390 N N . VAL A 1 172 ? 16.219 1.563 -10.548 1.00 94.50 172 VAL A N 1
ATOM 1391 C CA . VAL A 1 172 ? 16.606 1.749 -9.146 1.00 94.50 172 VAL A CA 1
ATOM 1392 C C . VAL A 1 172 ? 15.636 0.970 -8.261 1.00 94.50 172 VAL A C 1
ATOM 1394 O O . VAL A 1 172 ? 14.427 1.198 -8.296 1.00 94.50 172 VAL A O 1
ATOM 1397 N N . LEU A 1 173 ? 16.164 0.043 -7.464 1.00 95.94 173 LEU A N 1
ATOM 1398 C CA . LEU A 1 173 ? 15.399 -0.726 -6.484 1.00 95.94 173 LEU A CA 1
ATOM 1399 C C . LEU A 1 173 ? 15.302 0.041 -5.156 1.00 95.94 173 LEU A C 1
ATOM 1401 O O . LEU A 1 173 ? 16.320 0.291 -4.506 1.00 95.94 173 LEU A O 1
ATOM 1405 N N . LEU A 1 174 ? 14.081 0.363 -4.730 1.00 94.56 174 LEU A N 1
ATOM 1406 C CA . LEU A 1 174 ? 13.804 0.935 -3.413 1.00 94.56 174 LEU A CA 1
ATOM 1407 C C . LEU A 1 174 ? 13.534 -0.187 -2.412 1.00 94.56 174 LEU A C 1
ATOM 1409 O O . LEU A 1 174 ? 12.538 -0.900 -2.526 1.00 94.56 174 LEU A O 1
ATOM 1413 N N . THR A 1 175 ? 14.425 -0.338 -1.432 1.00 93.38 175 THR A N 1
ATOM 1414 C CA . THR A 1 175 ? 14.318 -1.351 -0.375 1.00 93.38 175 THR A CA 1
ATOM 1415 C C . THR A 1 175 ? 14.820 -0.805 0.957 1.00 93.38 175 THR A C 1
ATOM 1417 O O . THR A 1 175 ? 15.955 -0.331 1.075 1.00 93.38 175 THR A O 1
ATOM 1420 N N . ASP A 1 176 ? 13.985 -0.924 1.987 1.00 89.88 176 ASP A N 1
ATOM 1421 C CA . ASP A 1 176 ? 14.368 -0.592 3.361 1.00 89.88 176 ASP A CA 1
ATOM 1422 C C . ASP A 1 176 ? 15.039 -1.778 4.078 1.00 89.88 176 ASP A C 1
ATOM 1424 O O . ASP A 1 176 ? 15.705 -1.576 5.095 1.00 89.88 176 ASP A O 1
ATOM 1428 N N . ASP A 1 177 ? 14.943 -2.999 3.529 1.00 89.31 177 ASP A N 1
ATOM 1429 C CA . ASP A 1 177 ? 15.696 -4.148 4.036 1.00 89.31 177 ASP A CA 1
ATOM 1430 C C . ASP A 1 177 ? 17.185 -4.040 3.678 1.00 89.31 177 ASP A C 1
ATOM 1432 O O . ASP A 1 177 ? 17.583 -3.967 2.510 1.00 89.31 177 ASP A O 1
ATOM 1436 N N . GLU A 1 178 ? 18.016 -4.058 4.718 1.00 89.50 178 GLU A N 1
ATOM 1437 C CA . GLU A 1 178 ? 19.468 -4.008 4.625 1.00 89.50 178 GLU A CA 1
ATOM 1438 C C . GLU A 1 178 ? 20.039 -5.264 3.959 1.00 89.50 178 GLU A C 1
ATOM 1440 O O . GLU A 1 178 ? 20.934 -5.147 3.123 1.00 89.50 178 GLU A O 1
ATOM 1445 N N . ALA A 1 179 ? 19.492 -6.449 4.257 1.00 90.69 179 ALA A N 1
ATOM 1446 C CA . ALA A 1 179 ? 19.984 -7.699 3.683 1.00 90.69 179 ALA A CA 1
ATOM 1447 C C . ALA A 1 179 ? 19.731 -7.752 2.169 1.00 90.69 179 ALA A C 1
ATOM 1449 O O . ALA A 1 179 ? 20.634 -8.079 1.393 1.00 90.69 179 ALA A O 1
ATOM 1450 N N . ASN A 1 180 ? 18.523 -7.375 1.738 1.00 91.44 180 ASN A N 1
ATOM 1451 C CA . ASN A 1 180 ? 18.188 -7.280 0.321 1.00 91.44 180 ASN A CA 1
ATOM 1452 C C . ASN A 1 180 ? 19.056 -6.237 -0.405 1.00 91.44 180 ASN A C 1
ATOM 1454 O O . ASN A 1 180 ? 19.548 -6.502 -1.503 1.00 91.44 180 ASN A O 1
ATOM 1458 N N . ARG A 1 181 ? 19.322 -5.088 0.233 1.00 92.50 181 ARG A N 1
ATOM 1459 C CA . ARG A 1 181 ? 20.185 -4.030 -0.312 1.00 92.50 181 ARG A CA 1
ATOM 1460 C C . ARG A 1 181 ? 21.622 -4.504 -0.535 1.00 92.50 181 ARG A C 1
ATOM 1462 O O . ARG A 1 181 ? 22.158 -4.294 -1.619 1.00 92.50 181 ARG A O 1
ATOM 1469 N N . THR A 1 182 ? 22.240 -5.183 0.433 1.00 94.31 182 THR A N 1
ATOM 1470 C CA . THR A 1 182 ? 23.604 -5.720 0.270 1.00 94.31 182 THR A CA 1
ATOM 1471 C C . THR A 1 182 ? 23.671 -6.730 -0.876 1.00 94.31 182 THR A C 1
ATOM 1473 O O . THR A 1 182 ? 24.540 -6.632 -1.739 1.00 94.31 182 THR A O 1
ATOM 1476 N N . LEU A 1 183 ? 22.710 -7.656 -0.947 1.00 93.62 183 LEU A N 1
ATOM 1477 C CA . LEU A 1 183 ? 22.661 -8.660 -2.012 1.00 93.62 183 LEU A CA 1
ATOM 1478 C C . LEU A 1 183 ? 22.383 -8.055 -3.397 1.00 93.62 183 LEU A C 1
ATOM 1480 O O . LEU A 1 183 ? 22.857 -8.585 -4.400 1.00 93.62 183 LEU A O 1
ATOM 1484 N N . ALA A 1 184 ? 21.604 -6.974 -3.473 1.00 93.44 184 ALA A N 1
ATOM 1485 C CA . ALA A 1 184 ? 21.373 -6.239 -4.713 1.00 93.44 184 ALA A CA 1
ATOM 1486 C C . ALA A 1 184 ? 22.659 -5.548 -5.199 1.00 93.44 184 ALA A C 1
ATOM 1488 O O . ALA A 1 184 ? 23.016 -5.680 -6.370 1.00 93.44 184 ALA A O 1
ATOM 1489 N N . GLN A 1 185 ? 23.407 -4.909 -4.291 1.00 93.81 185 GLN A N 1
ATOM 1490 C CA . GLN A 1 185 ? 24.695 -4.276 -4.601 1.00 93.81 185 GLN A CA 1
ATOM 1491 C C . GLN A 1 185 ? 25.740 -5.289 -5.087 1.00 93.81 185 GLN A C 1
ATOM 1493 O O . GLN A 1 185 ? 26.440 -5.025 -6.063 1.00 93.81 185 GLN A O 1
ATOM 1498 N N . GLU A 1 186 ? 25.815 -6.471 -4.467 1.00 94.50 186 GLU A N 1
ATOM 1499 C CA . GLU A 1 186 ? 26.691 -7.567 -4.916 1.00 94.50 186 GLU A CA 1
ATOM 1500 C C . GLU A 1 186 ? 26.357 -8.053 -6.335 1.00 94.50 186 GLU A C 1
ATOM 1502 O O . GLU A 1 186 ? 27.239 -8.496 -7.070 1.00 94.50 186 GLU A O 1
ATOM 1507 N N . GLN A 1 187 ? 25.086 -7.958 -6.733 1.00 92.19 187 GLN A N 1
ATOM 1508 C CA . GLN A 1 187 ? 24.604 -8.310 -8.072 1.00 92.19 187 GLN A CA 1
ATOM 1509 C C . GLN A 1 187 ? 24.756 -7.171 -9.090 1.00 92.19 187 GLN A C 1
ATOM 1511 O O . GLN A 1 187 ? 24.427 -7.364 -10.258 1.00 92.19 187 GLN A O 1
ATOM 1516 N N . GLY A 1 188 ? 25.264 -6.008 -8.669 1.00 91.94 188 GLY A N 1
ATOM 1517 C CA . GLY A 1 188 ? 25.418 -4.826 -9.516 1.00 91.94 188 GLY A CA 1
ATOM 1518 C C . GLY A 1 188 ? 24.122 -4.048 -9.757 1.00 91.94 188 GLY A C 1
ATOM 1519 O O . GLY A 1 188 ? 24.111 -3.167 -10.609 1.00 91.94 188 GLY A O 1
ATOM 1520 N N . ILE A 1 189 ? 23.050 -4.346 -9.017 1.00 93.44 189 ILE A N 1
ATOM 1521 C CA . ILE A 1 189 ? 21.763 -3.653 -9.128 1.00 93.44 189 ILE A CA 1
ATOM 1522 C C . ILE A 1 189 ? 21.846 -2.340 -8.345 1.00 93.44 189 ILE A C 1
ATOM 1524 O O . ILE A 1 189 ? 22.255 -2.321 -7.181 1.00 93.44 189 ILE A O 1
ATOM 1528 N N . VAL A 1 190 ? 21.421 -1.235 -8.961 1.00 93.19 190 VAL A N 1
ATOM 1529 C CA . VAL A 1 190 ? 21.329 0.056 -8.270 1.00 93.19 190 VAL A CA 1
ATOM 1530 C C . VAL A 1 190 ? 20.163 0.017 -7.283 1.00 93.19 190 VAL A C 1
ATOM 1532 O O . VAL A 1 190 ? 19.020 -0.224 -7.665 1.00 93.19 190 VAL A O 1
ATOM 1535 N N . CYS A 1 191 ? 20.440 0.270 -6.007 1.00 94.44 191 CYS A N 1
ATOM 1536 C CA . CYS A 1 191 ? 19.428 0.260 -4.957 1.00 94.44 191 CYS A CA 1
ATOM 1537 C C . CYS A 1 191 ? 19.712 1.299 -3.868 1.00 94.44 191 CYS A C 1
ATOM 1539 O O . CYS A 1 191 ? 20.873 1.591 -3.567 1.00 94.44 191 CYS A O 1
ATOM 1541 N N . CYS A 1 192 ? 18.659 1.800 -3.228 1.00 93.12 192 CYS A N 1
ATOM 1542 C CA . CYS A 1 192 ? 18.744 2.686 -2.067 1.00 93.12 192 CYS A CA 1
ATOM 1543 C C . CYS A 1 192 ? 17.555 2.470 -1.118 1.00 93.12 192 CYS A C 1
ATOM 1545 O O . CYS A 1 192 ? 16.583 1.796 -1.468 1.00 93.12 192 CYS A O 1
ATOM 1547 N N . SER A 1 193 ? 17.651 3.007 0.104 1.00 92.25 193 SER A N 1
ATOM 1548 C CA . SER A 1 193 ? 16.485 3.079 0.989 1.00 92.25 193 SER A CA 1
ATOM 1549 C C . SER A 1 193 ? 15.525 4.168 0.520 1.00 92.25 193 SER A C 1
ATOM 1551 O O . SER A 1 193 ? 15.925 5.108 -0.175 1.00 92.25 193 SER A O 1
ATOM 1553 N N . VAL A 1 194 ? 14.258 4.065 0.920 1.00 90.06 194 VAL A N 1
ATOM 1554 C CA . VAL A 1 194 ? 13.261 5.100 0.604 1.00 90.06 194 VAL A CA 1
ATOM 1555 C C . VAL A 1 194 ? 13.655 6.412 1.261 1.00 90.06 194 VAL A C 1
ATOM 1557 O O . VAL A 1 194 ? 13.567 7.466 0.639 1.00 90.06 194 VAL A O 1
ATOM 1560 N N . LYS A 1 195 ? 14.161 6.329 2.495 1.00 89.06 195 LYS A N 1
ATOM 1561 C CA . LYS A 1 195 ? 14.673 7.475 3.239 1.00 89.06 195 LYS A CA 1
ATOM 1562 C C . LYS A 1 195 ? 15.760 8.208 2.453 1.00 89.06 195 LYS A C 1
ATOM 1564 O O . LYS A 1 195 ? 15.618 9.400 2.211 1.00 89.06 195 LYS A O 1
ATOM 1569 N N . ASP A 1 196 ? 16.792 7.494 2.000 1.00 89.50 196 ASP A N 1
ATOM 1570 C CA . ASP A 1 196 ? 17.894 8.111 1.252 1.00 89.50 196 ASP A CA 1
ATOM 1571 C C . ASP A 1 196 ? 17.401 8.704 -0.077 1.00 89.50 196 ASP A C 1
ATOM 1573 O O . ASP A 1 196 ? 17.861 9.766 -0.491 1.00 89.50 196 ASP A O 1
ATOM 1577 N N . TYR A 1 197 ? 16.453 8.038 -0.747 1.00 90.19 197 TYR A N 1
ATOM 1578 C CA . TYR A 1 197 ? 15.878 8.537 -1.996 1.00 90.19 197 TYR A CA 1
ATOM 1579 C C . TYR A 1 197 ? 15.127 9.858 -1.783 1.00 90.19 197 TYR A C 1
ATOM 1581 O O . TYR A 1 197 ? 15.383 10.827 -2.499 1.00 90.19 197 TYR A O 1
ATOM 1589 N N . VAL A 1 198 ? 14.238 9.895 -0.785 1.00 88.44 198 VAL A N 1
ATOM 1590 C CA . VAL A 1 198 ? 13.365 11.033 -0.462 1.00 88.44 198 VAL A CA 1
ATOM 1591 C C . VAL A 1 198 ? 14.156 12.221 0.092 1.00 88.44 198 VAL A C 1
ATOM 1593 O O . VAL A 1 198 ? 13.909 13.351 -0.320 1.00 88.44 198 VAL A O 1
ATOM 1596 N N . GLU A 1 199 ? 15.154 11.988 0.951 1.00 86.81 199 GLU A N 1
ATOM 1597 C CA . GLU A 1 199 ? 16.030 13.047 1.486 1.00 86.81 199 GLU A CA 1
ATOM 1598 C C . GLU A 1 199 ? 16.824 13.778 0.393 1.00 86.81 199 GLU A C 1
ATOM 1600 O O . GLU A 1 199 ? 17.206 14.933 0.568 1.00 86.81 199 GLU A O 1
ATOM 1605 N N . ASN A 1 200 ? 17.060 13.118 -0.743 1.00 86.12 200 ASN A N 1
ATOM 1606 C CA . ASN A 1 200 ? 17.814 13.670 -1.864 1.00 86.12 200 ASN A CA 1
ATOM 1607 C C . ASN A 1 200 ? 16.921 14.116 -3.032 1.00 86.12 200 ASN A C 1
ATOM 1609 O O . ASN A 1 200 ? 17.429 14.363 -4.130 1.00 86.12 200 ASN A O 1
ATOM 1613 N N . VAL A 1 201 ? 15.605 14.233 -2.840 1.00 84.19 201 VAL A N 1
ATOM 1614 C CA . VAL A 1 201 ? 14.713 14.782 -3.870 1.00 84.19 201 VAL A CA 1
ATOM 1615 C C . VAL A 1 201 ? 15.041 16.262 -4.098 1.00 84.19 201 VAL A C 1
ATOM 1617 O O . VAL A 1 201 ? 14.948 17.107 -3.214 1.00 84.19 201 VAL A O 1
ATOM 1620 N N . SER A 1 202 ? 15.468 16.568 -5.319 1.00 68.50 202 SER A N 1
ATOM 1621 C CA . SER A 1 202 ? 15.793 17.896 -5.817 1.00 68.50 202 SER A CA 1
ATOM 1622 C C . SER A 1 202 ? 14.527 18.622 -6.253 1.00 68.50 202 SER A C 1
ATOM 1624 O O . SER A 1 202 ? 13.927 18.295 -7.275 1.00 68.50 202 SER A O 1
ATOM 1626 N N . GLY A 1 203 ? 14.148 19.651 -5.504 1.00 61.75 203 GLY A N 1
ATOM 1627 C CA . GLY A 1 203 ? 13.059 20.548 -5.873 1.00 61.75 203 GLY A CA 1
ATOM 1628 C C . GLY A 1 203 ? 12.336 21.100 -4.654 1.00 61.75 203 GLY A C 1
ATOM 1629 O O . GLY A 1 203 ? 11.891 20.350 -3.793 1.00 61.75 203 GLY A O 1
ATOM 1630 N N . ASN A 1 204 ? 12.157 22.421 -4.610 1.00 58.84 204 ASN A N 1
ATOM 1631 C CA . ASN A 1 204 ? 11.374 23.088 -3.563 1.00 58.84 204 ASN A CA 1
ATOM 1632 C C . ASN A 1 204 ? 9.860 22.787 -3.646 1.00 58.84 204 ASN A C 1
ATOM 1634 O O . ASN A 1 204 ? 9.107 23.296 -2.824 1.00 58.84 204 ASN A O 1
ATOM 1638 N N . GLU A 1 205 ? 9.403 21.996 -4.625 1.00 64.31 205 GLU A N 1
ATOM 1639 C CA . GLU A 1 205 ? 7.993 21.598 -4.758 1.00 64.31 205 GLU A CA 1
ATOM 1640 C C . GLU A 1 205 ? 7.559 20.563 -3.708 1.00 64.31 205 GLU A C 1
ATOM 1642 O O . GLU A 1 205 ? 6.386 20.541 -3.352 1.00 64.31 205 GLU A O 1
ATOM 1647 N N . TYR A 1 206 ? 8.482 19.763 -3.151 1.00 69.62 206 TYR A N 1
ATOM 1648 C CA . TYR A 1 206 ? 8.144 18.624 -2.278 1.00 69.62 206 TYR A CA 1
ATOM 1649 C C . TYR A 1 206 ? 8.877 18.637 -0.924 1.00 69.62 206 TYR A C 1
ATOM 1651 O O . TYR A 1 206 ? 9.290 17.596 -0.418 1.00 69.62 206 TYR A O 1
ATOM 1659 N N . VAL A 1 207 ? 9.035 19.818 -0.311 1.00 66.38 207 VAL A N 1
ATOM 1660 C CA . VAL A 1 207 ? 9.770 20.000 0.964 1.00 66.38 207 VAL A CA 1
ATOM 1661 C C . VAL A 1 207 ? 9.200 19.151 2.116 1.00 66.38 207 VAL A C 1
ATOM 1663 O O . VAL A 1 207 ? 9.956 18.725 2.982 1.00 66.38 207 VAL A O 1
ATOM 1666 N N . GLY A 1 208 ? 7.897 18.846 2.104 1.00 72.50 208 GLY A N 1
ATOM 1667 C CA . GLY A 1 208 ? 7.228 18.040 3.138 1.00 72.50 208 GLY A CA 1
ATOM 1668 C C . GLY A 1 208 ? 7.278 16.520 2.934 1.00 72.50 208 GLY A C 1
ATOM 1669 O O . GLY A 1 208 ? 6.732 15.785 3.752 1.00 72.50 208 GLY A O 1
ATOM 1670 N N . LEU A 1 209 ? 7.906 16.014 1.863 1.00 80.00 209 LEU A N 1
ATOM 1671 C CA . LEU A 1 209 ? 7.910 14.571 1.575 1.00 80.00 209 LEU A CA 1
ATOM 1672 C C . LEU A 1 209 ? 8.688 13.771 2.633 1.00 80.00 209 LEU A C 1
ATOM 1674 O O . LEU A 1 209 ? 8.305 12.656 2.980 1.00 80.00 209 LEU A O 1
ATOM 1678 N N . VAL A 1 210 ? 9.754 14.364 3.182 1.00 82.00 210 VAL A N 1
ATOM 1679 C CA . VAL A 1 210 ? 10.558 13.769 4.262 1.00 82.00 210 VAL A CA 1
ATOM 1680 C C . VAL A 1 210 ? 9.733 13.609 5.543 1.00 82.00 210 VAL A C 1
ATOM 1682 O O . VAL A 1 210 ? 9.908 12.627 6.262 1.00 82.00 210 VAL A O 1
ATOM 1685 N N . ASP A 1 211 ? 8.804 14.529 5.812 1.00 79.69 211 ASP A N 1
ATOM 1686 C CA . ASP A 1 211 ? 7.965 14.495 7.015 1.00 79.69 211 ASP A CA 1
ATOM 1687 C C . ASP A 1 211 ? 6.926 13.363 6.972 1.00 79.69 211 ASP A C 1
ATOM 1689 O O . ASP A 1 211 ? 6.485 12.893 8.020 1.00 79.69 211 ASP A O 1
ATOM 1693 N N . LYS A 1 212 ? 6.584 12.877 5.770 1.00 79.38 212 LYS A N 1
ATOM 1694 C CA . LYS A 1 212 ? 5.681 11.734 5.558 1.00 79.38 212 LYS A CA 1
ATOM 1695 C C . LYS A 1 212 ? 6.362 10.368 5.678 1.00 79.38 212 LYS A C 1
ATOM 1697 O O . LYS A 1 212 ? 5.684 9.345 5.611 1.00 79.38 212 LYS A O 1
ATOM 1702 N N . LEU A 1 213 ? 7.683 10.318 5.863 1.00 82.44 213 LEU A N 1
ATOM 1703 C CA . LEU A 1 213 ? 8.389 9.054 6.067 1.00 82.44 213 LEU A CA 1
ATOM 1704 C C . LEU A 1 213 ? 8.055 8.461 7.437 1.00 82.44 213 LEU A C 1
ATOM 1706 O O . LEU A 1 213 ? 8.363 9.038 8.486 1.00 82.44 213 LEU A O 1
ATOM 1710 N N . SER A 1 214 ? 7.513 7.246 7.443 1.00 77.88 214 SER A N 1
ATOM 1711 C CA . SER A 1 214 ? 7.312 6.509 8.682 1.00 77.88 214 SER A CA 1
ATOM 1712 C C . SER A 1 214 ? 8.663 6.097 9.274 1.00 77.88 214 SER A C 1
ATOM 1714 O O . SER A 1 214 ? 9.524 5.488 8.628 1.00 77.88 214 SER A O 1
ATOM 1716 N N . LYS A 1 215 ? 8.877 6.444 10.545 1.00 72.50 215 LYS A N 1
ATOM 1717 C CA . LYS A 1 215 ? 10.047 5.997 11.301 1.00 72.50 215 LYS A CA 1
ATOM 1718 C C . LYS A 1 215 ? 9.738 4.612 11.859 1.00 72.50 215 LYS A C 1
ATOM 1720 O O . LYS A 1 215 ? 9.067 4.495 12.880 1.00 72.50 215 LYS A O 1
ATOM 1725 N N . ASN A 1 216 ? 10.259 3.569 11.215 1.00 56.59 216 ASN A N 1
ATOM 1726 C CA . ASN A 1 216 ? 10.216 2.193 11.718 1.00 56.59 216 ASN A CA 1
ATOM 1727 C C . ASN A 1 216 ? 11.120 2.037 12.956 1.00 56.59 216 ASN A C 1
ATOM 1729 O O . ASN A 1 216 ? 12.191 1.430 12.910 1.00 56.59 216 ASN A O 1
ATOM 1733 N N . ILE A 1 217 ? 10.703 2.612 14.084 1.00 54.06 217 ILE A N 1
ATOM 1734 C CA . ILE A 1 217 ? 11.346 2.396 15.376 1.00 54.06 217 ILE A CA 1
ATOM 1735 C C . ILE A 1 217 ? 10.931 0.997 15.827 1.00 54.06 217 ILE A C 1
ATOM 1737 O O . ILE A 1 217 ? 9.803 0.781 16.271 1.00 54.06 217 ILE A O 1
ATOM 1741 N N . LYS A 1 218 ? 11.837 0.020 15.690 1.00 47.56 218 LYS A N 1
ATOM 1742 C CA . LYS A 1 218 ? 11.672 -1.274 16.362 1.00 47.56 218 LYS A CA 1
ATOM 1743 C C . LYS A 1 218 ? 11.495 -0.977 17.855 1.00 47.56 218 LYS A C 1
ATOM 1745 O O . LYS A 1 218 ? 12.357 -0.292 18.406 1.00 47.56 218 LYS A O 1
ATOM 1750 N N . PRO A 1 219 ? 10.417 -1.444 18.506 1.00 45.94 219 PRO A N 1
ATOM 1751 C CA . PRO A 1 219 ? 10.237 -1.199 19.925 1.00 45.94 219 PRO A CA 1
ATOM 1752 C C . PRO A 1 219 ? 11.406 -1.857 20.653 1.00 45.94 219 PRO A C 1
ATOM 1754 O O . PRO A 1 219 ? 11.552 -3.082 20.631 1.00 45.94 219 PRO A O 1
ATOM 1757 N N . GLU A 1 220 ? 12.271 -1.047 21.260 1.00 43.47 220 GLU A N 1
ATOM 1758 C CA . GLU A 1 220 ? 13.201 -1.563 22.252 1.00 43.47 220 GLU A CA 1
ATOM 1759 C C . GLU A 1 220 ? 12.376 -2.300 23.309 1.00 43.47 220 GLU A C 1
ATOM 1761 O O . GLU A 1 220 ? 11.286 -1.865 23.695 1.00 43.47 220 GLU A O 1
ATOM 1766 N N . SER A 1 221 ? 12.874 -3.458 23.741 1.00 45.78 221 SER A N 1
ATOM 1767 C CA . SER A 1 221 ? 12.326 -4.183 24.884 1.00 45.78 221 SER A CA 1
ATOM 1768 C C . SER A 1 221 ? 12.032 -3.189 26.001 1.00 45.78 221 SER A C 1
ATOM 1770 O O . SER A 1 221 ? 12.959 -2.481 26.395 1.00 45.78 221 SER A O 1
ATOM 1772 N N . CYS A 1 222 ? 10.771 -3.134 26.452 1.00 46.00 222 CYS A N 1
ATOM 1773 C CA . CYS A 1 222 ? 10.252 -2.174 27.424 1.00 46.00 222 CYS A CA 1
ATOM 1774 C C . CYS A 1 222 ? 11.340 -1.719 28.398 1.00 46.00 222 CYS A C 1
ATOM 1776 O O . CYS A 1 222 ? 11.746 -2.483 29.282 1.00 46.00 222 CYS A O 1
ATOM 1778 N N . SER A 1 223 ? 11.822 -0.484 28.232 1.00 45.25 223 SER A N 1
ATOM 1779 C CA . SER A 1 223 ? 12.588 0.154 29.292 1.00 45.25 223 SER A CA 1
ATOM 1780 C C . SER A 1 223 ? 11.718 0.126 30.552 1.00 45.25 223 SER A C 1
ATOM 1782 O O . SER A 1 223 ? 10.486 0.150 30.478 1.00 45.25 223 SER A O 1
ATOM 1784 N N . LYS A 1 224 ? 12.333 0.036 31.733 1.00 51.78 224 LYS A N 1
ATOM 1785 C CA . LYS A 1 224 ? 11.584 0.017 33.004 1.00 51.78 224 LYS A CA 1
ATOM 1786 C C . LYS A 1 224 ? 10.751 1.294 33.236 1.00 51.78 224 LYS A C 1
ATOM 1788 O O . LYS A 1 224 ? 9.934 1.300 34.148 1.00 51.78 224 LYS A O 1
ATOM 1793 N N . ASP A 1 225 ? 10.915 2.292 32.366 1.00 52.03 225 ASP A N 1
ATOM 1794 C CA . ASP A 1 225 ? 10.208 3.573 32.334 1.00 52.03 225 ASP A CA 1
ATOM 1795 C C . ASP A 1 225 ? 9.110 3.639 31.246 1.00 52.03 225 ASP A C 1
ATOM 1797 O O . ASP A 1 225 ? 8.592 4.714 30.947 1.00 52.03 225 ASP A O 1
ATOM 1801 N N . ALA A 1 226 ? 8.748 2.517 30.609 1.00 58.19 226 ALA A N 1
ATOM 1802 C CA . ALA A 1 226 ? 7.701 2.498 29.589 1.00 58.19 226 ALA A CA 1
ATOM 1803 C C . ALA A 1 226 ? 6.326 2.854 30.191 1.00 58.19 226 ALA A C 1
ATOM 1805 O O . ALA A 1 226 ? 5.778 2.112 31.005 1.00 58.19 226 ALA A O 1
ATOM 1806 N N . LEU A 1 227 ? 5.747 3.971 29.734 1.00 65.00 227 LEU A N 1
ATOM 1807 C CA . LEU A 1 227 ? 4.459 4.511 30.198 1.00 65.00 227 LEU A CA 1
ATOM 1808 C C . LEU A 1 227 ? 3.272 3.544 30.000 1.00 65.00 227 LEU A C 1
ATOM 1810 O O . LEU A 1 227 ? 2.277 3.623 30.720 1.00 65.00 227 LEU A O 1
ATOM 1814 N N . TYR A 1 228 ? 3.376 2.622 29.037 1.00 71.19 228 TYR A N 1
ATOM 1815 C CA . TYR A 1 228 ? 2.319 1.679 28.669 1.00 71.19 228 TYR A CA 1
ATOM 1816 C C . TYR A 1 228 ? 2.814 0.229 28.681 1.00 71.19 228 TYR A C 1
ATOM 1818 O O . TYR A 1 228 ? 3.929 -0.040 28.217 1.00 71.19 228 TYR A O 1
ATOM 1826 N N . PRO A 1 229 ? 1.978 -0.731 29.117 1.00 77.94 229 PRO A N 1
ATOM 1827 C CA . PRO A 1 229 ? 2.322 -2.143 29.040 1.00 77.94 229 PRO A CA 1
ATOM 1828 C C . PRO A 1 229 ? 2.452 -2.627 27.582 1.00 77.94 229 PRO A C 1
ATOM 1830 O O . PRO A 1 229 ? 1.842 -2.100 26.644 1.00 77.94 229 PRO A O 1
ATOM 1833 N N . ALA A 1 230 ? 3.280 -3.653 27.377 1.00 80.12 230 ALA A N 1
ATOM 1834 C CA . ALA A 1 230 ? 3.391 -4.326 26.085 1.00 80.12 230 ALA A CA 1
ATOM 1835 C C . ALA A 1 230 ? 2.078 -5.044 25.740 1.00 80.12 230 ALA A C 1
ATOM 1837 O O . ALA A 1 230 ? 1.444 -5.631 26.619 1.00 80.12 230 ALA A O 1
ATOM 1838 N N . HIS A 1 231 ? 1.689 -5.015 24.463 1.00 85.31 231 HIS A N 1
ATOM 1839 C CA . HIS A 1 231 ? 0.540 -5.790 24.001 1.00 85.31 231 HIS A CA 1
ATOM 1840 C C . HIS A 1 231 ? 0.837 -7.290 24.025 1.00 85.31 231 HIS A C 1
ATOM 1842 O O . HIS A 1 231 ? 1.974 -7.728 23.825 1.00 85.31 231 HIS A O 1
ATOM 1848 N N . LEU A 1 232 ? -0.206 -8.082 24.262 1.00 86.19 232 LEU A N 1
ATOM 1849 C CA . LEU A 1 232 ? -0.128 -9.534 24.147 1.00 86.19 232 LEU A CA 1
ATOM 1850 C C . LEU A 1 232 ? 0.062 -9.955 22.685 1.00 86.19 232 LEU A C 1
ATOM 1852 O O . LEU A 1 232 ? -0.362 -9.273 21.760 1.00 86.19 232 LEU A O 1
ATOM 1856 N N . SER A 1 233 ? 0.674 -11.119 22.462 1.00 86.19 233 SER A N 1
ATOM 1857 C CA . SER A 1 233 ? 0.777 -11.652 21.099 1.00 86.19 233 SER A CA 1
ATOM 1858 C C . SER A 1 233 ? -0.605 -12.052 20.551 1.00 86.19 233 SER A C 1
ATOM 1860 O O . SER A 1 233 ? -1.449 -12.530 21.321 1.00 86.19 233 SER A O 1
ATOM 1862 N N . PRO A 1 234 ? -0.830 -12.002 19.222 1.00 84.31 234 PRO A N 1
ATOM 1863 C CA . PRO A 1 234 ? -2.117 -12.377 18.626 1.00 84.31 234 PRO A CA 1
ATOM 1864 C C . PRO A 1 234 ? -2.589 -13.789 19.011 1.00 84.31 234 PRO A C 1
ATOM 1866 O O . PRO A 1 234 ? -3.780 -14.048 19.178 1.00 84.31 234 PRO A O 1
ATOM 1869 N N . ALA A 1 235 ? -1.651 -14.724 19.205 1.00 86.31 235 ALA A N 1
ATOM 1870 C CA . ALA A 1 235 ? -1.956 -16.079 19.657 1.00 86.31 235 ALA A CA 1
ATOM 1871 C C . ALA A 1 235 ? -2.538 -16.104 21.083 1.00 86.31 235 ALA A C 1
ATOM 1873 O O . ALA A 1 235 ? -3.539 -16.780 21.324 1.00 86.31 235 ALA A O 1
ATOM 1874 N N . GLN A 1 236 ? -1.946 -15.335 22.003 1.00 88.94 236 GLN A N 1
ATOM 1875 C CA . GLN A 1 236 ? -2.398 -15.220 23.393 1.00 88.94 236 GLN A CA 1
ATOM 1876 C C . GLN A 1 236 ? -3.737 -14.487 23.506 1.00 88.94 236 GLN A C 1
ATOM 1878 O O . GLN A 1 236 ? -4.553 -14.838 24.361 1.00 88.94 236 GLN A O 1
ATOM 1883 N N . VAL A 1 237 ? -3.984 -13.497 22.644 1.00 88.19 237 VAL A N 1
ATOM 1884 C CA . VAL A 1 237 ? -5.271 -12.791 22.575 1.00 88.19 237 VAL A CA 1
ATOM 1885 C C . VAL A 1 237 ? -6.371 -13.739 22.109 1.00 88.19 237 VAL A C 1
ATOM 1887 O O . VAL A 1 237 ? -7.372 -13.900 22.803 1.00 88.19 237 VAL A O 1
ATOM 1890 N N . HIS A 1 238 ? -6.161 -14.463 21.006 1.00 87.75 238 HIS A N 1
ATOM 1891 C CA . HIS A 1 238 ? -7.133 -15.444 20.512 1.00 87.75 238 HIS A CA 1
ATOM 1892 C C . HIS A 1 238 ? -7.387 -16.602 21.486 1.00 87.75 238 HIS A C 1
ATOM 1894 O O . HIS A 1 238 ? -8.491 -17.144 21.542 1.00 87.75 238 HIS A O 1
ATOM 1900 N N . GLU A 1 239 ? -6.375 -17.042 22.233 1.00 91.06 239 GLU A N 1
ATOM 1901 C CA . GLU A 1 239 ? -6.557 -18.012 23.315 1.00 91.06 239 GLU A CA 1
ATOM 1902 C C . GLU A 1 239 ? -7.343 -17.412 24.487 1.00 91.06 239 GLU A C 1
ATOM 1904 O O . GLU A 1 239 ? -8.279 -18.037 24.981 1.00 91.06 239 GLU A O 1
ATOM 1909 N N . GLY A 1 240 ? -7.027 -16.176 24.883 1.00 89.62 240 GLY A N 1
ATOM 1910 C CA . GLY A 1 240 ? -7.739 -15.453 25.935 1.00 89.62 240 GLY A CA 1
ATOM 1911 C C . GLY A 1 240 ? -9.220 -15.245 25.625 1.00 89.62 240 GLY A C 1
ATOM 1912 O O . GLY A 1 240 ? -10.045 -15.447 26.512 1.00 89.62 240 GLY A O 1
ATOM 1913 N N . ILE A 1 241 ? -9.555 -14.920 24.373 1.00 90.00 241 ILE A N 1
ATOM 1914 C CA . ILE A 1 241 ? -10.942 -14.760 23.914 1.00 90.00 241 ILE A CA 1
ATOM 1915 C C . ILE A 1 241 ? -11.677 -16.105 23.922 1.00 90.00 241 ILE A C 1
ATOM 1917 O O . ILE A 1 241 ? -12.785 -16.201 24.440 1.00 90.00 241 ILE A O 1
ATOM 1921 N N . ARG A 1 242 ? -11.053 -17.178 23.414 1.00 89.31 242 ARG A N 1
ATOM 1922 C CA . ARG A 1 242 ? -11.664 -18.523 23.415 1.00 89.31 242 ARG A CA 1
ATOM 1923 C C . ARG A 1 242 ? -11.919 -19.063 24.819 1.00 89.31 242 ARG A C 1
ATOM 1925 O O . ARG A 1 242 ? -12.915 -19.748 25.024 1.00 89.31 242 ARG A O 1
ATOM 1932 N N . ASN A 1 243 ? -11.036 -18.751 25.763 1.00 90.94 243 ASN A N 1
ATOM 1933 C CA . ASN A 1 243 ? -11.163 -19.169 27.157 1.00 90.94 243 ASN A CA 1
ATOM 1934 C C . ASN A 1 243 ? -12.062 -18.229 27.985 1.00 90.94 243 ASN A C 1
ATOM 1936 O O . ASN A 1 243 ? -12.229 -18.466 29.177 1.00 90.94 243 ASN A O 1
ATOM 1940 N N . GLY A 1 244 ? -12.605 -17.156 27.392 1.00 86.69 244 GLY A N 1
ATOM 1941 C CA . GLY A 1 244 ? -13.456 -16.179 28.083 1.00 86.69 244 GLY A CA 1
ATOM 1942 C C . GLY A 1 244 ? -12.725 -15.288 29.094 1.00 86.69 244 GLY A C 1
ATOM 1943 O O . GLY A 1 244 ? -13.368 -14.645 29.911 1.00 86.69 244 GLY A O 1
ATOM 1944 N N . ARG A 1 245 ? -11.385 -15.252 29.067 1.00 90.25 245 ARG A N 1
ATOM 1945 C CA . ARG A 1 245 ? -10.563 -14.372 29.922 1.00 90.25 245 ARG A CA 1
ATOM 1946 C C . ARG A 1 245 ? -10.478 -12.950 29.364 1.00 90.25 245 ARG A C 1
ATOM 1948 O O . ARG A 1 245 ? -10.297 -12.000 30.121 1.00 90.25 245 ARG A O 1
ATOM 1955 N N . LEU A 1 246 ? -10.512 -12.829 28.039 1.00 92.12 246 LEU A N 1
ATOM 1956 C CA . LEU A 1 246 ? -10.507 -11.559 27.324 1.00 92.12 246 LEU A CA 1
ATOM 1957 C C . LEU A 1 246 ? -11.800 -11.429 26.532 1.00 92.12 246 LEU A C 1
ATOM 1959 O O . LEU A 1 246 ? -12.293 -12.411 25.979 1.00 92.12 246 LEU A O 1
ATOM 1963 N N . HIS A 1 247 ? -12.299 -10.208 26.426 1.00 91.12 247 HIS A N 1
ATOM 1964 C CA . HIS A 1 247 ? -13.477 -9.888 25.644 1.00 91.12 247 HIS A CA 1
ATOM 1965 C C . HIS A 1 247 ? -13.135 -8.855 24.578 1.00 91.12 247 HIS A C 1
ATOM 1967 O O . HIS A 1 247 ? -12.399 -7.905 24.832 1.00 91.12 247 HIS A O 1
ATOM 1973 N N . GLN A 1 248 ? -13.659 -9.061 23.375 1.00 91.81 248 GLN A N 1
ATOM 1974 C CA . GLN A 1 248 ? -13.487 -8.132 22.267 1.00 91.81 248 GLN A CA 1
ATOM 1975 C C . GLN A 1 248 ? -14.616 -7.099 22.283 1.00 91.81 248 GLN A C 1
ATOM 1977 O O . GLN A 1 248 ? -15.786 -7.469 22.416 1.00 91.81 248 GLN A O 1
ATOM 1982 N N . GLY A 1 249 ? -14.269 -5.825 22.126 1.00 90.75 249 GLY A N 1
ATOM 1983 C CA . GLY A 1 249 ? -15.231 -4.728 22.075 1.00 90.75 249 GLY A CA 1
ATOM 1984 C C . GLY A 1 249 ? -14.705 -3.522 21.310 1.00 90.75 249 GLY A C 1
ATOM 1985 O O . GLY A 1 249 ? -13.536 -3.492 20.931 1.00 90.75 249 GLY A O 1
ATOM 1986 N N . THR A 1 250 ? -15.576 -2.543 21.085 1.00 89.88 250 THR A N 1
ATOM 1987 C CA . THR A 1 250 ? -15.213 -1.256 20.473 1.00 89.88 250 THR A CA 1
ATOM 1988 C C . THR A 1 250 ? -14.959 -0.228 21.565 1.00 89.88 250 THR A C 1
ATOM 1990 O O . THR A 1 250 ? -15.796 -0.081 22.460 1.00 89.88 250 THR A O 1
ATOM 1993 N N . PHE A 1 251 ? -13.808 0.439 21.503 1.00 89.69 251 PHE A N 1
ATOM 1994 C CA . PHE A 1 251 ? -13.416 1.517 22.402 1.00 89.69 251 PHE A CA 1
ATOM 1995 C C . PHE A 1 251 ? -14.021 2.849 21.956 1.00 89.69 251 PHE A C 1
ATOM 1997 O O . PHE A 1 251 ? -14.017 3.163 20.769 1.00 89.69 251 PHE A O 1
ATOM 2004 N N . TYR A 1 252 ? -14.502 3.626 22.918 1.00 88.56 252 TYR A N 1
ATOM 2005 C CA . TYR A 1 252 ? -14.997 4.981 22.743 1.00 88.56 252 TYR A CA 1
ATOM 2006 C C . TYR A 1 252 ? -14.295 5.894 23.744 1.00 88.56 252 TYR A C 1
ATOM 2008 O O . TYR A 1 252 ? -14.395 5.688 24.957 1.00 88.56 252 TYR A O 1
ATOM 2016 N N . ALA A 1 253 ? -13.565 6.888 23.254 1.00 83.81 253 ALA A N 1
ATOM 2017 C CA . ALA A 1 253 ? -12.923 7.876 24.106 1.00 83.81 253 ALA A CA 1
ATOM 2018 C C . ALA A 1 253 ? -13.973 8.852 24.654 1.00 83.81 253 ALA A C 1
ATOM 2020 O O . ALA A 1 253 ? -14.905 9.252 23.950 1.00 83.81 253 ALA A O 1
ATOM 2021 N N . SER A 1 254 ? -13.834 9.259 25.917 1.00 80.88 254 SER A N 1
ATOM 2022 C CA . SER A 1 254 ? -14.657 10.348 26.437 1.00 80.88 254 SER A CA 1
ATOM 2023 C C . SER A 1 254 ? -14.231 11.670 25.797 1.00 80.88 254 SER A C 1
ATOM 2025 O O . SER A 1 254 ? -13.042 11.946 25.650 1.00 80.88 254 SER A O 1
ATOM 2027 N N . ARG A 1 255 ? -15.210 12.509 25.443 1.00 75.44 255 ARG A N 1
ATOM 2028 C CA . ARG A 1 255 ? -14.956 13.862 24.917 1.00 75.44 255 ARG A CA 1
ATOM 2029 C C . ARG A 1 255 ? -14.428 14.809 25.988 1.00 75.44 255 ARG A C 1
ATOM 2031 O O . ARG A 1 255 ? -13.700 15.742 25.676 1.00 75.44 255 ARG A O 1
ATOM 2038 N N . ASP A 1 256 ? -14.807 14.547 27.233 1.00 75.62 256 ASP A N 1
ATOM 2039 C CA . ASP A 1 256 ? -14.513 15.409 28.370 1.00 75.62 256 ASP A CA 1
ATOM 2040 C C . ASP A 1 256 ? -13.195 14.998 29.045 1.00 75.62 256 ASP A C 1
ATOM 2042 O O . ASP A 1 256 ? -12.452 15.838 29.537 1.00 75.62 256 ASP A O 1
ATOM 2046 N N . ASN A 1 257 ? -12.849 13.705 29.037 1.00 77.00 257 ASN A N 1
ATOM 2047 C CA . ASN A 1 257 ? -11.688 13.197 29.766 1.00 77.00 257 ASN A CA 1
ATOM 2048 C C . ASN A 1 257 ? -10.860 12.212 28.933 1.00 77.00 257 ASN A C 1
ATOM 2050 O O . ASN A 1 257 ? -11.245 11.062 28.756 1.00 77.00 257 ASN A O 1
ATOM 2054 N N . PHE A 1 258 ? -9.666 12.624 28.505 1.00 75.50 258 PHE A N 1
ATOM 2055 C CA . PHE A 1 258 ? -8.750 11.784 27.720 1.00 75.50 258 PHE A CA 1
ATOM 2056 C C . PHE A 1 258 ? -8.194 10.571 28.490 1.00 75.50 258 PHE A C 1
ATOM 2058 O O . PHE A 1 258 ? -7.677 9.632 27.885 1.00 75.50 258 PHE A O 1
ATOM 2065 N N . LEU A 1 259 ? -8.273 10.580 29.827 1.00 80.44 259 LEU A N 1
ATOM 2066 C CA . LEU A 1 259 ? -7.903 9.447 30.678 1.00 80.44 259 LEU A CA 1
ATOM 2067 C C . LEU A 1 259 ? -9.072 8.496 30.924 1.00 80.44 259 LEU A C 1
ATOM 2069 O O . LEU A 1 259 ? -8.908 7.535 31.676 1.00 80.44 259 LEU A O 1
ATOM 2073 N N . GLU A 1 260 ? -10.234 8.735 30.326 1.00 83.81 260 GLU A N 1
ATOM 2074 C CA . GLU A 1 260 ? -11.391 7.863 30.454 1.00 83.81 260 GLU A CA 1
ATOM 2075 C C . GLU A 1 260 ? -11.969 7.507 29.087 1.00 83.81 260 GLU A C 1
ATOM 2077 O 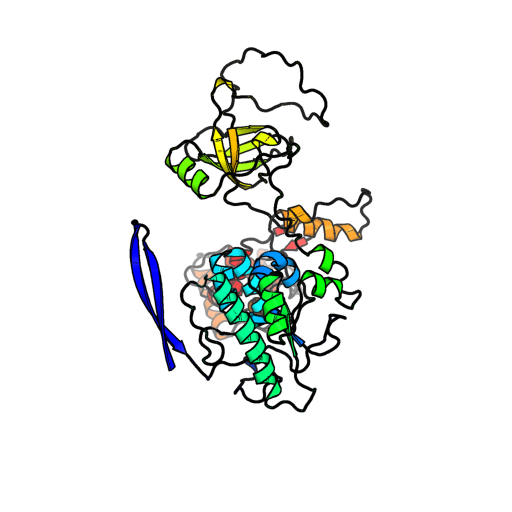O . GLU A 1 260 ? -12.089 8.321 28.175 1.00 83.81 260 GLU A O 1
ATOM 2082 N N . GLY A 1 261 ? -12.359 6.249 28.953 1.00 87.88 261 GLY A N 1
ATOM 2083 C CA . GLY A 1 261 ? -13.113 5.776 27.808 1.00 87.88 261 GLY A CA 1
ATOM 2084 C C . GLY A 1 261 ? -14.060 4.669 28.221 1.00 87.88 261 GLY A C 1
ATOM 2085 O O . GLY A 1 261 ? -13.922 4.069 29.291 1.00 87.88 261 GLY A O 1
ATOM 2086 N N . THR A 1 262 ? -15.035 4.393 27.373 1.00 90.75 262 THR A N 1
ATOM 2087 C CA . THR A 1 262 ? -15.944 3.269 27.547 1.00 90.75 262 THR A CA 1
ATOM 2088 C C . THR A 1 262 ? -15.734 2.260 26.436 1.00 90.75 262 THR A C 1
ATOM 2090 O O . THR A 1 262 ? -15.311 2.587 25.333 1.00 90.75 262 THR A O 1
ATOM 2093 N N . ALA A 1 263 ? -16.001 0.995 26.722 1.00 91.94 263 ALA A N 1
ATOM 2094 C CA . ALA A 1 263 ? -15.954 -0.049 25.722 1.00 91.94 263 ALA A CA 1
ATOM 2095 C C . ALA A 1 263 ? -17.263 -0.819 25.678 1.00 91.94 263 ALA A C 1
ATOM 2097 O O . ALA A 1 263 ? -17.790 -1.257 26.706 1.00 91.94 263 ALA A O 1
ATOM 2098 N N . THR A 1 264 ? -17.769 -1.012 24.465 1.00 91.81 264 THR A N 1
ATOM 2099 C CA . THR A 1 264 ? -18.960 -1.825 24.225 1.00 91.81 264 THR A CA 1
ATOM 2100 C C . THR A 1 264 ? -18.524 -3.238 23.867 1.00 91.81 264 THR A C 1
ATOM 2102 O O . THR A 1 264 ? -17.850 -3.448 22.859 1.00 91.81 264 THR A O 1
ATOM 2105 N N . VAL A 1 265 ? -18.890 -4.205 24.708 1.00 90.00 265 VAL A N 1
ATOM 2106 C CA . VAL A 1 265 ? -18.525 -5.617 24.559 1.00 90.00 265 VAL A CA 1
ATOM 2107 C C . VAL A 1 265 ? -19.774 -6.450 24.308 1.00 90.00 265 VAL A C 1
ATOM 2109 O O . VAL A 1 265 ? -20.774 -6.329 25.012 1.00 90.00 265 VAL A O 1
ATOM 2112 N N . ASN A 1 266 ? -19.693 -7.358 23.339 1.00 82.81 266 ASN A N 1
ATOM 2113 C CA . ASN A 1 266 ? -20.786 -8.276 23.036 1.00 82.81 266 ASN A CA 1
ATOM 2114 C C . ASN A 1 266 ? -21.052 -9.215 24.225 1.00 82.81 266 ASN A C 1
ATOM 2116 O O . ASN A 1 266 ? -20.184 -10.002 24.604 1.00 82.81 266 ASN A O 1
ATOM 2120 N N . GLY A 1 267 ? -22.266 -9.153 24.779 1.00 80.75 267 GLY A N 1
ATOM 2121 C CA . GLY A 1 267 ? -22.700 -9.977 25.915 1.00 80.75 267 GLY A CA 1
ATOM 2122 C C . GLY A 1 267 ? -22.751 -9.250 27.261 1.00 80.75 267 GLY A C 1
ATOM 2123 O O . GLY A 1 267 ? -23.144 -9.870 28.245 1.00 80.75 267 GLY A O 1
ATOM 2124 N N . PHE A 1 268 ? -22.398 -7.962 27.307 1.00 83.06 268 PHE A N 1
ATOM 2125 C CA . PHE A 1 268 ? -22.594 -7.105 28.476 1.00 83.06 268 PHE A CA 1
ATOM 2126 C C . PHE A 1 268 ? -23.596 -5.996 28.148 1.00 83.06 268 PHE A C 1
ATOM 2128 O O . PHE A 1 268 ? -23.437 -5.295 27.152 1.00 83.06 268 PHE A O 1
ATOM 2135 N N . ASP A 1 269 ? -24.612 -5.824 28.997 1.00 80.25 269 ASP A N 1
ATOM 2136 C CA . ASP A 1 269 ? -25.638 -4.787 28.808 1.00 80.25 269 ASP A CA 1
ATOM 2137 C C . ASP A 1 269 ? -25.123 -3.384 29.165 1.00 80.25 269 ASP A C 1
ATOM 2139 O O . ASP A 1 269 ? -25.576 -2.381 28.617 1.00 80.25 269 ASP A O 1
ATOM 2143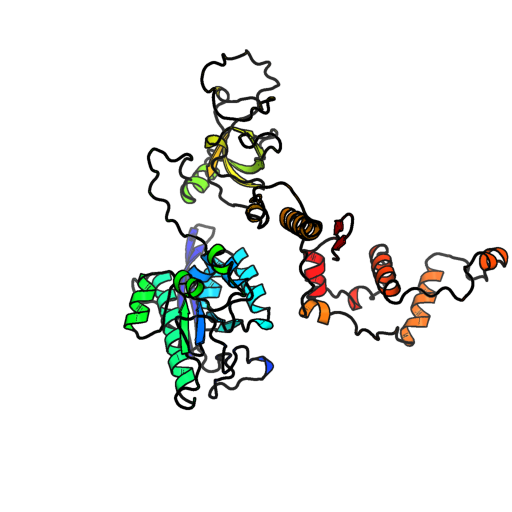 N N . LYS A 1 270 ? -24.164 -3.306 30.097 1.00 85.12 270 LYS A N 1
ATOM 2144 C CA . LYS A 1 270 ? -23.509 -2.059 30.506 1.00 85.12 270 LYS A CA 1
ATOM 2145 C C . LYS A 1 270 ? -22.159 -1.920 29.807 1.00 85.12 270 LYS A C 1
ATOM 2147 O O . LYS A 1 270 ? -21.408 -2.889 29.699 1.00 85.12 270 LYS A O 1
ATOM 2152 N N . GLN A 1 271 ? -21.835 -0.697 29.391 1.00 89.75 271 GLN A N 1
ATOM 2153 C CA . GLN A 1 271 ? -20.508 -0.373 28.872 1.00 89.75 271 GLN A CA 1
ATOM 2154 C C . GLN A 1 271 ? -19.445 -0.522 29.965 1.00 89.75 271 GLN A C 1
ATOM 2156 O O . GLN A 1 271 ? -19.695 -0.243 31.140 1.00 89.75 271 GLN A O 1
ATOM 2161 N N . ILE A 1 272 ? -18.257 -0.957 29.557 1.00 91.19 272 ILE A N 1
ATOM 2162 C CA . ILE A 1 272 ? -17.125 -1.190 30.451 1.00 91.19 272 ILE A CA 1
ATOM 2163 C C . ILE A 1 272 ? -16.287 0.080 30.509 1.00 91.19 272 ILE A C 1
ATOM 2165 O O . ILE A 1 272 ? -15.841 0.574 29.477 1.00 91.19 272 ILE A O 1
ATOM 2169 N N . LEU A 1 273 ? -16.059 0.600 31.707 1.00 91.12 273 LEU A N 1
ATOM 2170 C CA . LEU A 1 273 ? -15.240 1.778 31.940 1.00 91.12 273 LEU A CA 1
ATOM 2171 C C . LEU A 1 273 ? -13.748 1.418 31.882 1.00 91.12 273 LEU A C 1
ATOM 2173 O O . LEU A 1 273 ? -13.295 0.446 32.489 1.00 91.12 273 LEU A O 1
ATOM 2177 N N . LEU A 1 274 ? -12.968 2.221 31.169 1.00 89.88 274 LEU A N 1
ATOM 2178 C CA . LEU A 1 274 ? -11.518 2.109 31.056 1.00 89.88 274 LEU A CA 1
ATOM 2179 C C . LEU A 1 274 ? -10.904 3.411 31.567 1.00 89.88 274 LEU A C 1
ATOM 2181 O O . LEU A 1 274 ? -11.159 4.475 31.009 1.00 89.88 274 LEU A O 1
ATOM 2185 N N . GLN A 1 275 ? -10.116 3.329 32.641 1.00 85.94 275 GLN A N 1
ATOM 2186 C CA . GLN A 1 275 ? -9.535 4.504 33.299 1.00 85.94 275 GLN A CA 1
ATOM 2187 C C . GLN A 1 275 ? -8.004 4.490 33.276 1.00 85.94 275 GLN A C 1
ATOM 2189 O O . GLN A 1 275 ? -7.356 3.479 33.568 1.00 85.94 275 GLN A O 1
ATOM 2194 N N . GLY A 1 276 ? -7.435 5.663 33.019 1.00 80.31 276 GLY A N 1
ATOM 2195 C CA . GLY A 1 276 ? -6.011 5.960 33.011 1.00 80.31 276 GLY A CA 1
ATOM 2196 C C . GLY A 1 276 ? -5.253 5.379 31.816 1.00 80.31 276 GLY A C 1
ATOM 2197 O O . GLY A 1 276 ? -5.730 4.502 31.094 1.00 80.31 276 GLY A O 1
ATOM 2198 N N . HIS A 1 277 ? -4.000 5.816 31.668 1.00 75.88 277 HIS A N 1
ATOM 2199 C CA . HIS A 1 277 ? -3.089 5.353 30.614 1.00 75.88 277 HIS A CA 1
ATOM 2200 C C . HIS A 1 277 ? -2.958 3.823 30.569 1.00 75.88 277 HIS A C 1
ATOM 2202 O O . HIS A 1 277 ? -2.984 3.218 29.500 1.00 75.88 277 HIS A O 1
ATOM 2208 N N . MET A 1 278 ? -2.876 3.172 31.735 1.00 78.12 278 MET A N 1
ATOM 2209 C CA . MET A 1 278 ? -2.768 1.713 31.812 1.00 78.12 278 MET A CA 1
ATOM 2210 C C . MET A 1 278 ? -4.066 0.980 31.456 1.00 78.12 278 MET A C 1
ATOM 2212 O O . MET A 1 278 ? -3.992 -0.171 31.039 1.00 78.12 278 MET A O 1
ATOM 2216 N N . GLY A 1 279 ? -5.233 1.594 31.679 1.00 82.38 279 GLY A N 1
ATOM 2217 C CA . GLY A 1 279 ? -6.536 1.000 31.372 1.00 82.38 279 GLY A CA 1
ATOM 2218 C C . GLY A 1 279 ? -6.864 1.071 29.884 1.00 82.38 279 GLY A C 1
ATOM 2219 O O . GLY A 1 279 ? -7.293 0.069 29.318 1.00 82.38 279 GLY A O 1
ATOM 2220 N N . ILE A 1 280 ? -6.602 2.227 29.265 1.00 83.56 280 ILE A N 1
ATOM 2221 C CA . ILE A 1 280 ? -6.847 2.499 27.839 1.00 83.56 280 ILE A CA 1
ATOM 2222 C C . ILE A 1 280 ? -5.774 1.853 26.952 1.00 83.56 280 ILE A C 1
ATOM 2224 O O . ILE A 1 280 ? -6.087 1.337 25.886 1.00 83.56 280 ILE A O 1
ATOM 2228 N N . ASN A 1 281 ? -4.515 1.846 27.403 1.00 82.31 281 ASN A N 1
ATOM 2229 C CA . ASN A 1 281 ? -3.380 1.189 26.750 1.00 82.31 281 ASN A CA 1
ATOM 2230 C C . ASN A 1 281 ? -3.281 1.446 25.232 1.00 82.31 281 ASN A C 1
ATOM 2232 O O . ASN A 1 281 ? -3.431 0.532 24.426 1.00 82.31 281 ASN A O 1
ATOM 2236 N N . ARG A 1 282 ? -3.002 2.702 24.855 1.00 79.56 282 ARG A N 1
ATOM 2237 C CA . ARG A 1 282 ? -2.819 3.156 23.459 1.00 79.56 282 ARG A CA 1
ATOM 2238 C C . ARG A 1 282 ? -4.026 2.955 22.525 1.00 79.56 282 ARG A C 1
ATOM 2240 O O . ARG A 1 282 ? -3.853 3.110 21.322 1.00 79.56 282 ARG A O 1
ATOM 2247 N N . ALA A 1 283 ? -5.207 2.626 23.047 1.00 79.75 283 ALA A N 1
ATOM 2248 C CA . ALA A 1 283 ? -6.424 2.593 22.245 1.00 79.75 283 ALA A CA 1
ATOM 2249 C C . ALA A 1 283 ? -6.850 4.008 21.825 1.00 79.75 283 ALA A C 1
ATOM 2251 O O . ALA A 1 283 ? -6.756 4.955 22.611 1.00 79.75 283 ALA A O 1
ATOM 2252 N N . VAL A 1 284 ? -7.326 4.121 20.591 1.00 80.50 284 VAL A N 1
ATOM 2253 C CA . VAL A 1 284 ? -7.889 5.327 19.977 1.00 80.50 284 VAL A CA 1
ATOM 2254 C C . VAL A 1 284 ? -9.388 5.121 19.759 1.00 80.50 284 VAL A C 1
ATOM 2256 O O . VAL A 1 284 ? -9.862 3.987 19.670 1.00 80.50 284 VAL A O 1
ATOM 2259 N N . ASP A 1 285 ? -10.158 6.210 19.737 1.00 80.69 285 ASP A N 1
ATOM 2260 C CA . ASP A 1 285 ? -11.609 6.162 19.533 1.00 80.69 285 ASP A CA 1
ATOM 2261 C C . ASP A 1 285 ? -11.993 5.326 18.298 1.00 80.69 285 ASP A C 1
ATOM 2263 O O . ASP A 1 285 ? -11.425 5.478 17.219 1.00 80.69 285 ASP A O 1
ATOM 2267 N N . GLY A 1 286 ? -12.941 4.403 18.469 1.00 81.12 286 GLY A N 1
ATOM 2268 C CA . GLY A 1 286 ? -13.391 3.485 17.423 1.00 81.12 286 GLY A CA 1
ATOM 2269 C C . GLY A 1 286 ? -12.567 2.200 17.274 1.00 81.12 286 GLY A C 1
ATOM 2270 O O . GLY A 1 286 ? -12.980 1.312 16.516 1.00 81.12 286 GLY A O 1
ATOM 2271 N N . ASP A 1 287 ? -11.455 2.047 17.998 1.00 83.06 287 ASP A N 1
ATOM 2272 C CA . ASP A 1 287 ? -10.621 0.845 17.943 1.00 83.06 287 ASP A CA 1
ATOM 2273 C C . ASP A 1 287 ? -11.359 -0.409 18.415 1.00 83.06 287 ASP A C 1
ATOM 2275 O O . ASP A 1 287 ? -12.167 -0.389 19.348 1.00 83.06 287 ASP A O 1
ATOM 2279 N N . ILE A 1 288 ? -11.021 -1.551 17.813 1.00 87.56 288 ILE A N 1
ATOM 2280 C CA . ILE A 1 288 ? -11.438 -2.851 18.333 1.00 87.56 288 ILE A CA 1
ATOM 2281 C C . ILE A 1 288 ? -10.356 -3.338 19.288 1.00 87.56 288 ILE A C 1
ATOM 2283 O O . ILE A 1 288 ? -9.237 -3.641 18.870 1.00 87.56 288 ILE A O 1
ATOM 2287 N N . VAL A 1 289 ? -10.716 -3.458 20.561 1.00 91.38 289 VAL A N 1
ATOM 2288 C CA . VAL A 1 289 ? -9.809 -3.741 21.674 1.00 91.38 289 VAL A CA 1
ATOM 2289 C C . VAL A 1 289 ? -10.109 -5.089 22.328 1.00 91.38 289 VAL A C 1
ATOM 2291 O O . VAL A 1 289 ? -11.253 -5.551 22.362 1.00 91.38 289 VAL A O 1
ATOM 2294 N N . ALA A 1 290 ? -9.069 -5.728 22.866 1.00 92.44 290 ALA A N 1
ATOM 2295 C CA . ALA A 1 290 ? -9.178 -6.926 23.694 1.00 92.44 290 ALA A CA 1
ATOM 2296 C C . ALA A 1 290 ? -9.030 -6.552 25.175 1.00 92.44 290 ALA A C 1
ATOM 2298 O O . ALA A 1 290 ? -7.946 -6.189 25.640 1.00 92.44 290 ALA A O 1
ATOM 2299 N N . ILE A 1 291 ? -10.127 -6.655 25.922 1.00 92.94 291 ILE A N 1
ATOM 2300 C CA . ILE A 1 291 ? -10.255 -6.151 27.290 1.00 92.94 291 ILE A CA 1
ATOM 2301 C C . ILE A 1 291 ? -10.302 -7.312 28.276 1.00 92.94 291 ILE A C 1
ATOM 2303 O O . ILE A 1 291 ? -11.001 -8.302 28.063 1.00 92.94 291 ILE A O 1
ATOM 2307 N N . GLN A 1 292 ? -9.587 -7.170 29.386 1.00 91.94 292 GLN A N 1
ATOM 2308 C CA . GLN A 1 292 ? -9.799 -7.975 30.580 1.00 91.94 292 GLN A CA 1
ATOM 2309 C C . GLN A 1 292 ? -10.684 -7.200 31.554 1.00 91.94 292 GLN A C 1
ATOM 2311 O O . GLN A 1 292 ? -10.352 -6.076 31.925 1.00 91.94 292 GLN A O 1
ATOM 2316 N N . ILE A 1 293 ? -11.785 -7.810 31.981 1.00 90.56 293 ILE A N 1
ATOM 2317 C CA . ILE A 1 293 ? -12.668 -7.241 33.002 1.00 90.56 293 ILE A CA 1
ATOM 2318 C C . ILE A 1 293 ? -12.029 -7.476 34.369 1.00 90.56 293 ILE A C 1
ATOM 2320 O O . ILE A 1 293 ? -11.554 -8.581 34.652 1.00 90.56 293 ILE A O 1
ATOM 2324 N N . LEU A 1 294 ? -11.963 -6.427 35.185 1.00 89.44 294 LEU A N 1
ATOM 2325 C CA . LEU A 1 294 ? -11.415 -6.502 36.534 1.00 89.44 294 LEU A CA 1
ATOM 2326 C C . LEU A 1 294 ? -12.451 -7.104 37.502 1.00 89.44 294 LEU A C 1
ATOM 2328 O O . LEU A 1 294 ? -13.651 -7.068 37.211 1.00 89.44 294 LEU A O 1
ATOM 2332 N N . PRO A 1 295 ? -12.017 -7.663 38.645 1.00 87.56 295 PRO A N 1
ATOM 2333 C CA . PRO A 1 295 ? -12.928 -8.109 39.697 1.00 87.56 295 PRO A CA 1
ATOM 2334 C C . PRO A 1 295 ? -13.850 -6.979 40.174 1.00 87.56 295 PRO A C 1
ATOM 2336 O O . PRO A 1 295 ? -13.466 -5.812 40.124 1.00 87.56 295 PRO A O 1
ATOM 2339 N N . GLU A 1 296 ? -15.032 -7.328 40.689 1.00 84.25 296 GLU A N 1
ATOM 2340 C CA . GLU A 1 296 ? -16.035 -6.359 41.175 1.00 84.25 296 GLU A CA 1
ATOM 2341 C C . GLU A 1 296 ? -15.482 -5.404 42.249 1.00 84.25 296 GLU A C 1
ATOM 2343 O O . GLU A 1 296 ? -15.898 -4.254 42.336 1.00 84.25 296 GLU A O 1
ATOM 2348 N N . GLU A 1 297 ? -14.479 -5.845 43.013 1.00 82.94 297 GLU A N 1
ATOM 2349 C CA . GLU A 1 297 ? -13.773 -5.039 44.021 1.00 82.94 297 GLU A CA 1
ATOM 2350 C C . GLU A 1 297 ? -13.016 -3.838 43.428 1.00 82.94 297 GLU A C 1
ATOM 2352 O O . GLU A 1 297 ? -12.793 -2.837 44.108 1.00 82.94 297 GLU A O 1
ATOM 2357 N N . GLU A 1 298 ? -12.609 -3.934 42.162 1.00 83.81 298 GLU A N 1
ATOM 2358 C CA . GLU A 1 298 ? -11.879 -2.891 41.439 1.00 83.81 298 GLU A CA 1
ATOM 2359 C C . GLU A 1 298 ? -12.788 -2.083 40.507 1.00 83.81 298 GLU A C 1
ATOM 2361 O O . GLU A 1 298 ? -12.299 -1.234 39.755 1.00 83.81 298 GLU A O 1
ATOM 2366 N N . TRP A 1 299 ? -14.100 -2.327 40.539 1.00 87.12 299 TRP A N 1
ATOM 2367 C CA . TRP A 1 299 ? -15.045 -1.548 39.755 1.00 87.12 299 TRP A CA 1
ATOM 2368 C C . TRP A 1 299 ? -15.171 -0.137 40.311 1.00 87.12 299 TRP A C 1
ATOM 2370 O O . TRP A 1 299 ? -15.235 0.104 41.518 1.00 87.12 299 TRP A O 1
ATOM 2380 N N . ARG A 1 300 ? -15.169 0.824 39.396 1.00 82.62 300 ARG A N 1
ATOM 2381 C CA . ARG A 1 300 ? -15.150 2.248 39.700 1.00 82.62 300 ARG A CA 1
ATOM 2382 C C . ARG A 1 300 ? -16.339 2.933 39.055 1.00 82.62 300 ARG A C 1
ATOM 2384 O O . ARG A 1 300 ? -17.074 2.352 38.267 1.00 82.62 300 ARG A O 1
ATOM 2391 N N . ARG A 1 301 ? -16.520 4.194 39.423 1.00 82.31 301 ARG A N 1
ATOM 2392 C CA . ARG A 1 301 ? -17.463 5.104 38.778 1.00 82.31 301 ARG A CA 1
ATOM 2393 C C . ARG A 1 301 ? -16.719 6.035 37.812 1.00 82.31 301 ARG A C 1
ATOM 2395 O O . ARG A 1 301 ? -15.543 6.331 38.075 1.00 82.31 301 ARG A O 1
ATOM 2402 N N . PRO A 1 302 ? -17.383 6.513 36.746 1.00 78.00 302 PRO A N 1
ATOM 2403 C CA . PRO A 1 302 ? -16.890 7.632 35.945 1.00 78.00 302 PRO A CA 1
ATOM 2404 C C . PRO A 1 302 ? -16.582 8.842 36.837 1.00 78.00 302 PRO A C 1
ATOM 2406 O O . PRO A 1 302 ? -17.230 9.028 37.872 1.00 78.00 302 PRO A O 1
ATOM 2409 N N . ARG A 1 303 ? -15.563 9.633 36.492 1.00 71.25 303 ARG A N 1
ATOM 2410 C CA . ARG A 1 303 ? -15.235 10.843 37.256 1.00 71.25 303 ARG A CA 1
ATOM 2411 C C . ARG A 1 303 ? -16.062 12.021 36.748 1.00 71.25 303 ARG A C 1
ATOM 2413 O O . ARG A 1 303 ? -16.082 12.285 35.555 1.00 71.25 303 ARG A O 1
ATOM 2420 N N . ASP A 1 304 ? -16.660 12.771 37.672 1.00 61.62 304 ASP A N 1
ATOM 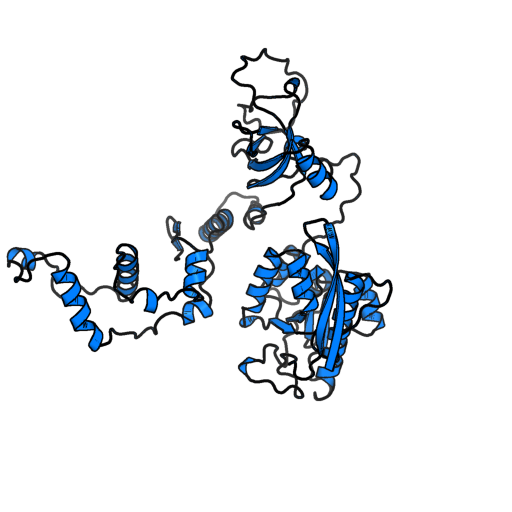2421 C CA . ASP A 1 304 ? -17.430 13.983 37.346 1.00 61.62 304 ASP A CA 1
ATOM 2422 C C . ASP A 1 304 ? -16.542 15.226 37.124 1.00 61.62 304 ASP A C 1
ATOM 2424 O O . ASP A 1 304 ? -17.005 16.232 36.590 1.00 61.62 304 ASP A O 1
ATOM 2428 N N . ASN A 1 305 ? -15.269 15.182 37.539 1.00 56.12 305 ASN A N 1
ATOM 2429 C CA . ASN A 1 305 ? -14.376 16.341 37.508 1.00 56.12 305 ASN A CA 1
ATOM 2430 C C . ASN A 1 305 ? -13.423 16.310 36.305 1.00 56.12 305 ASN A C 1
ATOM 2432 O O . ASN A 1 305 ? -12.595 15.405 36.174 1.00 56.12 305 ASN A O 1
ATOM 2436 N N . LEU A 1 306 ? -13.492 17.373 35.505 1.00 49.78 306 LEU A N 1
ATOM 2437 C CA . LEU A 1 306 ? -12.477 17.805 34.545 1.00 49.78 306 LEU A CA 1
ATOM 2438 C C . LEU A 1 306 ? -11.278 18.389 35.311 1.00 49.78 306 LEU A C 1
ATOM 2440 O O . LEU A 1 306 ? -11.199 19.598 35.511 1.00 49.78 306 LEU A O 1
ATOM 2444 N N . GLU A 1 307 ? -10.381 17.549 35.820 1.00 46.41 307 GLU A N 1
ATOM 2445 C CA . GLU A 1 307 ? -9.117 18.039 36.383 1.00 46.41 307 GLU A CA 1
ATOM 2446 C C . GLU A 1 307 ? -8.037 18.021 35.298 1.00 46.41 307 GLU A C 1
ATOM 2448 O O . GLU A 1 307 ? -7.529 16.965 34.916 1.00 46.41 307 GLU A O 1
ATOM 2453 N N . GLU A 1 308 ? -7.716 19.217 34.795 1.00 43.81 308 GLU A N 1
ATOM 2454 C CA . GLU A 1 308 ? -6.461 19.490 34.101 1.00 43.81 308 GLU A CA 1
ATOM 2455 C C . GLU A 1 308 ? -5.295 19.312 35.092 1.00 43.81 308 GLU A C 1
ATOM 2457 O O . GLU A 1 308 ? -5.279 19.871 36.188 1.00 43.81 308 GLU A O 1
ATOM 2462 N N . ASP A 1 309 ? -4.317 18.532 34.646 1.00 38.38 309 ASP A N 1
ATOM 2463 C CA . ASP A 1 309 ? -2.976 18.324 35.184 1.00 38.38 309 ASP A CA 1
ATOM 2464 C C . ASP A 1 309 ? -2.720 17.448 36.428 1.00 38.38 309 ASP A C 1
ATOM 2466 O O . ASP A 1 309 ? -3.331 17.470 37.495 1.00 38.38 309 ASP A O 1
ATOM 2470 N N . ALA A 1 310 ? -1.686 16.636 36.218 1.00 42.94 310 ALA A N 1
ATOM 2471 C CA . ALA A 1 310 ? -1.217 15.510 36.989 1.00 42.94 310 ALA A CA 1
ATOM 2472 C C . ALA A 1 310 ? -0.487 15.882 38.288 1.00 42.94 310 ALA A C 1
ATOM 2474 O O . ALA A 1 310 ? 0.732 15.807 38.313 1.00 42.94 310 ALA A O 1
ATOM 2475 N N . VAL A 1 311 ? -1.175 16.161 39.400 1.00 41.09 311 VAL A N 1
ATOM 2476 C CA . VAL A 1 311 ? -0.583 15.977 40.747 1.00 41.09 311 VAL A CA 1
ATOM 2477 C C . VAL A 1 311 ? -1.661 15.788 41.827 1.00 41.09 311 VAL A C 1
ATOM 2479 O O . VAL A 1 311 ? -1.868 16.710 42.589 1.00 41.09 311 VAL A O 1
ATOM 2482 N N . VAL A 1 312 ? -2.303 14.620 41.968 1.00 38.78 312 VAL A N 1
ATOM 2483 C CA . VAL A 1 312 ? -2.702 14.040 43.283 1.00 38.78 312 VAL A CA 1
ATOM 2484 C C . VAL A 1 312 ? -3.062 12.555 43.074 1.00 38.78 312 VAL A C 1
ATOM 2486 O O . VAL A 1 312 ? -4.208 12.195 42.823 1.00 38.78 312 VAL A O 1
ATOM 2489 N N . LEU A 1 313 ? -2.083 11.658 43.199 1.00 38.78 313 LEU A N 1
ATOM 2490 C CA . LEU A 1 313 ? -2.323 10.223 43.414 1.00 38.78 313 LEU A CA 1
ATOM 2491 C C . LEU A 1 313 ? -1.832 9.845 44.812 1.00 38.78 313 LEU A C 1
ATOM 2493 O O . LEU A 1 313 ? -0.933 9.032 44.963 1.00 38.78 313 LEU A O 1
ATOM 2497 N N . ASP A 1 314 ? -2.400 10.476 45.834 1.00 36.94 314 ASP A N 1
ATOM 2498 C CA . ASP A 1 314 ? -2.495 9.874 47.159 1.00 36.94 314 ASP A CA 1
ATOM 2499 C C . ASP A 1 314 ? -3.545 10.627 47.979 1.00 36.94 314 ASP A C 1
ATOM 2501 O O . ASP A 1 314 ? -3.571 11.853 47.990 1.00 36.94 314 ASP A O 1
ATOM 2505 N N . ALA A 1 315 ? -4.391 9.880 48.685 1.00 42.59 315 ALA A N 1
ATOM 2506 C CA . ALA A 1 315 ? -5.469 10.352 49.562 1.00 42.59 315 ALA A CA 1
ATOM 2507 C C . ALA A 1 315 ? -6.819 10.725 48.914 1.00 42.59 315 ALA A C 1
ATOM 2509 O O . ALA A 1 315 ? -7.319 11.835 49.075 1.00 42.59 315 ALA A O 1
ATOM 2510 N N . LEU A 1 316 ? -7.530 9.730 48.374 1.00 40.91 316 LEU A N 1
ATOM 2511 C CA . LEU A 1 316 ? -8.993 9.712 48.493 1.00 40.91 316 LEU A CA 1
ATOM 2512 C C . LEU A 1 316 ? -9.441 8.401 49.147 1.00 40.91 316 LEU A C 1
ATOM 2514 O O . LEU A 1 316 ? -9.171 7.307 48.658 1.00 40.91 316 LEU A O 1
ATOM 2518 N N . LYS A 1 317 ? -10.076 8.535 50.319 1.00 33.50 317 LYS A N 1
ATOM 2519 C CA . LYS A 1 317 ? -10.653 7.429 51.095 1.00 33.50 317 LYS A CA 1
ATOM 2520 C C . LYS A 1 317 ? -11.846 6.821 50.344 1.00 33.50 317 LYS A C 1
ATOM 2522 O O . LYS A 1 317 ? -12.563 7.567 49.676 1.00 33.50 317 LYS A O 1
ATOM 2527 N N . PRO A 1 318 ? -12.111 5.513 50.506 1.00 34.94 318 PRO A N 1
ATOM 2528 C CA . PRO A 1 318 ? -13.285 4.878 49.924 1.00 34.94 318 PRO A CA 1
ATOM 2529 C C . PRO A 1 318 ? -14.556 5.502 50.512 1.00 34.94 318 PRO A C 1
ATOM 2531 O O . PRO A 1 318 ? -14.780 5.470 51.723 1.00 34.94 318 PRO A O 1
ATOM 2534 N N . VAL A 1 319 ? -15.369 6.110 49.652 1.00 42.47 319 VAL A N 1
ATOM 2535 C CA . VAL A 1 319 ? -16.744 6.500 49.977 1.00 42.47 319 VAL A CA 1
ATOM 2536 C C . VAL A 1 319 ? -17.615 5.263 49.766 1.00 42.47 319 VAL A C 1
ATOM 2538 O O . VAL A 1 319 ? -17.522 4.631 48.718 1.00 42.47 319 VAL A O 1
ATOM 2541 N N . ASN A 1 320 ? -18.426 4.902 50.764 1.00 43.59 320 ASN A N 1
ATOM 2542 C CA . ASN A 1 320 ? -19.361 3.776 50.671 1.00 43.59 320 ASN A CA 1
ATOM 2543 C C . ASN A 1 320 ? -20.287 3.950 49.450 1.00 43.59 320 ASN A C 1
ATOM 2545 O O . ASN A 1 320 ? -20.980 4.973 49.386 1.00 43.59 320 ASN A O 1
ATOM 2549 N N . PRO A 1 321 ? -20.334 2.990 48.511 1.00 46.16 321 PRO A N 1
ATOM 2550 C CA . PRO A 1 321 ? -21.190 3.097 47.340 1.00 46.16 321 PRO A CA 1
ATOM 2551 C C . PRO A 1 321 ? -22.660 2.870 47.715 1.00 46.16 321 PRO A C 1
ATOM 2553 O O . PRO A 1 321 ? -22.996 2.003 48.521 1.00 46.16 321 PRO A O 1
ATOM 2556 N N . ARG A 1 322 ? -23.552 3.654 47.105 1.00 48.69 322 ARG A N 1
ATOM 2557 C CA . ARG A 1 322 ? -24.876 3.142 46.738 1.00 48.69 322 ARG A CA 1
ATOM 2558 C C . ARG A 1 322 ? -24.633 2.247 45.517 1.00 48.69 322 ARG A C 1
ATOM 2560 O O . ARG A 1 322 ? -23.997 2.710 44.574 1.00 48.69 322 ARG A O 1
ATOM 2567 N N . ASP A 1 323 ? -25.084 0.994 45.553 1.00 52.03 323 ASP A N 1
ATOM 2568 C CA . ASP A 1 323 ? -24.766 -0.049 44.553 1.00 52.03 323 ASP A CA 1
ATOM 2569 C C . ASP A 1 323 ? -25.164 0.300 43.101 1.00 52.03 323 ASP A C 1
ATOM 2571 O O . ASP A 1 323 ? -24.698 -0.335 42.156 1.00 52.03 323 ASP A O 1
ATOM 2575 N N . ASP A 1 324 ? -25.978 1.337 42.894 1.00 55.06 324 ASP A N 1
ATOM 2576 C CA . ASP A 1 324 ? -26.548 1.669 41.585 1.00 55.06 324 ASP A CA 1
ATOM 2577 C C . ASP A 1 324 ? -25.594 2.444 40.643 1.00 55.06 324 ASP A C 1
ATOM 2579 O O . ASP A 1 324 ? -25.881 2.553 39.450 1.00 55.06 324 ASP A O 1
ATOM 2583 N N . GLU A 1 325 ? -24.453 2.954 41.132 1.00 64.81 325 GLU A N 1
ATOM 2584 C CA . GLU A 1 325 ? -23.538 3.836 40.365 1.00 64.81 325 GLU A CA 1
ATOM 2585 C C . GLU A 1 325 ? -22.176 3.212 40.000 1.00 64.81 325 GLU A C 1
ATOM 2587 O O . GLU A 1 325 ? -21.358 3.847 39.332 1.00 64.81 325 GLU A O 1
ATOM 2592 N N . VAL A 1 326 ? -21.900 1.974 40.420 1.00 75.88 326 VAL A N 1
ATOM 2593 C CA . VAL A 1 326 ? -20.628 1.300 40.114 1.00 75.88 326 VAL A CA 1
ATOM 2594 C C . VAL A 1 326 ? -20.697 0.675 38.715 1.00 75.88 326 VAL A C 1
ATOM 2596 O O . VAL A 1 326 ? -21.610 -0.103 38.417 1.00 75.88 326 VAL A O 1
ATOM 2599 N N . THR A 1 327 ? -19.744 1.011 37.836 1.00 81.94 327 THR A N 1
ATOM 2600 C CA . THR A 1 327 ? -19.681 0.472 36.470 1.00 81.94 327 THR A CA 1
ATOM 2601 C C . THR A 1 327 ? -18.571 -0.574 36.328 1.00 81.94 327 THR A C 1
ATOM 2603 O O . THR A 1 327 ? -17.495 -0.436 36.922 1.00 81.94 327 THR A O 1
ATOM 2606 N N . PRO A 1 328 ? -18.790 -1.638 35.528 1.00 87.31 328 PRO A N 1
ATOM 2607 C CA . PRO A 1 328 ? -17.756 -2.632 35.268 1.00 87.31 328 PRO A CA 1
ATOM 2608 C C . PRO A 1 328 ? -16.502 -1.961 34.722 1.00 87.31 328 PRO A C 1
ATOM 2610 O O . PRO A 1 328 ? -16.579 -1.224 33.743 1.00 87.31 328 PRO A O 1
ATOM 2613 N N . THR A 1 329 ? -15.353 -2.198 35.351 1.00 88.50 329 THR A N 1
ATOM 2614 C CA . THR A 1 329 ? -14.081 -1.584 34.946 1.00 88.50 329 THR A CA 1
ATOM 2615 C C . THR A 1 329 ? -13.171 -2.624 34.298 1.00 88.50 329 THR A C 1
ATOM 2617 O O . THR A 1 329 ? -13.126 -3.780 34.725 1.00 88.50 329 THR A O 1
ATOM 2620 N N . GLY A 1 330 ? -12.456 -2.234 33.244 1.00 88.94 330 GLY A N 1
ATOM 2621 C CA . GLY A 1 330 ? -11.588 -3.127 32.482 1.00 88.94 330 GLY A CA 1
ATOM 2622 C C . GLY A 1 330 ? -10.193 -2.567 32.220 1.00 88.94 330 GLY A C 1
ATOM 2623 O O . GLY A 1 330 ? -9.874 -1.419 32.531 1.00 88.94 330 GLY A O 1
ATOM 2624 N N . ARG A 1 331 ? -9.355 -3.403 31.605 1.00 89.81 331 ARG A N 1
ATOM 2625 C CA . ARG A 1 331 ? -8.042 -3.026 31.075 1.00 89.81 331 ARG A CA 1
ATOM 2626 C C . ARG A 1 331 ? -7.837 -3.594 29.676 1.00 89.81 331 ARG A C 1
ATOM 2628 O O . ARG A 1 331 ? -8.020 -4.793 29.465 1.00 89.81 331 ARG A O 1
ATOM 2635 N N . VAL A 1 332 ? -7.391 -2.751 28.750 1.00 87.19 332 VAL A N 1
ATOM 2636 C CA . VAL A 1 332 ? -7.004 -3.142 27.391 1.00 87.19 332 VAL A CA 1
ATOM 2637 C C . VAL A 1 332 ? -5.639 -3.836 27.417 1.00 87.19 332 VAL A C 1
ATOM 2639 O O . VAL A 1 332 ? -4.648 -3.295 27.911 1.00 87.19 332 VAL A O 1
ATOM 2642 N N . HIS A 1 333 ? -5.579 -5.053 26.878 1.00 84.94 333 HIS A N 1
ATOM 2643 C CA . HIS A 1 333 ? -4.340 -5.836 26.752 1.00 84.94 333 HIS A CA 1
ATOM 2644 C C . HIS A 1 333 ? -3.772 -5.844 25.338 1.00 84.94 333 HIS A C 1
ATOM 2646 O O . HIS A 1 333 ? -2.584 -6.114 25.164 1.00 84.94 333 HIS A O 1
ATOM 2652 N N . ASP A 1 334 ? -4.613 -5.591 24.342 1.00 84.44 334 ASP A N 1
ATOM 2653 C CA . ASP A 1 334 ? -4.207 -5.481 22.947 1.00 84.44 334 ASP A CA 1
ATOM 2654 C C . ASP A 1 334 ? -5.249 -4.685 22.150 1.00 84.44 334 ASP A C 1
ATOM 2656 O O . ASP A 1 334 ? -6.421 -4.618 22.539 1.00 84.44 334 ASP A O 1
ATOM 2660 N N . VAL A 1 335 ? -4.823 -4.154 21.007 1.00 76.38 335 VAL A N 1
ATOM 2661 C CA . VAL A 1 335 ? -5.664 -3.483 20.010 1.00 76.38 335 VAL A CA 1
ATOM 2662 C C . VAL A 1 335 ? -5.592 -4.290 18.706 1.00 76.38 335 VAL A C 1
ATOM 2664 O O . VAL A 1 335 ? -4.782 -3.982 17.831 1.00 76.38 335 VAL A O 1
ATOM 2667 N N . PRO A 1 336 ? -6.392 -5.370 18.568 1.00 71.31 336 PRO A N 1
ATOM 2668 C CA . PRO A 1 336 ? -6.342 -6.236 17.390 1.00 71.31 336 PRO A CA 1
ATOM 2669 C C . PRO A 1 336 ? -6.615 -5.523 16.065 1.00 71.31 336 PRO A C 1
ATOM 2671 O O . PRO A 1 336 ? -6.141 -5.968 15.020 1.00 71.31 336 PRO A O 1
ATOM 2674 N N . HIS A 1 337 ? -7.423 -4.463 16.090 1.00 71.75 337 HIS A N 1
ATOM 2675 C CA . HIS A 1 337 ? -7.738 -3.690 14.899 1.00 71.75 337 HIS A CA 1
ATOM 2676 C C . HIS A 1 337 ? -7.827 -2.210 15.251 1.00 71.75 337 HIS A C 1
ATOM 2678 O O . HIS A 1 337 ? -8.809 -1.767 15.848 1.00 71.75 337 HIS A O 1
ATOM 2684 N N . ALA A 1 338 ? -6.779 -1.483 14.877 1.00 65.69 338 ALA A N 1
ATOM 2685 C CA . ALA A 1 338 ? -6.719 -0.044 15.035 1.00 65.69 338 ALA A CA 1
ATOM 2686 C C . ALA A 1 338 ? -7.411 0.657 13.859 1.00 65.69 338 ALA A C 1
ATOM 2688 O O . ALA A 1 338 ? -7.227 0.265 12.702 1.00 65.69 338 ALA A O 1
ATOM 2689 N N . ARG A 1 339 ? -8.190 1.692 14.158 1.00 65.38 339 ARG A N 1
ATOM 2690 C CA . ARG A 1 339 ? -8.829 2.585 13.193 1.00 65.38 339 ARG A CA 1
ATOM 2691 C C . ARG A 1 339 ? -8.150 3.944 13.260 1.00 65.38 339 ARG A C 1
ATOM 2693 O O . ARG A 1 339 ? -8.629 4.868 13.901 1.00 65.38 339 ARG A O 1
ATOM 2700 N N . PHE A 1 340 ? -7.012 4.057 12.589 1.00 58.00 340 PHE A N 1
ATOM 2701 C CA . PHE A 1 340 ? -6.370 5.351 12.402 1.00 58.00 340 PHE A CA 1
ATOM 2702 C C . PHE A 1 340 ? -7.028 6.055 11.214 1.00 58.00 340 PHE A C 1
ATOM 2704 O O . PHE A 1 340 ? -6.929 5.554 10.094 1.00 58.00 340 PHE A O 1
ATOM 2711 N N . SER A 1 341 ? -7.699 7.184 11.452 1.00 55.69 341 SER A N 1
ATOM 2712 C CA . SER A 1 341 ? -8.101 8.104 10.387 1.00 55.69 341 SER A CA 1
ATOM 2713 C C . SER A 1 341 ? -6.993 9.130 10.144 1.00 55.69 341 SER A C 1
ATOM 2715 O O . SER A 1 341 ? -6.213 9.464 11.043 1.00 55.69 341 SER A O 1
ATOM 2717 N N . GLU A 1 342 ? -6.910 9.640 8.916 1.00 51.97 342 GLU A N 1
ATOM 2718 C CA . GLU A 1 342 ? -5.883 10.606 8.500 1.00 51.97 342 GLU A CA 1
ATOM 2719 C C . GLU A 1 342 ? -5.974 11.923 9.297 1.00 51.97 342 GLU A C 1
ATOM 2721 O O . GLU A 1 342 ? -4.988 12.629 9.503 1.00 51.97 342 GLU A O 1
ATOM 2726 N N . ALA A 1 343 ? -7.151 12.216 9.848 1.00 46.19 343 ALA A N 1
ATOM 2727 C CA . ALA A 1 343 ? -7.424 13.414 10.627 1.00 46.19 343 ALA A CA 1
ATOM 2728 C C . ALA A 1 343 ? -6.652 13.516 11.944 1.00 46.19 343 ALA A C 1
ATOM 2730 O O . ALA A 1 343 ? -6.338 14.624 12.377 1.00 46.19 343 ALA A O 1
ATOM 2731 N N . VAL A 1 344 ? -6.288 12.386 12.563 1.00 43.56 344 VAL A N 1
ATOM 2732 C CA . VAL A 1 344 ? -5.487 12.384 13.800 1.00 43.56 344 VAL A CA 1
ATOM 2733 C C . VAL A 1 344 ? -4.123 13.058 13.573 1.00 43.56 344 VAL A C 1
ATOM 2735 O O . VAL A 1 344 ? -3.570 13.656 14.496 1.00 43.56 344 VAL A O 1
ATOM 2738 N N . LEU A 1 345 ? -3.601 13.036 12.339 1.00 41.03 345 LEU A N 1
ATOM 2739 C CA . LEU A 1 345 ? -2.340 13.688 11.963 1.00 41.03 345 LEU A CA 1
ATOM 2740 C C . LEU A 1 345 ? -2.487 15.196 11.702 1.00 41.03 345 LEU A C 1
ATOM 2742 O O . LEU A 1 345 ? -1.511 15.933 11.840 1.00 41.03 345 LEU A O 1
ATOM 2746 N N . ALA A 1 346 ? -3.686 15.676 11.359 1.00 41.50 346 ALA A N 1
ATOM 2747 C CA . ALA A 1 346 ? -3.927 17.080 11.021 1.00 41.50 346 ALA A CA 1
ATOM 2748 C C . ALA A 1 346 ? -4.041 18.001 12.255 1.00 41.50 346 ALA A C 1
ATOM 2750 O O . ALA A 1 346 ? -3.949 19.222 12.131 1.00 41.50 346 ALA A O 1
ATOM 2751 N N . CYS A 1 347 ? -4.206 17.429 13.452 1.00 40.53 347 CYS A N 1
ATOM 2752 C CA . CYS A 1 347 ? -4.480 18.154 14.696 1.00 40.53 347 CYS A CA 1
ATOM 2753 C C . CYS A 1 347 ? -3.230 18.563 15.500 1.00 40.53 347 CYS A C 1
ATOM 2755 O O . CYS A 1 347 ? -3.309 18.693 16.721 1.00 40.53 347 CYS A O 1
ATOM 2757 N N . LEU A 1 348 ? -2.078 18.804 14.862 1.00 36.28 348 LEU A N 1
ATOM 2758 C CA . LEU A 1 348 ? -0.978 19.526 15.517 1.00 36.28 348 LEU A CA 1
ATOM 2759 C C . LEU A 1 348 ? -1.270 21.034 15.439 1.00 36.28 348 LEU A C 1
ATOM 2761 O O . LEU A 1 348 ? -1.200 21.599 14.345 1.00 36.28 348 LEU A O 1
ATOM 2765 N N . PRO A 1 349 ? -1.611 21.720 16.547 1.00 37.19 349 PRO A N 1
ATOM 2766 C CA . PRO A 1 349 ? -1.898 23.144 16.477 1.00 37.19 349 PRO A CA 1
ATOM 2767 C C . PRO A 1 349 ? -0.611 23.926 16.156 1.00 37.19 349 PRO A C 1
ATOM 2769 O O . PRO A 1 349 ? 0.384 23.766 16.870 1.00 37.19 349 PRO A O 1
ATOM 2772 N N . PRO A 1 350 ? -0.596 24.810 15.138 1.00 38.00 350 PRO A N 1
ATOM 2773 C CA . PRO A 1 350 ? 0.389 25.878 15.092 1.00 38.00 350 PRO A CA 1
ATOM 2774 C C . PRO A 1 350 ? 0.162 26.779 16.310 1.00 38.00 350 PRO A C 1
ATOM 2776 O O . PRO A 1 350 ? -0.968 27.142 16.633 1.00 38.00 350 PRO A O 1
ATOM 2779 N N . SER A 1 351 ? 1.246 27.101 17.004 1.00 37.41 351 SER A N 1
ATOM 2780 C CA . SER A 1 351 ? 1.283 27.628 18.369 1.00 37.41 351 SER A CA 1
ATOM 2781 C C . SER A 1 351 ? 0.661 29.010 18.614 1.00 37.41 351 SER A C 1
ATOM 2783 O O . SER A 1 351 ? 0.891 29.556 19.681 1.00 37.41 351 SER A O 1
ATOM 2785 N N . ASP A 1 352 ? -0.136 29.578 17.708 1.00 34.25 352 ASP A N 1
ATOM 2786 C CA . ASP A 1 352 ? -0.786 30.875 17.906 1.00 34.25 352 ASP A CA 1
ATOM 2787 C C . ASP A 1 352 ? -2.177 30.901 17.249 1.00 34.25 352 ASP A C 1
ATOM 2789 O O . ASP A 1 352 ? -2.331 30.775 16.035 1.00 34.25 352 ASP A O 1
ATOM 2793 N N . TRP A 1 353 ? -3.215 31.084 18.072 1.00 40.56 353 TRP A N 1
ATOM 2794 C CA . TRP A 1 353 ? -4.648 31.029 17.726 1.00 40.56 353 TRP A CA 1
ATOM 2795 C C . TRP A 1 353 ? -5.162 32.243 16.920 1.00 40.56 353 TRP A C 1
ATOM 2797 O O . TRP A 1 353 ? -6.294 32.700 17.084 1.00 40.56 353 TRP A O 1
ATOM 2807 N N . THR A 1 354 ? -4.340 32.801 16.035 1.00 36.09 354 THR A N 1
ATOM 2808 C CA . THR A 1 354 ? -4.734 33.894 15.137 1.00 36.09 354 THR A CA 1
ATOM 2809 C C . THR A 1 354 ? -4.910 33.365 13.723 1.00 36.09 354 THR A C 1
ATOM 2811 O O . THR A 1 354 ? -3.940 33.165 13.001 1.00 36.09 354 THR A O 1
ATOM 2814 N N . ILE A 1 355 ? -6.168 33.140 13.341 1.00 38.59 355 ILE A N 1
ATOM 2815 C CA . ILE A 1 355 ? -6.590 32.551 12.065 1.00 38.59 355 ILE A CA 1
ATOM 2816 C C . ILE A 1 355 ? -6.791 33.685 11.033 1.00 38.59 355 ILE A C 1
ATOM 2818 O O . ILE A 1 355 ? -7.775 34.425 11.128 1.00 38.59 355 ILE A O 1
ATOM 2822 N N . PRO A 1 356 ? -5.894 33.873 10.044 1.00 36.47 356 PRO A N 1
ATOM 2823 C CA . PRO A 1 356 ? -6.150 34.746 8.897 1.00 36.47 356 PRO A CA 1
ATOM 2824 C C . PRO A 1 356 ? -7.241 34.154 7.984 1.00 36.47 356 PRO A C 1
ATOM 2826 O O . PRO A 1 356 ? -7.507 32.957 8.008 1.00 36.47 356 PRO A O 1
ATOM 2829 N N . LYS A 1 357 ? -7.882 34.974 7.137 1.00 40.91 357 LYS A N 1
ATOM 2830 C CA . LYS A 1 357 ? -9.018 34.562 6.273 1.00 40.91 357 LYS A CA 1
ATOM 2831 C C . LYS A 1 357 ? -8.718 33.370 5.339 1.00 40.91 357 LYS A C 1
ATOM 2833 O O . LYS A 1 357 ? -9.642 32.663 4.937 1.00 40.91 357 LYS A O 1
ATOM 2838 N N . GLU A 1 358 ? -7.445 33.117 5.045 1.00 46.09 358 GLU A N 1
ATOM 2839 C CA . GLU A 1 358 ? -6.948 31.980 4.253 1.00 46.09 358 GLU A CA 1
ATOM 2840 C C . GLU A 1 358 ? -7.008 30.632 5.002 1.00 46.09 358 GLU A C 1
ATOM 2842 O O . GLU A 1 358 ? -7.030 29.580 4.368 1.00 46.09 358 GLU A O 1
ATOM 2847 N N . ALA A 1 359 ? -7.138 30.637 6.333 1.00 47.78 359 ALA A N 1
ATOM 2848 C CA . ALA A 1 359 ? -7.218 29.428 7.156 1.00 47.78 359 ALA A CA 1
ATOM 2849 C C . ALA A 1 359 ? -8.634 28.818 7.253 1.00 47.78 359 ALA A C 1
ATOM 2851 O O . ALA A 1 359 ? -8.793 27.714 7.770 1.00 47.78 359 ALA A O 1
ATOM 2852 N N . SER A 1 360 ? -9.660 29.471 6.690 1.00 51.91 360 SER A N 1
ATOM 2853 C CA . SER A 1 360 ? -11.008 28.886 6.584 1.00 51.91 360 SER A CA 1
ATOM 2854 C C . SER A 1 360 ? -11.011 27.605 5.741 1.00 51.91 360 SER A C 1
ATOM 2856 O O . SER A 1 360 ? -11.606 26.608 6.141 1.00 51.91 360 SER A O 1
ATOM 2858 N N . LEU A 1 361 ? -10.280 27.591 4.617 1.00 54.81 361 LEU A N 1
ATOM 2859 C CA . LEU A 1 361 ? -10.129 26.406 3.765 1.00 54.81 361 LEU A CA 1
ATOM 2860 C C . LEU A 1 361 ? -9.488 25.237 4.518 1.00 54.81 361 LEU A C 1
ATOM 2862 O O . LEU A 1 361 ? -9.896 24.097 4.322 1.00 54.81 361 LEU A O 1
ATOM 2866 N N . PHE A 1 362 ? -8.502 25.534 5.366 1.00 56.44 362 PHE A N 1
ATOM 2867 C CA . PHE A 1 362 ? -7.774 24.527 6.129 1.00 56.44 362 PHE A CA 1
ATOM 2868 C C . PHE A 1 362 ? -8.688 23.870 7.166 1.00 56.44 362 PHE A C 1
ATOM 2870 O O . PHE A 1 362 ? -8.778 22.651 7.209 1.00 56.44 362 PHE A O 1
ATOM 2877 N N . ILE A 1 363 ? -9.463 24.668 7.911 1.00 59.00 363 ILE A N 1
ATOM 2878 C CA . ILE A 1 363 ? -10.437 24.162 8.893 1.00 59.00 363 ILE A CA 1
ATOM 2879 C C . ILE A 1 363 ? -11.486 23.267 8.223 1.00 59.00 363 ILE A C 1
ATOM 2881 O O . ILE A 1 363 ? -11.801 22.202 8.743 1.00 59.00 363 ILE A O 1
ATOM 2885 N N . PHE A 1 364 ? -12.003 23.652 7.050 1.00 63.09 364 PHE A N 1
ATOM 2886 C CA . PHE A 1 364 ? -12.967 22.813 6.334 1.00 63.09 364 PHE A CA 1
ATOM 2887 C C . PHE A 1 364 ? -12.367 21.480 5.883 1.00 63.09 364 PHE A C 1
ATOM 2889 O O . PHE A 1 364 ? -13.029 20.457 6.020 1.00 63.09 364 PHE A O 1
ATOM 2896 N N . ILE A 1 365 ? -11.136 21.476 5.362 1.00 63.81 365 ILE A N 1
ATOM 2897 C CA . ILE A 1 365 ? -10.458 20.236 4.956 1.00 63.81 365 ILE A CA 1
ATOM 2898 C C . ILE A 1 365 ? -10.213 19.340 6.174 1.00 63.81 365 ILE A C 1
ATOM 2900 O O . ILE A 1 365 ? -10.493 18.150 6.099 1.00 63.81 365 ILE A O 1
ATOM 2904 N N . VAL A 1 366 ? -9.781 19.906 7.305 1.00 63.22 366 VAL A N 1
ATOM 2905 C CA . VAL A 1 366 ? -9.583 19.157 8.557 1.00 63.22 366 VAL A CA 1
ATOM 2906 C C . VAL A 1 366 ? -10.887 18.511 9.027 1.00 63.22 366 VAL A C 1
ATOM 2908 O O . VAL A 1 366 ? -10.892 17.322 9.315 1.00 63.22 366 VAL A O 1
ATOM 2911 N N . ILE A 1 367 ? -12.004 19.246 9.027 1.00 65.69 367 ILE A N 1
ATOM 2912 C CA . ILE A 1 367 ? -13.318 18.701 9.411 1.00 65.69 367 ILE A CA 1
ATOM 2913 C C . ILE A 1 367 ? -13.750 17.573 8.466 1.00 65.69 367 ILE A C 1
ATOM 2915 O O . ILE A 1 367 ? -14.280 16.560 8.918 1.00 65.69 367 ILE A O 1
ATOM 2919 N N . LEU A 1 368 ? -13.543 17.745 7.156 1.00 70.81 368 LEU A N 1
ATOM 2920 C CA . LEU A 1 368 ? -13.892 16.729 6.162 1.00 70.81 368 LEU A CA 1
ATOM 2921 C C . LEU A 1 368 ? -13.044 15.466 6.341 1.00 70.81 368 LEU A C 1
ATOM 2923 O O . LEU A 1 368 ? -13.597 14.375 6.295 1.00 70.81 368 LEU A O 1
ATOM 2927 N N . LEU A 1 369 ? -11.743 15.607 6.605 1.00 68.94 369 LEU A N 1
ATOM 2928 C CA . LEU A 1 369 ? -10.864 14.483 6.936 1.00 68.94 369 LEU A CA 1
ATOM 2929 C C . LEU A 1 369 ? -11.280 13.804 8.249 1.00 68.94 369 LEU A C 1
ATOM 2931 O O . LEU A 1 369 ? -11.316 12.583 8.312 1.00 68.94 369 LEU A O 1
ATOM 2935 N N . GLU A 1 370 ? -11.626 14.570 9.290 1.00 66.00 370 GLU A N 1
ATOM 2936 C CA . GLU A 1 370 ? -12.045 14.047 10.605 1.00 66.00 370 GLU A CA 1
ATOM 2937 C C . GLU A 1 370 ? -13.276 13.155 10.531 1.00 66.00 370 GLU A C 1
ATOM 2939 O O . GLU A 1 370 ? -13.374 12.163 11.250 1.00 66.00 370 GLU A O 1
ATOM 2944 N N . HIS A 1 371 ? -14.188 13.485 9.628 1.00 68.81 371 HIS A N 1
ATOM 2945 C CA . HIS A 1 371 ? -15.430 12.751 9.449 1.00 68.81 371 HIS A CA 1
ATOM 2946 C C . HIS A 1 371 ? -15.359 11.756 8.280 1.00 68.81 371 HIS A C 1
ATOM 2948 O O . HIS A 1 371 ? -16.410 11.288 7.842 1.00 68.81 371 HIS A O 1
ATOM 2954 N N . ASP A 1 372 ? -14.155 11.463 7.763 1.00 66.75 372 ASP A N 1
ATOM 2955 C CA . ASP A 1 372 ? -13.911 10.609 6.590 1.00 66.75 372 ASP A CA 1
ATOM 2956 C C . ASP A 1 372 ? -14.821 10.972 5.395 1.00 66.75 372 ASP A C 1
ATOM 2958 O O . ASP A 1 372 ? -15.323 10.114 4.668 1.00 66.75 372 ASP A O 1
ATOM 2962 N N . VAL A 1 373 ? -15.066 12.271 5.186 1.00 71.50 373 VAL A N 1
ATOM 2963 C CA . VAL A 1 373 ? -15.879 12.769 4.074 1.00 71.50 373 VAL A CA 1
ATOM 2964 C C . VAL A 1 373 ? -14.999 12.889 2.822 1.00 71.50 373 VAL A C 1
ATOM 2966 O O . VAL A 1 373 ? -14.108 13.752 2.770 1.00 71.50 373 VAL A O 1
ATOM 2969 N N . PRO A 1 374 ? -15.256 12.085 1.770 1.00 72.00 374 PRO A N 1
ATOM 2970 C CA . PRO A 1 374 ? -14.508 12.154 0.522 1.00 72.00 374 PRO A CA 1
ATOM 2971 C C . PRO A 1 374 ? -14.764 13.497 -0.167 1.00 72.00 374 PRO A C 1
ATOM 2973 O O . PRO A 1 374 ? -15.853 13.780 -0.662 1.00 72.00 374 PRO A O 1
ATOM 2976 N N . HIS A 1 375 ? -13.737 14.341 -0.201 1.00 74.12 375 HIS A N 1
ATOM 2977 C CA . HIS A 1 375 ? -13.810 15.707 -0.730 1.00 74.12 375 HIS A CA 1
ATOM 2978 C C . HIS A 1 375 ? -12.919 15.919 -1.963 1.00 74.12 375 HIS A C 1
ATOM 2980 O O . HIS A 1 375 ? -12.819 17.033 -2.487 1.00 74.12 375 HIS A O 1
ATOM 2986 N N . ALA A 1 376 ? -12.277 14.849 -2.441 1.00 75.88 376 ALA A N 1
ATOM 2987 C CA . ALA A 1 376 ? -11.504 14.851 -3.672 1.00 75.88 376 ALA A CA 1
ATOM 2988 C C . ALA A 1 376 ? -12.400 15.125 -4.894 1.00 75.88 376 ALA A C 1
ATOM 2990 O O . ALA A 1 376 ? -13.605 14.846 -4.908 1.00 75.88 376 ALA A O 1
ATOM 2991 N N . ARG A 1 377 ? -11.800 15.665 -5.960 1.00 79.62 377 ARG A N 1
ATOM 2992 C CA . ARG A 1 377 ? -12.492 15.817 -7.247 1.00 79.62 377 ARG A CA 1
ATOM 2993 C C . ARG A 1 377 ? -12.836 14.442 -7.819 1.00 79.62 377 ARG A C 1
ATOM 2995 O O . ARG A 1 377 ? -12.064 13.502 -7.662 1.00 79.62 377 ARG A O 1
ATOM 3002 N N . PHE A 1 378 ? -13.958 14.357 -8.530 1.00 77.31 378 PHE A N 1
ATOM 3003 C CA . PHE A 1 378 ? -14.342 13.146 -9.252 1.00 77.31 378 PHE A CA 1
ATOM 3004 C C . PHE A 1 378 ? -13.240 12.712 -10.226 1.00 77.31 378 PHE A C 1
ATOM 3006 O O . PHE A 1 378 ? -12.660 13.542 -10.934 1.00 77.31 378 PHE A O 1
ATOM 3013 N N . SER A 1 379 ? -12.952 11.410 -10.254 1.00 76.06 379 SER A N 1
ATOM 3014 C CA . SER A 1 379 ? -11.941 10.843 -11.148 1.00 76.06 379 SER A CA 1
ATOM 3015 C C . SER A 1 379 ? -12.352 10.967 -12.620 1.00 76.06 379 SER A C 1
ATOM 3017 O O . SER A 1 379 ? -13.535 11.051 -12.954 1.00 76.06 379 SER A O 1
ATOM 3019 N N . GLU A 1 380 ? -11.381 10.921 -13.534 1.00 77.12 380 GLU A N 1
ATOM 3020 C CA . GLU A 1 380 ? -11.661 10.957 -14.979 1.00 77.12 380 GLU A CA 1
ATOM 3021 C C . GLU A 1 380 ? -12.549 9.785 -15.423 1.00 77.12 380 GLU A C 1
ATOM 3023 O O . GLU A 1 380 ? -13.393 9.951 -16.299 1.00 77.12 380 GLU A O 1
ATOM 3028 N N . ALA A 1 381 ? -12.424 8.622 -14.773 1.00 74.88 381 ALA A N 1
ATOM 3029 C CA . ALA A 1 381 ? -13.277 7.464 -15.027 1.00 74.88 381 ALA A CA 1
ATOM 3030 C C . ALA A 1 381 ? -14.744 7.717 -14.639 1.00 74.88 381 ALA A C 1
ATOM 3032 O O . ALA A 1 381 ? -15.650 7.275 -15.345 1.00 74.88 381 ALA A O 1
ATOM 3033 N N . VAL A 1 382 ? -14.981 8.443 -13.541 1.00 75.62 382 VAL A N 1
ATOM 3034 C CA . VAL A 1 382 ? -16.323 8.871 -13.117 1.00 75.62 382 VAL A CA 1
ATOM 3035 C C . VAL A 1 382 ? -16.884 9.899 -14.099 1.00 75.62 382 VAL A C 1
ATOM 3037 O O . VAL A 1 382 ? -17.996 9.731 -14.594 1.00 75.62 382 VAL A O 1
ATOM 3040 N N . LEU A 1 383 ? -16.096 10.918 -14.452 1.00 77.19 383 LEU A N 1
ATOM 3041 C CA . LEU A 1 383 ? -16.514 11.966 -15.389 1.00 77.19 383 LEU A CA 1
ATOM 3042 C C . LEU A 1 383 ? -16.803 11.422 -16.796 1.00 77.19 383 LEU A C 1
ATOM 3044 O O . LEU A 1 383 ? -17.718 11.903 -17.456 1.00 77.19 383 LEU A O 1
ATOM 3048 N N . ALA A 1 384 ? -16.079 10.393 -17.241 1.00 76.38 384 ALA A N 1
ATOM 3049 C CA . ALA A 1 384 ? -16.315 9.726 -18.522 1.00 76.38 384 ALA A CA 1
ATOM 3050 C C . ALA A 1 384 ? -17.659 8.979 -18.593 1.00 76.38 384 ALA A C 1
ATOM 3052 O O . ALA A 1 384 ? -18.106 8.639 -19.687 1.00 76.38 384 ALA A O 1
ATOM 3053 N N . CYS A 1 385 ? -18.303 8.718 -17.450 1.00 72.19 385 CYS A N 1
ATOM 3054 C CA . CYS A 1 385 ? -19.640 8.124 -17.403 1.00 72.19 385 CYS A CA 1
ATOM 3055 C C . CYS A 1 385 ? -20.757 9.159 -17.612 1.00 72.19 385 CYS A C 1
ATOM 3057 O O . CYS A 1 385 ? -21.907 8.771 -17.812 1.00 72.19 385 CYS A O 1
ATOM 3059 N N . LEU A 1 386 ? -20.446 10.459 -17.552 1.00 70.75 386 LEU A N 1
ATOM 3060 C CA . LEU A 1 386 ? -21.438 11.514 -17.727 1.00 70.75 386 LEU A CA 1
ATOM 3061 C C . LEU A 1 386 ? -21.846 11.649 -19.203 1.00 70.75 386 LEU A C 1
ATOM 3063 O O . LEU A 1 386 ? -21.017 11.470 -20.101 1.00 70.75 386 LEU A O 1
ATOM 3067 N N . PRO A 1 387 ? -23.113 12.008 -19.480 1.00 69.38 387 PRO A N 1
ATOM 3068 C CA . PRO A 1 387 ? -23.532 12.338 -20.832 1.00 69.38 387 PRO A CA 1
ATOM 3069 C C . PRO A 1 387 ? -22.736 13.544 -21.367 1.00 69.38 387 PRO A C 1
ATOM 3071 O O . PRO A 1 387 ? -22.322 14.412 -20.592 1.00 69.38 387 PRO A O 1
ATOM 3074 N N . PRO A 1 388 ? -22.528 13.632 -22.692 1.00 67.38 388 PRO A N 1
ATOM 3075 C CA . PRO A 1 388 ? -21.818 14.753 -23.296 1.00 67.38 388 PRO A CA 1
ATOM 3076 C C . PRO A 1 388 ? -22.542 16.081 -23.011 1.00 67.38 388 PRO A C 1
ATOM 3078 O O . PRO A 1 388 ? -23.765 16.129 -22.900 1.00 67.38 388 PRO A O 1
ATOM 3081 N N . GLY A 1 389 ? -21.789 17.177 -22.865 1.00 60.38 389 GLY A N 1
ATOM 3082 C CA . GLY A 1 389 ? -22.318 18.462 -22.372 1.00 60.38 389 GLY A CA 1
ATOM 3083 C C . GLY A 1 389 ? -23.371 19.142 -23.263 1.00 60.38 389 GLY A C 1
ATOM 3084 O O . GLY A 1 389 ? -24.014 20.099 -22.839 1.00 60.38 389 GLY A O 1
ATOM 3085 N N . ASP A 1 390 ? -23.560 18.656 -24.486 1.00 64.75 390 ASP A N 1
ATOM 3086 C CA . ASP A 1 390 ? -24.556 19.080 -25.472 1.00 64.75 390 ASP A CA 1
ATOM 3087 C C . ASP A 1 390 ? -25.744 18.104 -25.590 1.00 64.75 390 ASP A C 1
ATOM 3089 O O . ASP A 1 390 ? -26.517 18.164 -26.551 1.00 64.75 390 ASP A O 1
ATOM 3093 N N . TRP A 1 391 ? -25.914 17.212 -24.611 1.00 57.25 391 TRP A N 1
ATOM 3094 C CA . TRP A 1 391 ? -26.980 16.219 -24.607 1.00 57.25 391 TRP A CA 1
ATOM 3095 C C . TRP A 1 391 ? -28.370 16.867 -24.687 1.00 57.25 391 TRP A C 1
ATOM 3097 O O . TRP A 1 391 ? -28.738 17.739 -23.898 1.00 57.25 391 TRP A O 1
ATOM 3107 N N . THR A 1 392 ? -29.167 16.410 -25.653 1.00 52.44 392 THR A N 1
ATOM 3108 C CA . THR A 1 392 ? -30.561 16.825 -25.842 1.00 52.44 392 THR A CA 1
ATOM 3109 C C . THR A 1 392 ? -31.466 15.603 -25.847 1.00 52.44 392 THR A C 1
ATOM 3111 O O . THR A 1 392 ? -31.078 14.528 -26.305 1.00 52.44 392 THR A O 1
ATOM 3114 N N . ILE A 1 393 ? -32.691 15.771 -25.340 1.00 51.88 393 ILE A N 1
ATOM 3115 C CA . ILE A 1 393 ? -33.687 14.698 -25.297 1.00 51.88 393 ILE A CA 1
ATOM 3116 C C . ILE A 1 393 ? -33.976 14.241 -26.739 1.00 51.88 393 ILE A C 1
ATOM 3118 O O . ILE A 1 393 ? -34.420 15.060 -27.554 1.00 51.88 393 ILE A O 1
ATOM 3122 N N . PRO A 1 394 ? -33.769 12.953 -27.077 1.00 49.56 394 PRO A N 1
ATOM 3123 C CA . PRO A 1 394 ? -34.098 12.432 -28.397 1.00 49.56 394 PRO A CA 1
ATOM 3124 C C . PRO A 1 394 ? -35.581 12.657 -28.708 1.00 49.56 394 PRO A C 1
ATOM 3126 O O . PRO A 1 394 ? -36.450 12.389 -27.875 1.00 49.56 394 PRO A O 1
ATOM 3129 N N . LYS A 1 395 ? -35.894 13.132 -29.921 1.00 44.78 395 LYS A N 1
ATOM 3130 C CA . LYS A 1 395 ? -37.268 13.497 -30.327 1.00 44.78 395 LYS A CA 1
ATOM 3131 C C . LYS A 1 395 ? -38.279 12.354 -30.148 1.00 44.78 395 LYS A C 1
ATOM 3133 O O . LYS A 1 395 ? -39.449 12.622 -29.885 1.00 44.78 395 LYS A O 1
ATOM 3138 N N . GLU A 1 396 ? -37.825 11.105 -30.198 1.00 46.84 396 GLU A N 1
ATOM 3139 C CA . GLU A 1 396 ? -38.630 9.889 -30.022 1.00 46.84 396 GLU A CA 1
ATOM 3140 C C . GLU A 1 396 ? -39.069 9.629 -28.565 1.00 46.84 396 GLU A C 1
ATOM 3142 O O . GLU A 1 396 ? -40.064 8.943 -28.349 1.00 46.84 396 GLU A O 1
ATOM 3147 N N . ALA A 1 397 ? -38.405 10.224 -27.565 1.00 42.41 397 ALA A N 1
ATOM 3148 C CA . ALA A 1 397 ? -38.743 10.072 -26.142 1.00 42.41 397 ALA A CA 1
ATOM 3149 C C . ALA A 1 397 ? -39.715 11.151 -25.617 1.00 42.41 397 ALA A C 1
ATOM 3151 O O . ALA A 1 397 ? -40.282 11.017 -24.533 1.00 42.41 397 ALA A O 1
ATOM 3152 N N . SER A 1 398 ? -39.936 12.221 -26.388 1.00 40.75 398 SER A N 1
ATOM 3153 C CA . SER A 1 398 ? -40.656 13.417 -25.922 1.00 40.75 398 SER A CA 1
ATOM 3154 C C . SER A 1 398 ? -42.176 13.235 -25.787 1.00 40.75 398 SER A C 1
ATOM 3156 O O . SER A 1 398 ? -42.776 13.800 -24.875 1.00 40.75 398 SER A O 1
ATOM 3158 N N . LEU A 1 399 ? -42.807 12.415 -26.640 1.00 37.69 399 LEU A N 1
ATOM 3159 C CA . LEU A 1 399 ? -44.256 12.171 -26.583 1.00 37.69 399 LEU A CA 1
ATOM 3160 C C . LEU A 1 399 ? -44.666 11.134 -25.527 1.00 37.69 399 LEU A C 1
ATOM 3162 O O . LEU A 1 399 ? -45.782 11.197 -25.017 1.00 37.69 399 LEU A O 1
ATOM 3166 N N . PHE A 1 400 ? -43.790 10.181 -25.200 1.00 36.94 400 PHE A N 1
ATOM 3167 C CA . PHE A 1 400 ? -44.134 9.061 -24.317 1.00 36.94 400 PHE A CA 1
ATOM 3168 C C . PHE A 1 400 ? -44.067 9.447 -22.830 1.00 36.94 400 PHE A C 1
ATOM 3170 O O . PHE A 1 400 ? -44.894 9.001 -22.043 1.00 36.94 400 PHE A O 1
ATOM 3177 N N . ILE A 1 401 ? -43.140 10.334 -22.452 1.00 41.78 401 ILE A N 1
ATOM 3178 C CA . ILE A 1 401 ? -42.930 10.743 -21.052 1.00 41.78 401 ILE A CA 1
ATOM 3179 C C . ILE A 1 401 ? -44.062 11.656 -20.546 1.00 41.78 401 ILE A C 1
ATOM 3181 O O . ILE A 1 401 ? -44.559 11.461 -19.441 1.00 41.78 401 ILE A O 1
ATOM 3185 N N . PHE A 1 402 ? -44.536 12.609 -21.357 1.00 34.66 402 PHE A N 1
ATOM 3186 C CA . PHE A 1 402 ? -45.587 13.545 -20.928 1.00 34.66 402 PHE A CA 1
ATOM 3187 C C . PHE A 1 402 ? -46.977 12.900 -20.798 1.00 34.66 402 PHE A C 1
ATOM 3189 O O . PHE A 1 402 ? -47.766 13.307 -19.948 1.00 34.66 402 PHE A O 1
ATOM 3196 N N . ILE A 1 403 ? -47.284 11.899 -21.629 1.00 35.09 403 ILE A N 1
ATOM 3197 C CA . ILE A 1 403 ? -48.598 11.238 -21.650 1.00 35.09 403 ILE A CA 1
ATOM 3198 C C . ILE A 1 403 ? -48.748 10.242 -20.490 1.00 35.09 403 ILE A C 1
ATOM 3200 O O . ILE A 1 403 ? -49.833 10.138 -19.923 1.00 35.09 403 ILE A O 1
ATOM 3204 N N . VAL A 1 404 ? -47.671 9.552 -20.097 1.00 43.31 404 VAL A N 1
ATOM 3205 C CA . VAL A 1 404 ? -47.702 8.568 -18.999 1.00 43.31 404 VAL A CA 1
ATOM 3206 C C . VAL A 1 404 ? -47.848 9.256 -17.633 1.00 43.31 404 VAL A C 1
ATOM 3208 O O . VAL A 1 404 ? -48.690 8.841 -16.843 1.00 43.31 404 VAL A O 1
ATOM 3211 N N . ILE A 1 405 ? -47.152 10.378 -17.399 1.00 42.88 405 ILE A N 1
ATOM 3212 C CA . ILE A 1 405 ? -47.212 11.126 -16.124 1.00 42.88 405 ILE A CA 1
ATOM 3213 C C . ILE A 1 405 ? -48.618 11.688 -15.832 1.00 42.88 405 ILE A C 1
ATOM 3215 O O . ILE A 1 405 ? -49.061 11.694 -14.685 1.00 42.88 405 ILE A O 1
ATOM 3219 N N . LEU A 1 406 ? -49.343 12.162 -16.853 1.00 40.56 406 LEU A N 1
ATOM 3220 C CA . LEU A 1 406 ? -50.665 12.783 -16.666 1.00 40.56 406 LEU A CA 1
ATOM 3221 C C . LEU A 1 406 ? -51.795 11.763 -16.454 1.00 40.56 406 LEU A C 1
ATOM 3223 O O . LEU A 1 406 ? -52.762 12.067 -15.759 1.00 40.56 406 LEU A O 1
ATOM 3227 N N . LEU A 1 407 ? -51.679 10.568 -17.042 1.00 42.41 407 LEU A N 1
ATOM 3228 C CA . LEU A 1 407 ? -52.679 9.502 -16.917 1.00 42.41 407 LEU A CA 1
ATOM 3229 C C . LEU A 1 407 ? -52.585 8.748 -15.583 1.00 42.41 407 LEU A C 1
ATOM 3231 O O . LEU A 1 407 ? -53.605 8.284 -15.086 1.00 42.41 407 LEU A O 1
ATOM 3235 N N . GLU A 1 408 ? -51.392 8.633 -14.996 1.00 44.25 408 GLU A N 1
ATOM 3236 C CA . GLU A 1 408 ? -51.167 7.823 -13.788 1.00 44.25 408 GLU A CA 1
ATOM 3237 C C . GLU A 1 408 ? -51.579 8.539 -12.483 1.00 44.25 408 GLU A C 1
ATOM 3239 O O . GLU A 1 408 ? -51.873 7.886 -11.484 1.00 44.25 408 GLU A O 1
ATOM 3244 N N . HIS A 1 409 ? -51.701 9.874 -12.503 1.00 45.59 409 HIS A N 1
ATOM 3245 C CA . HIS A 1 409 ? -52.115 10.692 -11.349 1.00 45.59 409 HIS A CA 1
ATOM 3246 C C . HIS A 1 409 ? -53.539 11.276 -11.443 1.00 45.59 409 HIS A C 1
ATOM 3248 O O . HIS A 1 409 ? -53.901 12.122 -10.626 1.00 45.59 409 HIS A O 1
ATOM 3254 N N . ASP A 1 410 ? -54.341 10.845 -12.424 1.00 43.84 410 ASP A N 1
ATOM 3255 C CA . ASP A 1 410 ? -55.748 11.251 -12.620 1.00 43.84 410 ASP A CA 1
ATOM 3256 C C . ASP A 1 410 ? -55.963 12.785 -12.626 1.00 43.84 410 ASP A C 1
ATOM 3258 O O . ASP A 1 410 ? -56.980 13.321 -12.176 1.00 43.84 410 ASP A O 1
ATOM 3262 N N . VAL A 1 411 ? -54.967 13.528 -13.126 1.00 43.62 411 VAL A N 1
ATOM 3263 C CA . VAL A 1 411 ? -55.019 14.992 -13.209 1.00 43.62 411 VAL A CA 1
ATOM 3264 C C . VAL A 1 411 ? -55.825 15.384 -14.454 1.00 43.62 411 VAL A C 1
ATOM 3266 O O . VAL A 1 411 ? -55.481 14.957 -15.562 1.00 43.62 411 VAL A O 1
ATOM 3269 N N . PRO A 1 412 ? -56.884 16.212 -14.338 1.00 42.94 412 PRO A N 1
ATOM 3270 C CA . PRO A 1 412 ? -57.707 16.581 -15.484 1.00 42.94 412 PRO A CA 1
ATOM 3271 C C . PRO A 1 412 ? -56.878 17.284 -16.564 1.00 42.94 412 PRO A C 1
ATOM 3273 O O . PRO A 1 412 ? -56.342 18.368 -16.352 1.00 42.94 412 PRO A O 1
ATOM 3276 N N . HIS A 1 413 ? -56.837 16.706 -17.761 1.00 43.28 413 HIS A N 1
ATOM 3277 C CA . HIS A 1 413 ? -56.127 17.209 -18.945 1.00 43.28 413 HIS A CA 1
ATOM 3278 C C . HIS A 1 413 ? -56.844 18.394 -19.631 1.00 43.28 413 HIS A C 1
ATOM 3280 O O . HIS A 1 413 ? -56.694 18.625 -20.833 1.00 43.28 413 HIS A O 1
ATOM 3286 N N . ALA A 1 414 ? -57.655 19.146 -18.884 1.00 49.97 414 ALA A N 1
ATOM 3287 C CA . ALA A 1 414 ? -58.339 20.331 -19.382 1.00 49.97 414 ALA A CA 1
ATOM 3288 C C . ALA A 1 414 ? -57.469 21.583 -19.200 1.00 49.97 414 ALA A C 1
ATOM 3290 O O . ALA A 1 414 ? -56.673 21.692 -18.270 1.00 49.97 414 ALA A O 1
ATOM 3291 N N . ARG A 1 415 ? -57.643 22.554 -20.103 1.00 42.94 415 ARG A N 1
ATOM 3292 C CA . ARG A 1 415 ? -56.910 23.826 -20.096 1.00 42.94 415 ARG A CA 1
ATOM 3293 C C . ARG A 1 415 ? -57.104 24.542 -18.750 1.00 42.94 415 ARG A C 1
ATOM 3295 O O . ARG A 1 415 ? -58.242 24.745 -18.329 1.00 42.94 415 ARG A O 1
ATOM 3302 N N . PHE A 1 416 ? -56.004 24.927 -18.097 1.00 45.69 416 PHE A N 1
ATOM 3303 C CA . PHE A 1 416 ? -56.041 25.658 -16.827 1.00 45.69 416 PHE A CA 1
ATOM 3304 C C . PHE A 1 416 ? -56.886 26.934 -16.943 1.00 45.69 416 PHE A C 1
ATOM 3306 O O . PHE A 1 416 ? -56.874 27.606 -17.977 1.00 45.69 416 PHE A O 1
ATOM 3313 N N . SER A 1 417 ? -57.614 27.272 -15.875 1.00 52.62 417 SER A N 1
ATOM 3314 C CA . SER A 1 417 ? -58.405 28.508 -15.822 1.00 52.62 417 SER A CA 1
ATOM 3315 C C . SER A 1 417 ? -57.519 29.748 -16.000 1.00 52.62 417 SER A C 1
ATOM 3317 O O . SER A 1 417 ? -56.363 29.749 -15.568 1.00 52.62 417 SER A O 1
ATOM 3319 N N . GLU A 1 418 ? -58.059 30.821 -16.585 1.00 51.94 418 GLU A N 1
ATOM 3320 C CA . GLU A 1 418 ? -57.300 32.060 -16.834 1.00 51.94 418 GLU A CA 1
ATOM 3321 C C . GLU A 1 418 ? -56.697 32.669 -15.557 1.00 51.94 418 GLU A C 1
ATOM 3323 O O . GLU A 1 418 ? -55.625 33.264 -15.614 1.00 51.94 418 GLU A O 1
ATOM 3328 N N . ALA A 1 419 ? -57.314 32.441 -14.392 1.00 51.94 419 ALA A N 1
ATOM 3329 C CA . ALA A 1 419 ? -56.790 32.886 -13.102 1.00 51.94 419 ALA A CA 1
ATOM 3330 C C . ALA A 1 419 ? -55.474 32.190 -12.709 1.00 51.94 419 ALA A C 1
ATOM 3332 O O . ALA A 1 419 ? -54.603 32.821 -12.124 1.00 51.94 419 ALA A O 1
ATOM 3333 N N . VAL A 1 420 ? -55.304 30.909 -13.059 1.00 48.12 420 VAL A N 1
ATOM 3334 C CA . VAL A 1 420 ? -54.072 30.146 -12.781 1.00 48.12 420 VAL A CA 1
ATOM 3335 C C . VAL A 1 420 ? -52.972 30.526 -13.770 1.00 48.12 420 VAL A C 1
ATOM 3337 O O . VAL A 1 420 ? -51.819 30.689 -13.380 1.00 48.12 420 VAL A O 1
ATOM 3340 N N . LEU A 1 421 ? -53.331 30.737 -15.040 1.00 50.28 421 LEU A N 1
ATOM 3341 C CA . LEU A 1 421 ? -52.387 31.189 -16.066 1.00 50.28 421 LEU A CA 1
ATOM 3342 C C . LEU A 1 421 ? -51.847 32.599 -15.778 1.00 50.28 421 LEU A C 1
ATOM 3344 O O . LEU A 1 421 ? -50.700 32.883 -16.104 1.00 50.28 421 LEU A O 1
ATOM 3348 N N . ALA A 1 422 ? -52.635 33.454 -15.121 1.00 54.94 422 ALA A N 1
ATOM 3349 C CA . ALA A 1 422 ? -52.216 34.788 -14.690 1.00 54.94 422 ALA A CA 1
ATOM 3350 C C . ALA A 1 422 ? -51.243 34.789 -13.493 1.00 54.94 422 ALA A C 1
ATOM 3352 O O . ALA A 1 422 ? -50.619 35.813 -13.221 1.00 54.94 422 ALA A O 1
ATOM 3353 N N . CYS A 1 423 ? -51.109 33.666 -12.779 1.00 49.69 423 CYS A N 1
ATOM 3354 C CA . CYS A 1 423 ? -50.176 33.510 -11.659 1.00 49.69 423 CYS A CA 1
ATOM 3355 C C . CYS A 1 423 ? -48.826 32.905 -12.070 1.00 49.69 423 CYS A C 1
ATOM 3357 O O . CYS A 1 423 ? -47.933 32.796 -11.229 1.00 49.69 423 CYS A O 1
ATOM 3359 N N . LEU A 1 424 ? -48.664 32.500 -13.334 1.00 43.97 424 LEU A N 1
ATOM 3360 C CA . LEU A 1 424 ? -47.374 32.050 -13.847 1.00 43.97 424 LEU A CA 1
ATOM 3361 C C . LEU A 1 424 ? -46.453 33.259 -14.082 1.00 43.97 424 LEU A C 1
ATOM 3363 O O . LEU A 1 424 ? -46.929 34.318 -14.501 1.00 43.97 424 LEU A O 1
ATOM 3367 N N . PRO A 1 425 ? -45.140 33.130 -13.821 1.00 41.97 425 PRO A N 1
ATOM 3368 C CA . PRO A 1 425 ? -44.193 34.197 -14.116 1.00 41.97 425 PRO A CA 1
ATOM 3369 C C . PRO A 1 425 ? -44.226 34.537 -15.619 1.00 41.97 425 PRO A C 1
ATOM 3371 O O . PRO A 1 425 ? -44.431 33.638 -16.442 1.00 41.97 425 PRO A O 1
ATOM 3374 N N . PRO A 1 426 ? -44.051 35.817 -16.000 1.00 52.56 426 PRO A N 1
ATOM 3375 C CA . PRO A 1 426 ? -44.030 36.220 -17.403 1.00 52.56 426 PRO A CA 1
ATOM 3376 C C . PRO A 1 426 ? -42.936 35.459 -18.177 1.00 52.56 426 PRO A C 1
ATOM 3378 O O . PRO A 1 426 ? -41.922 35.049 -17.607 1.00 52.56 426 PRO A O 1
ATOM 3381 N N . GLY A 1 427 ? -43.212 35.194 -19.463 1.00 45.38 427 GLY A N 1
ATOM 3382 C CA . GLY A 1 427 ? -42.571 34.182 -20.327 1.00 45.38 427 GLY A CA 1
ATOM 3383 C C . GLY A 1 427 ? -41.084 34.364 -20.658 1.00 45.38 427 GLY A C 1
ATOM 3384 O O . GLY A 1 427 ? -40.582 33.754 -21.597 1.00 45.38 427 GLY A O 1
ATOM 3385 N N . ASP A 1 428 ? -40.390 35.198 -19.905 1.00 49.12 428 ASP A N 1
ATOM 3386 C CA . ASP A 1 428 ? -38.985 35.558 -20.001 1.00 49.12 428 ASP A CA 1
ATOM 3387 C C . ASP A 1 428 ? -38.151 35.009 -18.822 1.00 49.12 428 ASP A C 1
ATOM 3389 O O . ASP A 1 428 ? -36.940 35.227 -18.751 1.00 49.12 428 ASP A O 1
ATOM 3393 N N . TRP A 1 429 ? -38.752 34.202 -17.937 1.00 37.69 429 TRP A N 1
ATOM 3394 C CA . TRP A 1 429 ? -38.001 33.442 -16.936 1.00 37.69 429 TRP A CA 1
ATOM 3395 C C . TRP A 1 429 ? -37.247 32.267 -17.578 1.00 37.69 429 TRP A C 1
ATOM 3397 O O . TRP A 1 429 ? -37.840 31.295 -18.045 1.00 37.69 429 TRP A O 1
ATOM 3407 N N . THR A 1 430 ? -35.917 32.355 -17.592 1.00 44.00 430 THR A N 1
ATOM 3408 C CA . THR A 1 430 ? -35.027 31.278 -18.045 1.00 44.00 430 THR A CA 1
ATOM 3409 C C . THR A 1 430 ? -34.280 30.691 -16.855 1.00 44.00 430 THR A C 1
ATOM 3411 O O . THR A 1 430 ? -33.654 31.407 -16.075 1.00 44.00 430 THR A O 1
ATOM 3414 N N . ILE A 1 431 ? -34.360 29.369 -16.707 1.00 39.00 431 ILE A N 1
ATOM 3415 C CA . ILE A 1 431 ? -33.597 28.625 -15.704 1.00 39.00 431 ILE A CA 1
ATOM 3416 C C . ILE A 1 431 ? -32.115 28.676 -16.124 1.00 39.00 431 ILE A C 1
ATOM 3418 O O . ILE A 1 431 ? -31.814 28.356 -17.279 1.00 39.00 431 ILE A O 1
ATOM 3422 N N . PRO A 1 432 ? -31.178 29.070 -15.240 1.00 40.66 432 PRO A N 1
ATOM 3423 C CA . PRO A 1 432 ? -29.750 29.006 -15.538 1.00 40.66 432 PRO A CA 1
ATOM 3424 C C . PRO A 1 432 ? -29.366 27.580 -15.953 1.00 40.66 432 PRO A C 1
ATOM 3426 O O . PRO A 1 432 ? -29.759 26.626 -15.283 1.00 40.66 432 PRO A O 1
ATOM 3429 N N . LYS A 1 433 ? -28.593 27.418 -17.037 1.00 44.84 433 LYS A N 1
ATOM 3430 C CA . LYS A 1 433 ? -28.218 26.094 -17.584 1.00 44.84 433 LYS A CA 1
ATOM 3431 C C . LYS A 1 433 ? -27.580 25.162 -16.542 1.00 44.84 433 LYS A C 1
ATOM 3433 O O . LYS A 1 433 ? -27.750 23.948 -16.605 1.00 44.84 433 LYS A O 1
ATOM 3438 N N . GLU A 1 434 ? -26.889 25.737 -15.566 1.00 41.47 434 GLU A N 1
ATOM 3439 C CA . GLU A 1 434 ? -26.250 25.022 -14.456 1.00 41.47 434 GLU A CA 1
ATOM 3440 C C . GLU A 1 434 ? -27.268 24.505 -13.421 1.00 41.47 434 GLU A C 1
ATOM 3442 O O . GLU A 1 434 ? -27.105 23.416 -12.878 1.00 41.47 434 GLU A O 1
ATOM 3447 N N . ALA A 1 435 ? -28.370 25.230 -13.200 1.00 32.62 435 ALA A N 1
ATOM 3448 C CA . ALA A 1 435 ? -29.433 24.839 -12.271 1.00 32.62 435 ALA A CA 1
ATOM 3449 C C . ALA A 1 435 ? -30.408 23.814 -12.880 1.00 32.62 435 ALA A C 1
ATOM 3451 O O . ALA A 1 435 ? -30.984 23.004 -12.153 1.00 32.62 435 ALA A O 1
ATOM 3452 N N . SER A 1 436 ? -30.579 23.809 -14.209 1.00 35.56 436 SER A N 1
ATOM 3453 C CA . SER A 1 436 ? -31.499 22.882 -14.884 1.00 35.56 436 SER A CA 1
ATOM 3454 C C . SER A 1 436 ? -31.074 21.417 -14.790 1.00 35.56 436 SER A C 1
ATOM 3456 O O . SER A 1 436 ? -31.940 20.549 -14.723 1.00 35.56 436 SER A O 1
ATOM 3458 N N . LEU A 1 437 ? -29.767 21.135 -14.752 1.00 38.47 437 LEU A N 1
ATOM 3459 C CA . LEU A 1 437 ? -29.254 19.766 -14.644 1.00 38.47 437 LEU A CA 1
ATOM 3460 C C . LEU A 1 437 ? -29.397 19.225 -13.209 1.00 38.47 437 LEU A C 1
ATOM 3462 O O . LEU A 1 437 ? -29.786 18.078 -13.008 1.00 38.47 437 LEU A O 1
ATOM 3466 N N . PHE A 1 438 ? -29.150 20.082 -12.213 1.00 34.44 438 PHE A N 1
ATOM 3467 C CA . PHE A 1 438 ? -29.210 19.737 -10.788 1.00 34.44 438 PHE A CA 1
ATOM 3468 C C . PHE A 1 438 ? -30.632 19.464 -10.289 1.00 34.44 438 PHE A C 1
ATOM 3470 O O . PHE A 1 438 ? -30.851 18.506 -9.551 1.00 34.44 438 PHE A O 1
ATOM 3477 N N . ILE A 1 439 ? -31.608 20.274 -10.710 1.00 31.09 439 ILE A N 1
ATOM 3478 C CA . ILE A 1 439 ? -33.018 20.076 -10.335 1.00 31.09 439 ILE A CA 1
ATOM 3479 C C . ILE A 1 439 ? -33.550 18.760 -10.926 1.00 31.09 439 ILE A C 1
ATOM 3481 O O . ILE A 1 439 ? -34.319 18.057 -10.275 1.00 31.09 439 ILE A O 1
ATOM 3485 N N . PHE A 1 440 ? -33.094 18.387 -12.125 1.00 36.28 440 PHE A N 1
ATOM 3486 C CA . PHE A 1 440 ? -33.510 17.152 -12.788 1.00 36.28 440 PHE A CA 1
ATOM 3487 C C . PHE A 1 440 ? -33.052 15.887 -12.047 1.00 36.28 440 PHE A C 1
ATOM 3489 O O . PHE A 1 440 ? -33.832 14.948 -11.932 1.00 36.28 440 PHE A O 1
ATOM 3496 N N . ILE A 1 441 ? -31.826 15.863 -11.511 1.00 35.22 441 ILE A N 1
ATOM 3497 C CA . ILE A 1 441 ? -31.293 14.699 -10.778 1.00 35.22 441 ILE A CA 1
ATOM 3498 C C . ILE A 1 441 ? -32.015 14.512 -9.433 1.00 35.22 441 ILE A C 1
ATOM 3500 O O . ILE A 1 441 ? -32.375 13.391 -9.084 1.00 35.22 441 ILE A O 1
ATOM 3504 N N . VAL A 1 442 ? -32.282 15.603 -8.704 1.00 34.12 442 VAL A N 1
ATOM 3505 C CA . VAL A 1 442 ? -32.947 15.550 -7.386 1.00 34.12 442 VAL A CA 1
ATOM 3506 C C . VAL A 1 442 ? -34.392 15.050 -7.499 1.00 34.12 442 VAL A C 1
ATOM 3508 O O . VAL A 1 442 ? -34.800 14.199 -6.715 1.00 34.12 442 VAL A O 1
ATOM 3511 N N . ILE A 1 443 ? -35.145 15.498 -8.511 1.00 34.09 443 ILE A N 1
ATOM 3512 C CA . ILE A 1 443 ? -36.539 15.062 -8.725 1.00 34.09 443 ILE A CA 1
ATOM 3513 C C . ILE A 1 443 ? -36.625 13.563 -9.069 1.00 34.09 443 ILE A C 1
ATOM 3515 O O . ILE A 1 443 ? -37.595 12.905 -8.702 1.00 34.09 443 ILE A O 1
ATOM 3519 N N . ILE A 1 444 ? -35.614 13.005 -9.747 1.00 37.94 444 ILE A N 1
ATOM 3520 C CA . ILE A 1 444 ? -35.578 11.577 -10.109 1.00 37.94 444 ILE A CA 1
ATOM 3521 C C . ILE A 1 444 ? -35.284 10.689 -8.887 1.00 37.94 444 ILE A C 1
ATOM 3523 O O . ILE A 1 444 ? -35.766 9.563 -8.836 1.00 37.94 444 ILE A O 1
ATOM 3527 N N . LEU A 1 445 ? -34.534 11.180 -7.894 1.00 35.84 445 LEU A N 1
ATOM 3528 C CA . LEU A 1 445 ? -34.210 10.414 -6.682 1.00 35.84 445 LEU A CA 1
ATOM 3529 C C . LEU A 1 445 ? -35.362 10.358 -5.662 1.00 35.84 445 LEU A C 1
ATOM 3531 O O . LEU A 1 445 ? -35.458 9.380 -4.925 1.00 35.84 445 LEU A O 1
ATOM 3535 N N . GLU A 1 446 ? -36.243 11.363 -5.608 1.00 32.62 446 GLU A N 1
ATOM 3536 C CA . GLU A 1 446 ? -37.405 11.354 -4.696 1.00 32.62 446 GLU A CA 1
ATOM 3537 C C . GLU A 1 446 ? -38.584 10.505 -5.199 1.00 32.62 446 GLU A C 1
ATOM 3539 O O . GLU A 1 446 ? -39.453 10.128 -4.409 1.00 32.62 446 GLU A O 1
ATOM 3544 N N . HIS A 1 447 ? -38.620 10.166 -6.490 1.00 36.94 447 HIS A N 1
ATOM 3545 C CA . HIS A 1 447 ? -39.713 9.401 -7.082 1.00 36.94 447 HIS A CA 1
ATOM 3546 C C . HIS A 1 447 ? -39.212 8.099 -7.708 1.00 36.94 447 HIS A C 1
ATOM 3548 O O . HIS A 1 447 ? -38.731 8.064 -8.838 1.00 36.94 447 HIS A O 1
ATOM 3554 N N . ASP A 1 448 ? -39.391 7.006 -6.966 1.00 38.69 448 ASP A N 1
ATOM 3555 C CA . ASP A 1 448 ? -39.179 5.638 -7.434 1.00 38.69 448 ASP A CA 1
ATOM 3556 C C . ASP A 1 448 ? -40.257 5.288 -8.482 1.00 38.69 448 ASP A C 1
ATOM 3558 O O . ASP A 1 448 ? -41.383 4.907 -8.155 1.00 38.69 448 ASP A O 1
ATOM 3562 N N . VAL A 1 449 ? -39.950 5.522 -9.764 1.00 42.75 449 VAL A N 1
ATOM 3563 C CA . VAL A 1 449 ? -40.841 5.211 -10.893 1.00 42.75 449 VAL A CA 1
ATOM 3564 C C . VAL A 1 449 ? -40.573 3.770 -11.350 1.00 42.75 449 VAL A C 1
ATOM 3566 O O . VAL A 1 449 ? -39.499 3.506 -11.892 1.00 42.75 449 VAL A O 1
ATOM 3569 N N . PRO A 1 450 ? -41.541 2.835 -11.264 1.00 39.34 450 PRO A N 1
ATOM 3570 C CA . PRO A 1 450 ? -41.295 1.419 -11.558 1.00 39.34 450 PRO A CA 1
ATOM 3571 C C . PRO A 1 450 ? -40.975 1.104 -13.033 1.00 39.34 450 PRO A C 1
ATOM 3573 O O . PRO A 1 450 ? -40.611 -0.027 -13.354 1.00 39.34 450 PRO A O 1
ATOM 3576 N N . HIS A 1 451 ? -41.102 2.069 -13.953 1.00 38.56 451 HIS A N 1
ATOM 3577 C CA . HIS A 1 451 ? -40.931 1.837 -15.393 1.00 38.56 451 HIS A CA 1
ATOM 3578 C C . HIS A 1 451 ? -40.145 2.913 -16.167 1.00 38.56 451 HIS A C 1
ATOM 3580 O O . HIS A 1 451 ? -40.046 2.821 -17.394 1.00 38.56 451 HIS A O 1
ATOM 3586 N N . ALA A 1 452 ? -39.513 3.885 -15.498 1.00 36.59 452 ALA A N 1
ATOM 3587 C CA . ALA A 1 452 ? -38.639 4.855 -16.163 1.00 36.59 452 ALA A CA 1
ATOM 3588 C C . ALA A 1 452 ? -37.167 4.411 -16.091 1.00 36.59 452 ALA A C 1
ATOM 3590 O O . ALA A 1 452 ? -36.468 4.670 -15.118 1.00 36.59 452 ALA A O 1
ATOM 3591 N N . ARG A 1 453 ? -36.667 3.791 -17.170 1.00 40.69 453 ARG A N 1
ATOM 3592 C CA . ARG A 1 453 ? -35.249 3.412 -17.384 1.00 40.69 453 ARG A CA 1
ATOM 3593 C C . ARG A 1 453 ? -34.299 4.610 -17.576 1.00 40.69 453 ARG A C 1
ATOM 3595 O O . ARG A 1 453 ? -33.387 4.565 -18.397 1.00 40.69 453 ARG A O 1
ATOM 3602 N N . PHE A 1 454 ? -34.554 5.726 -16.901 1.00 38.12 454 PHE A N 1
ATOM 3603 C CA . PHE A 1 454 ? -33.745 6.941 -17.018 1.00 38.12 454 PHE A CA 1
ATOM 3604 C C . PHE A 1 454 ? -32.623 6.971 -15.969 1.00 38.12 454 PHE A C 1
ATOM 3606 O O . PHE A 1 454 ? -31.518 7.411 -16.277 1.00 38.12 454 PHE A O 1
ATOM 3613 N N . SER A 1 455 ? -32.860 6.401 -14.780 1.00 40.12 455 SER A N 1
ATOM 3614 C CA . SER A 1 455 ? -31.813 6.109 -13.788 1.00 40.12 455 SER A CA 1
ATOM 3615 C C . SER A 1 455 ? -30.762 5.143 -14.351 1.00 40.12 455 SER A C 1
ATOM 3617 O O . SER A 1 455 ? -29.572 5.420 -14.255 1.00 40.12 455 SER A O 1
ATOM 3619 N N . GLU A 1 456 ? -31.190 4.094 -15.067 1.00 40.94 456 GLU A N 1
ATOM 3620 C CA . GLU A 1 456 ? -30.300 3.134 -15.749 1.00 40.94 456 GLU A CA 1
ATOM 3621 C C . GLU A 1 456 ? -29.423 3.766 -16.846 1.00 40.94 456 GLU A C 1
ATOM 3623 O O . GLU A 1 456 ? -28.381 3.210 -17.187 1.00 40.94 456 GLU A O 1
ATOM 3628 N N . ALA A 1 457 ? -29.832 4.906 -17.417 1.00 45.22 457 ALA A N 1
ATOM 3629 C CA . ALA A 1 457 ? -29.116 5.556 -18.516 1.00 45.22 457 ALA A CA 1
ATOM 3630 C C . ALA A 1 457 ? -28.018 6.525 -18.046 1.00 45.22 457 ALA A C 1
ATOM 3632 O O . ALA A 1 457 ? -27.057 6.740 -18.783 1.00 45.22 457 ALA A O 1
ATOM 3633 N N . VAL A 1 458 ? -28.156 7.113 -16.851 1.00 51.12 458 VAL A N 1
ATOM 3634 C CA . VAL A 1 458 ? -27.197 8.095 -16.303 1.00 51.12 458 VAL A CA 1
ATOM 3635 C C . VAL A 1 458 ? -26.353 7.498 -15.175 1.00 51.12 458 VAL A C 1
ATOM 3637 O O . VAL A 1 458 ? -25.166 7.791 -15.094 1.00 51.12 458 VAL A O 1
ATOM 3640 N N . LEU A 1 459 ? -26.925 6.623 -14.344 1.00 57.34 459 LEU A N 1
ATOM 3641 C CA . LEU A 1 459 ? -26.241 5.931 -13.248 1.00 57.34 459 LEU A CA 1
ATOM 3642 C C . LEU A 1 459 ? -26.454 4.420 -13.402 1.00 57.34 459 LEU A C 1
ATOM 3644 O O . LEU A 1 459 ? -27.269 3.791 -12.730 1.00 57.34 459 LEU A O 1
ATOM 3648 N N . ALA A 1 460 ? -25.740 3.829 -14.360 1.00 62.03 460 ALA A N 1
ATOM 3649 C CA . ALA A 1 460 ? -25.804 2.389 -14.572 1.00 62.03 460 ALA A CA 1
ATOM 3650 C C . ALA A 1 460 ? -25.078 1.638 -13.434 1.00 62.03 460 ALA A C 1
ATOM 3652 O O . ALA A 1 460 ? -23.991 2.059 -13.015 1.00 62.03 460 ALA A O 1
ATOM 3653 N N . PRO A 1 461 ? -25.624 0.503 -12.958 1.00 69.31 461 PRO A N 1
ATOM 3654 C CA . PRO A 1 461 ? -25.050 -0.237 -11.842 1.00 69.31 461 PRO A CA 1
ATOM 3655 C C . PRO A 1 461 ? -23.652 -0.764 -12.179 1.00 69.31 461 PRO A C 1
ATOM 3657 O O . PRO A 1 461 ? -23.398 -1.235 -13.291 1.00 69.31 461 PRO A O 1
ATOM 3660 N N . ASN A 1 462 ? -22.757 -0.752 -11.192 1.00 71.25 462 ASN A N 1
ATOM 3661 C CA . ASN A 1 462 ? -21.345 -1.137 -11.297 1.00 71.25 462 ASN A CA 1
ATOM 3662 C C . ASN A 1 462 ? -20.476 -0.240 -12.197 1.00 71.25 462 ASN A C 1
ATOM 3664 O O . ASN A 1 462 ? -19.330 -0.607 -12.487 1.00 71.25 462 ASN A O 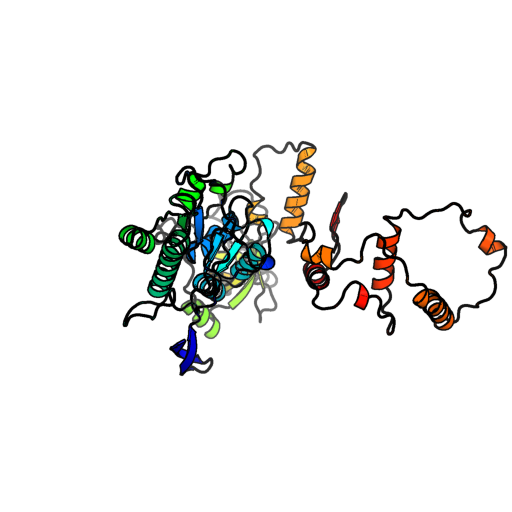1
ATOM 3668 N N . THR A 1 463 ? -20.968 0.925 -12.624 1.00 78.06 463 THR A N 1
ATOM 3669 C CA . THR A 1 463 ? -20.118 1.932 -13.276 1.00 78.06 463 THR A CA 1
ATOM 3670 C C . THR A 1 463 ? -19.204 2.627 -12.260 1.00 78.06 463 THR A C 1
ATOM 3672 O O . THR A 1 463 ? -19.487 2.607 -11.061 1.00 78.06 463 THR A O 1
ATOM 3675 N N . PRO A 1 464 ? -18.094 3.252 -12.700 1.00 73.62 464 PRO A N 1
ATOM 3676 C CA . PRO A 1 464 ? -17.295 4.119 -11.835 1.00 73.62 464 PRO A CA 1
ATOM 3677 C C . PRO A 1 464 ? -18.129 5.187 -11.115 1.00 73.62 464 PRO A C 1
ATOM 3679 O O . PRO A 1 464 ? -17.912 5.406 -9.930 1.00 73.62 464 PRO A O 1
ATOM 3682 N N . LEU A 1 465 ? -19.110 5.791 -11.801 1.00 76.44 465 LEU A N 1
ATOM 3683 C CA . LEU A 1 465 ? -20.019 6.786 -11.220 1.00 76.44 465 LEU A CA 1
ATOM 3684 C C . LEU A 1 465 ? -20.895 6.202 -10.101 1.00 76.44 465 LEU A C 1
ATOM 3686 O O . LEU A 1 465 ? -21.008 6.811 -9.046 1.00 76.44 465 LEU A O 1
ATOM 3690 N N . ASP A 1 466 ? -21.456 5.007 -10.299 1.00 73.38 466 ASP A N 1
ATOM 3691 C CA . ASP A 1 466 ? -22.254 4.301 -9.284 1.00 73.38 466 ASP A CA 1
ATOM 3692 C C . ASP A 1 466 ? -21.422 3.914 -8.050 1.00 73.38 466 ASP A C 1
ATOM 3694 O O . ASP A 1 466 ? -21.840 4.120 -6.914 1.00 73.38 466 ASP A O 1
ATOM 3698 N N . LYS A 1 467 ? -20.193 3.427 -8.257 1.00 75.56 467 LYS A N 1
ATOM 3699 C CA . LYS A 1 467 ? -19.277 3.093 -7.153 1.00 75.56 467 LYS A CA 1
ATOM 3700 C C . LYS A 1 467 ? -18.851 4.320 -6.352 1.00 75.56 467 LYS A C 1
ATOM 3702 O O . LYS A 1 467 ? -18.759 4.239 -5.130 1.00 75.56 467 LYS A O 1
ATOM 3707 N N . GLU A 1 468 ? -18.588 5.435 -7.028 1.00 73.69 468 GLU A N 1
ATOM 3708 C CA . GLU A 1 468 ? -18.255 6.700 -6.372 1.00 73.69 468 GLU A CA 1
ATOM 3709 C C . GLU A 1 468 ? -19.454 7.221 -5.572 1.00 73.69 468 GLU A C 1
ATOM 3711 O O . GLU A 1 468 ? -19.307 7.505 -4.387 1.00 73.69 468 GLU A O 1
ATOM 3716 N N . ALA A 1 469 ? -20.653 7.232 -6.161 1.00 71.38 469 ALA A N 1
ATOM 3717 C CA . ALA A 1 469 ? -21.876 7.627 -5.467 1.00 71.38 469 ALA A CA 1
ATOM 3718 C C . ALA A 1 469 ? -22.160 6.732 -4.245 1.00 71.38 469 ALA A C 1
ATOM 3720 O O . ALA A 1 469 ? -22.521 7.233 -3.182 1.00 71.38 469 ALA A O 1
ATOM 3721 N N . GLN A 1 470 ? -21.931 5.416 -4.351 1.00 71.12 470 GLN A N 1
ATOM 3722 C CA . GLN A 1 470 ? -22.032 4.485 -3.224 1.00 71.12 470 GLN A CA 1
ATOM 3723 C C . GLN A 1 470 ? -21.007 4.802 -2.125 1.00 71.12 470 GLN A C 1
ATOM 3725 O O . GLN A 1 470 ? -21.343 4.758 -0.943 1.00 71.12 470 GLN A O 1
ATOM 3730 N N . SER A 1 471 ? -19.771 5.130 -2.508 1.00 73.75 471 SER A N 1
ATOM 3731 C CA . SER A 1 471 ? -18.704 5.506 -1.576 1.00 73.75 471 SER A CA 1
ATOM 3732 C C . SER A 1 471 ? -19.043 6.791 -0.818 1.00 73.75 471 SER A C 1
ATOM 3734 O O . SER A 1 471 ? -18.993 6.816 0.409 1.00 73.75 471 SER A O 1
ATOM 3736 N N . ARG A 1 472 ? -19.475 7.843 -1.530 1.00 75.12 472 ARG A N 1
ATOM 3737 C CA . ARG A 1 472 ? -19.857 9.125 -0.917 1.00 75.12 472 ARG A CA 1
ATOM 3738 C C . ARG A 1 472 ? -21.159 9.033 -0.131 1.00 75.12 472 ARG A C 1
ATOM 3740 O O . ARG A 1 472 ? -21.305 9.726 0.870 1.00 75.12 472 ARG A O 1
ATOM 3747 N N . SER A 1 473 ? -22.079 8.164 -0.560 1.00 70.00 473 SER A N 1
ATOM 3748 C CA . SER A 1 473 ? -23.405 7.869 0.008 1.00 70.00 473 SER A CA 1
ATOM 3749 C C . SER A 1 473 ? -24.388 9.047 0.084 1.00 70.00 473 SER A C 1
ATOM 3751 O O . SER A 1 473 ? -25.581 8.861 -0.136 1.00 70.00 473 SER A O 1
ATOM 3753 N N . THR A 1 474 ? -23.932 10.252 0.424 1.00 61.72 474 THR A N 1
ATOM 3754 C CA . THR A 1 474 ? -24.754 11.444 0.618 1.00 61.72 474 THR A CA 1
ATOM 3755 C C . THR A 1 474 ? -23.985 12.716 0.258 1.00 61.72 474 THR A C 1
ATOM 3757 O O . THR A 1 474 ? -22.761 12.774 0.339 1.00 61.72 474 THR A O 1
ATOM 3760 N N . THR A 1 475 ? -24.718 13.764 -0.120 1.00 66.19 475 THR A N 1
ATOM 3761 C CA . THR A 1 475 ? -24.158 15.110 -0.306 1.00 66.19 475 THR A CA 1
ATOM 3762 C C . THR A 1 475 ? -24.004 15.787 1.056 1.00 66.19 475 THR A C 1
ATOM 3764 O O . THR A 1 475 ? -24.982 15.941 1.789 1.00 66.19 475 THR A O 1
ATOM 3767 N N . VAL A 1 476 ? -22.793 16.238 1.388 1.00 63.94 476 VAL A N 1
ATOM 3768 C CA . VAL A 1 476 ? -22.511 16.920 2.660 1.00 63.94 476 VAL A CA 1
ATOM 3769 C C . VAL A 1 476 ? -22.646 18.430 2.483 1.00 63.94 476 VAL A C 1
ATOM 3771 O O . VAL A 1 476 ? -21.981 19.036 1.641 1.00 63.94 476 VAL A O 1
ATOM 3774 N N . TYR A 1 477 ? -23.504 19.049 3.294 1.00 71.75 477 TYR A N 1
ATOM 3775 C CA . TYR A 1 477 ? -23.723 20.494 3.310 1.00 71.75 477 TYR A CA 1
ATOM 3776 C C . TYR A 1 477 ? -22.986 21.123 4.494 1.00 71.75 477 TYR A C 1
ATOM 3778 O O . TYR A 1 477 ? -23.268 20.822 5.652 1.00 71.75 477 TYR A O 1
ATOM 3786 N N . LEU A 1 478 ? -22.050 22.013 4.189 1.00 66.94 478 LEU A N 1
ATOM 3787 C CA . LEU A 1 478 ? -21.350 22.884 5.127 1.00 66.94 478 LEU A CA 1
ATOM 3788 C C . LEU A 1 478 ? -21.904 24.309 5.003 1.00 66.94 478 LEU A C 1
ATOM 3790 O O . LEU A 1 478 ? -22.602 24.632 4.044 1.00 66.94 478 LEU A O 1
ATOM 3794 N N . VAL A 1 479 ? -21.553 25.180 5.953 1.00 61.97 479 VAL A N 1
ATOM 3795 C CA . VAL A 1 479 ? -22.069 26.562 6.022 1.00 61.97 479 VAL A CA 1
ATOM 3796 C C . VAL A 1 479 ? -21.888 27.328 4.701 1.00 61.97 479 VAL A C 1
ATOM 3798 O O . VAL A 1 479 ? -22.823 27.985 4.259 1.00 61.97 479 VAL A O 1
ATOM 3801 N N . ASP A 1 480 ? -20.734 27.171 4.039 1.00 64.12 480 ASP A N 1
ATOM 3802 C CA . ASP A 1 480 ? -20.395 27.879 2.791 1.00 64.12 480 ASP A CA 1
ATOM 3803 C C . ASP A 1 480 ? -20.063 26.943 1.613 1.00 64.12 480 ASP A C 1
ATOM 3805 O O . ASP A 1 480 ? -19.635 27.395 0.547 1.00 64.12 480 ASP A O 1
ATOM 3809 N N . ARG A 1 481 ? -20.188 25.621 1.791 1.00 63.97 481 ARG A N 1
ATOM 3810 C CA . ARG A 1 481 ? -19.775 24.627 0.788 1.00 63.97 481 ARG A CA 1
ATOM 3811 C C . ARG A 1 481 ? -20.716 23.442 0.732 1.00 63.97 481 ARG A C 1
ATOM 3813 O O . ARG A 1 481 ? -21.298 23.040 1.729 1.00 63.97 481 ARG A O 1
ATOM 3820 N N . ARG A 1 482 ? -20.790 22.836 -0.444 1.00 69.88 482 ARG A N 1
ATOM 3821 C CA . ARG A 1 482 ? -21.511 21.595 -0.697 1.00 69.88 482 ARG A CA 1
ATOM 3822 C C . ARG A 1 482 ? -20.531 20.600 -1.310 1.00 69.88 482 ARG A C 1
ATOM 3824 O O . ARG A 1 482 ? -19.849 20.947 -2.271 1.00 69.88 482 ARG A O 1
ATOM 3831 N N . ILE A 1 483 ? -20.435 19.409 -0.729 1.00 71.44 483 ILE A N 1
ATOM 3832 C CA . ILE A 1 483 ? -19.646 18.294 -1.260 1.00 71.44 483 ILE A CA 1
ATOM 3833 C C . ILE A 1 483 ? -20.620 17.324 -1.913 1.00 71.44 483 ILE A C 1
ATOM 3835 O O . ILE A 1 483 ? -21.428 16.703 -1.223 1.00 71.44 483 ILE A O 1
ATOM 3839 N N . ASP A 1 484 ? -20.575 17.259 -3.241 1.00 68.06 484 ASP A N 1
ATOM 3840 C CA . ASP A 1 484 ? -21.483 16.439 -4.039 1.00 68.06 484 ASP A CA 1
ATOM 3841 C C . ASP A 1 484 ? -21.187 14.942 -3.906 1.00 68.06 484 ASP A C 1
ATOM 3843 O O . ASP A 1 484 ? -20.023 14.533 -3.811 1.00 68.06 484 ASP A O 1
ATOM 3847 N N . MET A 1 485 ? -22.272 14.161 -3.917 1.00 67.38 485 MET A N 1
ATOM 3848 C CA . MET A 1 485 ? -22.263 12.702 -4.054 1.00 67.38 485 MET A CA 1
ATOM 3849 C C . MET A 1 485 ? -21.888 12.288 -5.474 1.00 67.38 485 MET A C 1
ATOM 3851 O O . MET A 1 485 ? -22.390 12.942 -6.418 1.00 67.38 485 MET A O 1
#

InterPro domains:
  IPR002716 PIN domain [PF13638] (65-194)
  IPR002716 PIN domain [SM00670] (63-182)
  IPR012340 Nucleic acid-binding, OB-fold [SSF50249] (226-316)
  IPR012340 Nucleic acid-binding, OB-fold [SSF50249] (405-485)
  IPR029060 PIN-like domain superfamily [SSF88723] (62-198)
  IPR033771 Rrp44-like cold shock domain [PF17216] (227-304)
  IPR050180 RNR Ribonuclease [PTHR23355] (21-309)

pLDDT: mean 73.4, std 19.43, range [31.09, 96.25]

Sequence (485 aa):
MWTTKTFIAKTKRGNILKIVREHYLRDDLLCGSAACNVCPHKDDEIVLEAKPKSICALFDYPHYLVLDSNVVLHQIDVLEEDALSNVIILQTVLEEVKHQNQAIFQRLLEIIGNKKRNFFSFVNEHQKDTYIERKPGEKQNDRNDRAIRQAAAWYETHLSINSPVGDAPKVVLLTDDEANRTLAQEQGIVCCSVKDYVENVSGNEYVGLVDKLSKNIKPESCSKDALYPAHLSPAQVHEGIRNGRLHQGTFYASRDNFLEGTATVNGFDKQILLQGHMGINRAVDGDIVAIQILPEEEWRRPRDNLEEDAVVLDALKPVNPRDDEVTPTGRVHDVPHARFSEAVLACLPPSDWTIPKEASLFIFIVILLEHDVPHARFSEAVLACLPPGDWTIPKEASLFIFIVILLEHDVPHARFSEAVLACLPPGDWTIPKEASLFIFIVIILEHDVPHARFSEAVLAPNTPLDKEAQSRSTTVYLVDRRIDM

Secondary structure (DSSP, 8-state):
-EEEEEEEEE-TTS-EEEEEEEEE-BS-----BTT-SSS---GGG--B-SSPPP-BTT--S-EEEEE-HHHHHH-HHHHHSTT--SEEEEHHHHHHHHHH-HHHHHHHHHHHH-GGGTEEEE-TTTBTTT--PPPTT--HHHHHHHHHHHHHHHHHHHHHSSS-TT-SPEEEEE---HHHHHHHHHTT--EE-HHHHHHTB--GGGTTTGGG--------S--TT-SSPPPPPHHHHHHHHHTTSSEEEEEEE-SS-TTEEEEEETT-SSPEEEEHHHHHTT--TT-EEEEEEPPGGG-BPPP-----SS---S--PPPPPPGGG-B-EEEEEEEEE----THHHH----S-----GGGHHHHHHHHHHHTT---SPPPHHHHTTSPPTT----GGGHHHHHHHHHHHTT---SPPPHHHHTTSPPTT----HHHHHHHHHHHHHH---TT-TTHHHHS-TTSHHHHHHHHH-SPEE-SS-EE--